Protein AF-A0A3M1SWV2-F1 (afdb_monomer_lite)

Structure (mmCIF, N/CA/C/O backbone):
data_AF-A0A3M1SWV2-F1
#
_entry.id   AF-A0A3M1SWV2-F1
#
loop_
_atom_site.group_PDB
_atom_site.id
_atom_site.type_symbol
_atom_site.label_atom_id
_atom_site.label_alt_id
_atom_site.label_comp_id
_atom_site.label_asym_id
_atom_site.label_entity_id
_atom_site.label_seq_id
_atom_site.pdbx_PDB_ins_code
_atom_site.Cartn_x
_atom_site.Cartn_y
_atom_site.Cartn_z
_atom_site.occupancy
_atom_site.B_iso_or_equiv
_atom_site.auth_seq_id
_atom_site.auth_comp_id
_atom_site.auth_asym_id
_atom_site.auth_atom_id
_atom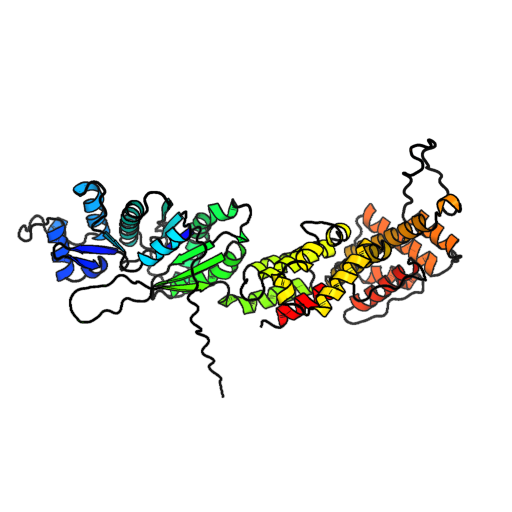_site.pdbx_PDB_model_num
ATOM 1 N N . MET A 1 1 ? 39.601 2.104 8.474 1.00 29.92 1 MET A N 1
ATOM 2 C CA . MET A 1 1 ? 39.808 0.970 7.553 1.00 29.92 1 MET A CA 1
ATOM 3 C C . MET A 1 1 ? 38.480 0.700 6.881 1.00 29.92 1 MET A C 1
ATOM 5 O O . MET A 1 1 ? 37.561 0.235 7.538 1.00 29.92 1 MET A O 1
ATOM 9 N N . SER A 1 2 ? 38.357 1.133 5.632 1.00 22.45 2 SER A N 1
ATOM 10 C CA . SER A 1 2 ? 37.160 0.961 4.810 1.00 22.45 2 SER A CA 1
ATOM 11 C C . SER A 1 2 ? 37.053 -0.496 4.359 1.00 22.45 2 SER A C 1
ATOM 13 O O . SER A 1 2 ? 38.047 -1.011 3.847 1.00 22.45 2 SER A O 1
ATOM 15 N N . PRO A 1 3 ? 35.896 -1.161 4.478 1.00 26.02 3 PRO A N 1
ATOM 16 C CA . PRO A 1 3 ? 35.627 -2.346 3.695 1.00 26.02 3 PRO A CA 1
ATOM 17 C C . PRO A 1 3 ? 34.934 -1.911 2.403 1.00 26.02 3 PRO A C 1
ATOM 19 O O . PRO A 1 3 ? 33.741 -1.623 2.375 1.00 26.02 3 PRO A O 1
ATOM 22 N N . SER A 1 4 ? 35.713 -1.849 1.327 1.00 27.78 4 SER A N 1
ATOM 23 C CA . SER A 1 4 ? 35.214 -1.984 -0.038 1.00 27.78 4 SER A CA 1
ATOM 24 C C . SER A 1 4 ? 34.685 -3.409 -0.206 1.00 27.78 4 SER A C 1
ATOM 26 O O . SER A 1 4 ? 35.464 -4.344 -0.392 1.00 27.78 4 SER A O 1
ATOM 28 N N . ALA A 1 5 ? 33.372 -3.586 -0.085 1.00 25.28 5 ALA A N 1
ATOM 29 C CA . ALA A 1 5 ? 32.708 -4.833 -0.430 1.00 25.28 5 ALA A CA 1
ATOM 30 C C . ALA A 1 5 ? 32.248 -4.752 -1.889 1.00 25.28 5 ALA A C 1
ATOM 32 O O . ALA A 1 5 ? 31.255 -4.108 -2.214 1.00 25.28 5 ALA A O 1
ATOM 33 N N . ASN A 1 6 ? 33.017 -5.404 -2.761 1.00 28.94 6 ASN A N 1
ATOM 34 C CA . ASN A 1 6 ? 32.605 -5.774 -4.106 1.00 28.94 6 ASN A CA 1
ATOM 35 C C . ASN A 1 6 ? 31.360 -6.670 -4.019 1.00 28.94 6 ASN A C 1
ATOM 37 O O . ASN A 1 6 ? 31.486 -7.873 -3.800 1.00 28.94 6 ASN A O 1
ATOM 41 N N . PHE A 1 7 ? 30.174 -6.104 -4.221 1.00 26.45 7 PHE A N 1
ATOM 42 C CA . PHE A 1 7 ? 28.975 -6.864 -4.571 1.00 26.45 7 PHE A CA 1
ATOM 43 C C . PHE A 1 7 ? 28.678 -6.654 -6.054 1.00 26.45 7 PHE A C 1
ATOM 45 O O . PHE A 1 7 ? 27.802 -5.902 -6.455 1.00 26.45 7 PHE A O 1
ATOM 52 N N . SER A 1 8 ? 29.468 -7.332 -6.881 1.00 26.22 8 SER A N 1
ATOM 53 C CA . SER A 1 8 ? 29.121 -7.650 -8.264 1.00 26.22 8 SER A CA 1
ATOM 54 C C . SER A 1 8 ? 28.976 -9.169 -8.343 1.00 26.22 8 SER A C 1
ATOM 56 O O . SER A 1 8 ? 29.780 -9.853 -8.974 1.00 26.22 8 SER A O 1
ATOM 58 N N . SER A 1 9 ? 27.998 -9.721 -7.617 1.00 25.67 9 SER A N 1
ATOM 59 C CA . SER A 1 9 ? 27.565 -11.098 -7.843 1.00 25.67 9 SER A CA 1
ATOM 60 C C . SER A 1 9 ? 26.865 -11.135 -9.199 1.00 25.67 9 SER A C 1
ATOM 62 O O . SER A 1 9 ? 25.769 -10.599 -9.351 1.00 25.67 9 SER A O 1
ATOM 64 N N . PHE A 1 10 ? 27.534 -11.715 -10.192 1.00 32.66 10 PHE A N 1
ATOM 65 C CA . PHE A 1 10 ? 26.947 -12.009 -11.492 1.00 32.66 10 PHE A CA 1
ATOM 66 C C . PHE A 1 10 ? 25.809 -13.012 -11.297 1.00 32.66 10 PHE A C 1
ATOM 68 O O . PHE A 1 10 ? 26.050 -14.193 -11.063 1.00 32.66 10 PHE A O 1
ATOM 75 N N . VAL A 1 11 ? 24.573 -12.531 -11.357 1.00 31.17 11 VAL A N 1
ATOM 76 C CA . VAL A 1 11 ? 23.411 -13.377 -11.615 1.00 31.17 11 VAL A CA 1
ATOM 77 C C . VAL A 1 11 ? 23.123 -13.211 -13.101 1.00 31.17 11 VAL A C 1
ATOM 79 O O . VAL A 1 11 ? 22.761 -12.118 -13.533 1.00 31.17 11 VAL A O 1
ATOM 82 N N . GLU A 1 12 ? 23.331 -14.264 -13.893 1.00 37.31 12 GLU A N 1
ATOM 83 C CA . GLU A 1 12 ? 22.717 -14.373 -15.221 1.00 37.31 12 GLU A CA 1
ATOM 84 C C . GLU A 1 12 ? 21.202 -14.399 -14.999 1.00 37.31 12 GLU A C 1
ATOM 86 O O . GLU A 1 12 ? 20.609 -15.434 -14.704 1.00 37.31 12 GLU A O 1
ATOM 91 N N . CYS A 1 13 ? 20.581 -13.224 -15.012 1.00 45.47 13 CYS A N 1
ATOM 92 C CA . CYS A 1 13 ? 19.136 -13.112 -14.931 1.00 45.47 13 CYS A CA 1
ATOM 93 C C . CYS A 1 13 ? 18.593 -13.530 -16.303 1.00 45.47 13 CYS A C 1
ATOM 95 O O . CYS A 1 13 ? 18.902 -12.884 -17.301 1.00 45.47 13 CYS A O 1
ATOM 97 N N . GLN A 1 14 ? 17.846 -14.631 -16.387 1.00 58.34 14 GLN A N 1
ATOM 98 C CA . GLN A 1 14 ? 17.112 -14.953 -17.610 1.00 58.34 14 GLN A CA 1
ATOM 99 C C . GLN A 1 14 ? 15.956 -13.954 -17.773 1.00 58.34 14 GLN A C 1
ATOM 101 O O . GLN A 1 14 ? 15.307 -13.573 -16.796 1.00 58.34 14 GLN A O 1
ATOM 106 N N . LEU A 1 15 ? 15.717 -13.487 -19.001 1.00 73.12 15 LEU A N 1
ATOM 107 C CA . LEU A 1 15 ? 14.536 -12.686 -19.311 1.00 73.12 15 LEU A CA 1
ATOM 108 C C . LEU A 1 15 ? 13.310 -13.608 -19.305 1.00 73.12 15 LEU A C 1
ATOM 110 O O . LEU A 1 15 ? 13.091 -14.369 -20.239 1.00 73.12 15 LEU A O 1
ATOM 114 N N . ASP A 1 16 ? 12.514 -13.554 -18.239 1.00 76.88 16 ASP A N 1
ATOM 115 C CA . ASP A 1 16 ? 11.296 -14.374 -18.141 1.00 76.88 16 ASP A CA 1
ATOM 116 C C . ASP A 1 16 ? 10.128 -13.784 -18.946 1.00 76.88 16 ASP A C 1
ATOM 118 O O . ASP A 1 16 ? 9.251 -14.506 -19.422 1.00 76.88 16 ASP A O 1
ATOM 122 N N . ARG A 1 17 ? 10.080 -12.448 -19.049 1.00 83.75 17 ARG A N 1
ATOM 123 C CA . ARG A 1 17 ? 9.038 -11.698 -19.759 1.00 83.75 17 ARG A CA 1
ATOM 124 C C . ARG A 1 17 ? 9.491 -10.275 -20.071 1.00 83.75 17 ARG A C 1
ATOM 126 O O . ARG A 1 17 ? 10.002 -9.596 -19.182 1.00 83.75 17 ARG A O 1
ATOM 133 N N . VAL A 1 18 ? 9.213 -9.800 -21.284 1.00 87.06 18 VAL A N 1
ATOM 134 C CA . VAL A 1 18 ? 9.345 -8.388 -21.686 1.00 87.06 18 VAL A CA 1
ATOM 135 C C . VAL A 1 18 ? 8.105 -8.007 -22.488 1.00 87.06 18 VAL A C 1
ATOM 137 O O . VAL A 1 18 ? 7.791 -8.689 -23.450 1.00 87.06 18 VAL A O 1
ATOM 140 N N . ASP A 1 19 ? 7.385 -6.947 -22.114 1.00 88.31 19 ASP A N 1
ATOM 141 C CA . ASP A 1 19 ? 6.220 -6.482 -22.886 1.00 88.31 19 ASP A CA 1
ATOM 142 C C . ASP A 1 19 ? 6.633 -5.412 -23.907 1.00 88.31 19 ASP A C 1
ATOM 144 O O . ASP A 1 19 ? 6.248 -5.489 -25.077 1.00 88.31 19 ASP A O 1
ATOM 148 N N . VAL A 1 20 ? 7.458 -4.450 -23.478 1.00 91.31 20 VAL A N 1
ATOM 149 C CA . VAL A 1 20 ? 7.953 -3.347 -24.313 1.00 91.31 20 VAL A CA 1
ATOM 150 C C . VAL A 1 20 ? 9.462 -3.201 -24.170 1.00 91.31 20 VAL A C 1
ATOM 152 O O . VAL A 1 20 ? 9.987 -3.194 -23.057 1.00 91.31 20 VAL A O 1
ATOM 155 N N . LEU A 1 21 ? 10.149 -3.033 -25.299 1.00 91.50 21 LEU A N 1
ATOM 156 C CA . LEU A 1 21 ? 11.572 -2.715 -25.374 1.00 91.50 21 LEU A CA 1
ATOM 157 C C . LEU A 1 21 ? 11.727 -1.289 -25.913 1.00 91.50 21 LEU A C 1
ATOM 159 O O . LEU A 1 21 ? 11.352 -1.005 -27.047 1.00 91.50 21 LEU A O 1
ATOM 163 N N . LEU A 1 22 ? 12.278 -0.390 -25.104 1.00 90.69 22 LEU A N 1
ATOM 164 C CA . LEU A 1 22 ? 12.673 0.956 -25.503 1.00 90.69 22 LEU A CA 1
ATOM 165 C C . LEU A 1 22 ? 14.177 0.967 -25.784 1.00 90.69 22 LEU A C 1
ATOM 167 O O . LEU A 1 22 ? 14.985 0.801 -24.873 1.00 90.69 22 LEU A O 1
ATOM 171 N N . MET A 1 23 ? 14.560 1.208 -27.033 1.00 88.62 23 MET A N 1
ATOM 172 C CA . MET A 1 23 ? 15.958 1.341 -27.434 1.00 88.62 23 MET A CA 1
ATOM 173 C C . MET A 1 23 ? 16.247 2.773 -27.842 1.00 88.62 23 MET A C 1
ATOM 175 O O . MET A 1 23 ? 15.614 3.317 -28.751 1.00 88.62 23 MET A O 1
ATOM 179 N N . ARG A 1 24 ? 17.253 3.374 -27.216 1.00 85.75 24 ARG A N 1
ATOM 180 C CA . ARG A 1 24 ? 17.820 4.619 -27.723 1.00 85.75 24 ARG A CA 1
ATOM 181 C C . ARG A 1 24 ? 18.699 4.318 -28.935 1.00 85.75 24 ARG A C 1
ATOM 183 O O . ARG A 1 24 ? 19.553 3.436 -28.859 1.00 85.75 24 ARG A O 1
ATOM 190 N N . VAL A 1 25 ? 18.495 5.061 -30.024 1.00 84.50 25 VAL A N 1
ATOM 191 C CA . VAL A 1 25 ? 19.223 4.865 -31.283 1.00 84.50 25 VAL A CA 1
ATOM 192 C C . VAL A 1 25 ? 20.373 5.866 -31.429 1.00 84.50 25 VAL A C 1
ATOM 194 O O . VAL A 1 25 ? 20.163 7.082 -31.457 1.00 84.50 25 VAL A O 1
ATOM 197 N N . GLY A 1 26 ? 21.588 5.341 -31.533 1.00 76.81 26 GLY A N 1
ATOM 198 C CA . GLY A 1 26 ? 22.844 6.024 -31.822 1.00 76.81 26 GLY A CA 1
ATOM 199 C C . GLY A 1 26 ? 23.514 5.470 -33.084 1.00 76.81 26 GLY A C 1
ATOM 200 O O . GLY A 1 26 ? 22.975 4.598 -33.765 1.00 76.81 26 GLY A O 1
ATOM 201 N N . SER A 1 27 ? 24.693 6.000 -33.406 1.00 70.31 27 SER A N 1
ATOM 202 C CA . SER A 1 27 ? 25.360 5.770 -34.691 1.00 70.31 27 SER A CA 1
ATOM 203 C C . SER A 1 27 ? 26.028 4.400 -34.840 1.00 70.31 27 SER A C 1
ATOM 205 O O . SER A 1 27 ? 26.106 3.879 -35.946 1.00 70.31 27 SER A O 1
ATOM 207 N N . SER A 1 28 ? 26.449 3.765 -33.747 1.00 72.38 28 SER A N 1
ATOM 208 C CA . SER A 1 28 ? 27.231 2.516 -33.759 1.00 72.38 28 SER A CA 1
ATOM 209 C C . SER A 1 28 ? 26.404 1.220 -33.722 1.00 72.38 28 SER A C 1
ATOM 211 O O . SER A 1 28 ? 26.942 0.143 -33.476 1.00 72.38 28 SER A O 1
ATOM 213 N N . GLN A 1 29 ? 25.085 1.290 -33.914 1.00 78.50 29 GLN A N 1
ATOM 214 C CA . GLN A 1 29 ? 24.204 0.116 -33.791 1.00 78.50 29 GLN A CA 1
ATOM 215 C C . GLN A 1 29 ? 23.969 -0.627 -35.104 1.00 78.50 29 GLN A C 1
ATOM 217 O O . GLN A 1 29 ? 23.547 -1.784 -35.079 1.00 78.50 29 GLN A O 1
ATOM 222 N N . VAL A 1 30 ? 24.211 0.031 -36.238 1.00 85.06 30 VAL A N 1
ATOM 223 C CA . VAL A 1 30 ? 23.833 -0.479 -37.555 1.00 85.06 30 VAL A CA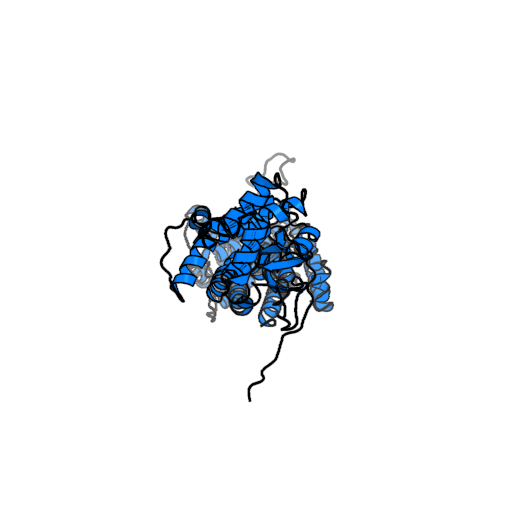 1
ATOM 224 C C . VAL A 1 30 ? 25.077 -0.740 -38.381 1.00 85.06 30 VAL A C 1
ATOM 226 O O . VAL A 1 30 ? 25.849 0.174 -38.664 1.00 85.06 30 VAL A O 1
ATOM 229 N N . GLY A 1 31 ? 25.237 -1.989 -38.795 1.00 86.31 31 GLY A N 1
ATOM 230 C CA . GLY A 1 31 ? 26.230 -2.395 -39.769 1.00 86.31 31 GLY A CA 1
ATOM 231 C C . GLY A 1 31 ? 25.605 -2.741 -41.109 1.00 86.31 31 GLY A C 1
ATOM 232 O O . GLY A 1 31 ? 24.382 -2.873 -41.240 1.00 86.31 31 GLY A O 1
ATOM 233 N N . TRP A 1 32 ? 26.459 -2.917 -42.109 1.00 86.69 32 TRP A N 1
ATOM 234 C CA . TRP A 1 32 ? 26.056 -3.476 -43.386 1.00 86.69 32 TRP A CA 1
ATOM 235 C C . TRP A 1 32 ? 26.977 -4.611 -43.824 1.00 86.69 32 TRP A C 1
ATOM 237 O O . TRP A 1 32 ? 28.186 -4.586 -43.589 1.00 86.69 32 TRP A O 1
ATOM 247 N N . HIS A 1 33 ? 26.381 -5.608 -44.476 1.00 83.88 33 HIS A N 1
ATOM 248 C CA . HIS A 1 33 ? 27.099 -6.713 -45.103 1.00 83.88 33 HIS A CA 1
ATOM 249 C C . HIS A 1 33 ? 27.746 -6.231 -46.395 1.00 83.88 33 HIS A C 1
ATOM 251 O O . HIS A 1 33 ? 27.053 -5.942 -47.378 1.00 83.88 33 HIS A O 1
ATOM 257 N N . CYS A 1 34 ? 29.072 -6.148 -46.383 1.00 80.25 34 CYS A N 1
ATOM 258 C CA . CYS A 1 34 ? 29.853 -5.788 -47.552 1.00 80.25 34 CYS A CA 1
ATOM 259 C C . CYS A 1 34 ? 29.954 -6.959 -48.541 1.00 80.25 34 CYS A C 1
ATOM 261 O O . CYS A 1 34 ? 29.771 -8.129 -48.192 1.00 80.25 34 CYS A O 1
ATOM 263 N N . GLN A 1 35 ? 30.291 -6.663 -49.796 1.00 78.06 35 GLN A N 1
ATOM 264 C CA . GLN A 1 35 ? 30.448 -7.683 -50.845 1.00 78.06 35 GLN A CA 1
ATOM 265 C C . GLN A 1 35 ? 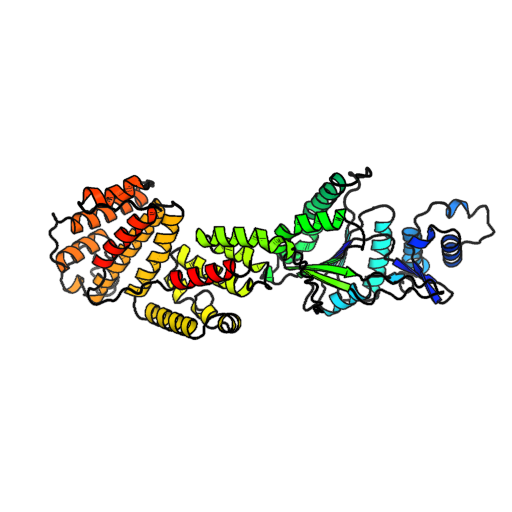31.591 -8.669 -50.573 1.00 78.06 35 GLN A C 1
ATOM 267 O O . GLN A 1 35 ? 31.576 -9.784 -51.094 1.00 78.06 35 GLN A O 1
ATOM 272 N N . ASP A 1 36 ? 32.575 -8.263 -49.772 1.00 77.06 36 ASP A N 1
ATOM 273 C CA . ASP A 1 36 ? 33.679 -9.112 -49.322 1.00 77.06 36 ASP A CA 1
ATOM 274 C C . ASP A 1 36 ? 33.295 -10.044 -48.157 1.00 77.06 36 ASP A C 1
ATOM 276 O O . ASP A 1 36 ? 34.128 -10.827 -47.704 1.00 77.06 36 ASP A O 1
ATOM 280 N N . GLY A 1 37 ? 32.037 -10.003 -47.705 1.00 74.69 37 GLY A N 1
ATOM 281 C CA . GLY A 1 37 ? 31.503 -10.848 -46.638 1.00 74.69 37 GLY A CA 1
ATOM 282 C C . GLY A 1 37 ? 31.768 -10.328 -45.225 1.00 74.69 37 GLY A C 1
ATOM 283 O O . GLY A 1 37 ? 31.382 -10.992 -44.267 1.00 74.69 37 GLY A O 1
ATOM 284 N N . ILE A 1 38 ? 32.403 -9.161 -45.082 1.00 80.75 38 ILE A N 1
ATOM 285 C CA . ILE A 1 38 ? 32.664 -8.527 -43.786 1.00 80.75 38 ILE A CA 1
ATOM 286 C C . ILE A 1 38 ? 31.502 -7.588 -43.442 1.00 80.75 38 ILE A C 1
ATOM 288 O O . ILE A 1 38 ? 31.022 -6.836 -44.292 1.00 80.75 38 ILE A O 1
ATOM 292 N N . VAL A 1 39 ? 31.063 -7.598 -42.184 1.00 81.12 39 VAL A N 1
ATOM 293 C CA . VAL A 1 39 ? 30.124 -6.596 -41.667 1.00 81.12 39 VAL A CA 1
ATOM 294 C C . VAL A 1 39 ? 30.914 -5.383 -41.193 1.00 81.12 39 VAL A C 1
ATOM 296 O O . VAL A 1 39 ? 31.864 -5.530 -40.430 1.00 81.12 39 VAL A O 1
ATOM 299 N N . ARG A 1 40 ? 30.526 -4.187 -41.640 1.00 81.75 40 ARG A N 1
ATOM 300 C CA . ARG A 1 40 ? 31.146 -2.919 -41.220 1.00 81.75 40 ARG A CA 1
ATOM 301 C C . ARG A 1 40 ? 30.111 -1.983 -40.621 1.00 81.75 40 ARG A C 1
ATOM 303 O O . ARG A 1 40 ? 28.954 -2.011 -41.038 1.00 81.75 40 ARG A O 1
ATOM 310 N N . SER A 1 41 ? 30.510 -1.159 -39.654 1.00 81.94 41 SER A N 1
ATOM 311 C CA . SER A 1 41 ? 29.599 -0.205 -39.014 1.00 81.94 41 SER A CA 1
ATOM 312 C C . SER A 1 41 ? 29.340 1.008 -39.897 1.00 81.94 41 SER A C 1
ATOM 314 O O . SER A 1 41 ? 30.281 1.648 -40.364 1.00 81.94 41 SER A O 1
ATOM 316 N N . LEU A 1 42 ? 28.071 1.402 -40.051 1.00 78.81 42 LEU A N 1
ATOM 317 C CA . LEU A 1 42 ? 27.707 2.636 -40.755 1.00 78.81 42 LEU A CA 1
ATOM 318 C C . LEU A 1 42 ? 28.258 3.894 -40.069 1.00 78.81 42 LEU A C 1
ATOM 320 O O . LEU A 1 42 ? 28.357 4.917 -40.728 1.00 78.81 42 LEU A O 1
ATOM 324 N N . SER A 1 43 ? 28.672 3.833 -38.798 1.00 70.50 43 SER A N 1
ATOM 325 C CA . SER A 1 43 ? 29.380 4.943 -38.139 1.00 70.50 43 SER A CA 1
ATOM 326 C C . SER A 1 43 ? 30.849 5.080 -38.553 1.00 70.50 43 SER A C 1
ATOM 328 O O . SER A 1 43 ? 31.474 6.094 -38.267 1.00 70.50 43 SER A O 1
ATOM 330 N N . GLU A 1 44 ? 31.448 4.062 -39.176 1.00 64.81 44 GLU A N 1
ATOM 331 C CA . GLU A 1 44 ? 32.850 4.101 -39.623 1.00 64.81 44 GLU A CA 1
ATOM 332 C C . GLU A 1 44 ? 33.023 4.758 -40.997 1.00 64.81 44 GLU A C 1
ATOM 334 O O . GLU A 1 44 ? 34.150 4.922 -41.472 1.00 64.81 44 GLU A O 1
ATOM 339 N N . THR A 1 45 ? 31.930 5.196 -41.627 1.00 56.03 45 THR A N 1
ATOM 340 C CA . THR A 1 45 ? 31.962 5.955 -42.885 1.00 56.03 45 THR A CA 1
ATOM 341 C C . THR A 1 45 ? 32.565 7.351 -42.736 1.00 56.03 45 THR A C 1
ATOM 343 O O . THR A 1 45 ? 32.803 8.004 -43.740 1.00 56.03 45 THR A O 1
ATOM 346 N N . ASP A 1 46 ? 32.847 7.803 -41.512 1.00 53.19 46 ASP A N 1
ATOM 347 C CA . ASP A 1 46 ? 33.609 9.032 -41.251 1.00 53.19 46 ASP A CA 1
ATOM 348 C C . ASP A 1 46 ? 35.111 8.884 -41.571 1.00 53.19 46 ASP A C 1
ATOM 350 O O . ASP A 1 46 ? 35.864 9.859 -41.527 1.00 53.19 46 ASP A O 1
ATOM 354 N N . ARG A 1 47 ? 35.574 7.665 -41.890 1.00 59.69 47 ARG A N 1
ATOM 355 C CA . ARG A 1 47 ? 36.916 7.398 -42.424 1.00 59.69 47 ARG A CA 1
ATOM 356 C C . ARG A 1 47 ? 36.855 7.267 -43.947 1.00 59.69 47 ARG A C 1
ATOM 358 O O . ARG A 1 47 ? 36.011 6.537 -44.469 1.00 59.69 47 ARG A O 1
ATOM 365 N N . ASP A 1 48 ? 37.815 7.885 -44.640 1.00 59.62 48 ASP A N 1
ATOM 366 C CA . ASP A 1 48 ? 37.893 7.926 -46.113 1.00 59.62 48 ASP A CA 1
ATOM 367 C C . ASP A 1 48 ? 37.740 6.539 -46.775 1.00 59.62 48 ASP A C 1
ATOM 369 O O . ASP A 1 48 ? 37.113 6.405 -47.828 1.00 59.62 48 ASP A O 1
ATOM 373 N N . ASP A 1 49 ? 38.271 5.480 -46.160 1.00 67.12 49 ASP A N 1
ATOM 374 C CA . ASP A 1 49 ? 38.201 4.119 -46.702 1.00 67.12 49 ASP A CA 1
ATOM 375 C C . ASP A 1 49 ? 36.795 3.495 -46.597 1.00 67.12 49 ASP A C 1
ATOM 377 O O . ASP A 1 49 ? 36.344 2.826 -47.532 1.00 67.12 49 ASP A O 1
ATOM 381 N N . GLY A 1 50 ? 36.074 3.749 -45.498 1.00 67.31 50 GLY A N 1
ATOM 382 C CA . GLY A 1 50 ? 34.718 3.236 -45.268 1.00 67.31 50 GLY A CA 1
ATOM 383 C C . GLY A 1 50 ? 33.683 3.913 -46.166 1.00 67.31 50 GLY A C 1
ATOM 384 O O . GLY A 1 50 ? 32.846 3.244 -46.777 1.00 67.31 50 GLY A O 1
ATOM 385 N N . GLU A 1 51 ? 33.797 5.233 -46.332 1.00 71.44 51 GLU A N 1
ATOM 386 C CA . GLU A 1 51 ? 32.958 6.007 -47.251 1.00 71.44 51 GLU A CA 1
ATOM 387 C C . GLU A 1 51 ? 33.115 5.535 -48.703 1.00 71.44 51 GLU A C 1
ATOM 389 O O . GLU A 1 51 ? 32.131 5.314 -49.418 1.00 71.44 51 GLU A O 1
ATOM 394 N N . ASN A 1 52 ? 34.358 5.362 -49.156 1.00 72.38 52 ASN A N 1
ATOM 395 C CA . ASN A 1 52 ? 34.645 4.939 -50.524 1.00 72.38 52 ASN A CA 1
ATOM 396 C C . ASN A 1 52 ? 34.136 3.524 -50.819 1.00 72.38 52 ASN A C 1
ATOM 398 O O . ASN A 1 52 ? 33.700 3.256 -51.944 1.00 72.38 52 ASN A O 1
ATOM 402 N N . LEU A 1 53 ? 34.167 2.629 -49.830 1.00 76.12 53 LEU A N 1
ATOM 403 C CA . LEU A 1 53 ? 33.625 1.282 -49.964 1.00 76.12 53 LEU A CA 1
ATOM 404 C C . LEU A 1 53 ? 32.099 1.312 -50.098 1.00 76.12 53 LEU A C 1
ATOM 406 O O . LEU A 1 53 ? 31.567 0.802 -51.085 1.00 76.12 53 LEU A O 1
ATOM 410 N N . LEU A 1 54 ? 31.405 1.988 -49.179 1.00 79.06 54 LEU A N 1
ATOM 411 C CA . LEU A 1 54 ? 29.944 2.083 -49.197 1.00 79.06 54 LEU A CA 1
ATOM 412 C C . LEU A 1 54 ? 29.428 2.753 -50.482 1.00 79.06 54 LEU A C 1
ATOM 414 O O . LEU A 1 54 ? 28.450 2.301 -51.076 1.00 79.06 54 LEU A O 1
ATOM 418 N N . ARG A 1 55 ? 30.127 3.782 -50.983 1.00 76.88 55 ARG A N 1
ATOM 419 C CA . ARG A 1 55 ? 29.836 4.411 -52.286 1.00 76.88 55 ARG A CA 1
ATOM 420 C C . ARG A 1 55 ? 29.864 3.407 -53.437 1.00 76.88 55 ARG A C 1
ATOM 422 O O . ARG A 1 55 ? 28.940 3.396 -54.250 1.00 76.88 55 ARG A O 1
ATOM 429 N N . ARG A 1 56 ? 30.898 2.561 -53.512 1.00 76.88 56 ARG A N 1
ATOM 430 C CA . ARG A 1 56 ? 31.011 1.528 -54.559 1.00 76.88 56 ARG A CA 1
ATOM 431 C C . ARG A 1 56 ? 29.881 0.512 -54.459 1.00 76.88 56 ARG A C 1
ATOM 433 O O . ARG A 1 56 ? 29.315 0.131 -55.480 1.00 76.88 56 ARG A O 1
ATOM 440 N N . GLU A 1 57 ? 29.525 0.105 -53.246 1.00 78.50 57 GLU A N 1
ATOM 441 C CA . GLU A 1 57 ? 28.460 -0.877 -53.022 1.00 78.50 57 GLU A CA 1
ATOM 442 C C . GLU A 1 57 ? 27.065 -0.349 -53.356 1.00 78.50 57 GLU A C 1
ATOM 444 O O . GLU A 1 57 ? 26.223 -1.101 -53.848 1.00 78.50 57 GLU A O 1
ATOM 449 N N . LEU A 1 58 ? 26.849 0.953 -53.171 1.00 78.31 58 LEU A N 1
ATOM 450 C CA . LEU A 1 58 ? 25.638 1.659 -53.585 1.00 78.31 58 LEU A CA 1
ATOM 451 C C . LEU A 1 58 ? 25.631 2.036 -55.081 1.00 78.31 58 LEU A C 1
ATOM 453 O O . LEU A 1 58 ? 24.695 2.686 -55.546 1.00 78.31 58 LEU A O 1
ATOM 457 N N . GLY A 1 59 ? 26.644 1.612 -55.846 1.00 69.75 59 GLY A N 1
ATOM 458 C CA . GLY A 1 59 ? 26.704 1.775 -57.300 1.00 69.75 59 GLY A CA 1
ATOM 459 C C . GLY A 1 59 ? 27.242 3.124 -57.785 1.00 69.75 59 GLY A C 1
ATOM 460 O O . GLY A 1 59 ? 27.042 3.460 -58.952 1.00 69.75 59 GLY A O 1
ATOM 461 N N . ALA A 1 60 ? 27.919 3.903 -56.934 1.00 61.72 60 ALA A N 1
ATOM 462 C CA . ALA A 1 60 ? 28.579 5.140 -57.348 1.00 61.72 60 ALA A CA 1
ATOM 463 C C . ALA A 1 60 ? 29.854 4.835 -58.152 1.00 61.72 60 ALA A C 1
ATOM 465 O O . ALA A 1 60 ? 30.727 4.087 -57.699 1.00 61.72 60 ALA A O 1
ATOM 466 N N . ASN A 1 61 ? 29.993 5.440 -59.334 1.00 53.53 61 ASN A N 1
ATOM 467 C CA . ASN A 1 61 ? 31.164 5.235 -60.182 1.00 53.53 61 ASN A CA 1
ATOM 468 C C . ASN A 1 61 ? 32.328 6.139 -59.713 1.00 53.53 61 ASN A C 1
ATOM 470 O O . ASN A 1 61 ? 32.176 7.362 -59.722 1.00 53.53 61 ASN A O 1
ATOM 474 N N . PRO A 1 62 ? 33.519 5.608 -59.360 1.00 46.31 62 PRO A N 1
ATOM 475 C CA . PRO A 1 62 ? 34.606 6.404 -58.765 1.00 46.31 62 PRO A CA 1
ATOM 476 C C . PRO A 1 62 ? 35.207 7.498 -59.670 1.00 46.31 62 PRO A C 1
ATOM 478 O O . PRO A 1 62 ? 36.006 8.303 -59.206 1.00 46.31 62 PRO A O 1
ATOM 481 N N . LEU A 1 63 ? 34.877 7.506 -60.967 1.00 42.44 63 LEU A N 1
ATOM 482 C CA . LEU A 1 63 ? 35.558 8.297 -62.003 1.00 42.44 63 LEU A CA 1
ATOM 483 C C . LEU A 1 63 ? 34.713 9.455 -62.577 1.00 42.44 63 LEU A C 1
ATOM 485 O O . LEU A 1 63 ? 35.167 10.148 -63.488 1.00 42.44 63 LEU A O 1
ATOM 489 N N . GLY A 1 64 ? 33.496 9.688 -62.072 1.00 45.31 64 GLY A N 1
ATOM 490 C CA . GLY A 1 64 ? 32.593 10.735 -62.564 1.00 45.31 64 GLY A CA 1
ATOM 491 C C . GLY A 1 64 ? 32.594 11.995 -61.696 1.00 45.31 64 GLY A C 1
ATOM 492 O O . GLY A 1 64 ? 31.859 12.067 -60.717 1.00 45.31 64 GLY A O 1
ATOM 493 N N . ILE A 1 65 ? 33.340 13.032 -62.093 1.00 47.12 65 ILE A N 1
ATOM 494 C CA . ILE A 1 65 ? 33.411 14.339 -61.391 1.00 47.12 65 ILE A CA 1
ATOM 495 C C . ILE A 1 65 ? 32.027 15.031 -61.294 1.00 47.12 65 ILE A C 1
ATOM 497 O O . ILE A 1 65 ? 31.793 15.843 -60.408 1.00 47.12 65 ILE A O 1
ATOM 501 N N . ALA A 1 66 ? 31.076 14.679 -62.168 1.00 44.62 66 ALA A N 1
ATOM 502 C CA . ALA A 1 66 ? 29.702 15.193 -62.133 1.00 44.62 66 ALA A CA 1
ATOM 503 C C . ALA A 1 66 ? 28.756 14.406 -61.196 1.00 44.62 66 ALA A C 1
ATOM 505 O O . ALA A 1 66 ? 27.711 14.924 -60.811 1.00 44.62 66 ALA A O 1
ATOM 506 N N . GLU A 1 67 ? 29.100 13.170 -60.811 1.00 46.56 67 GLU A N 1
ATOM 507 C CA . GLU A 1 67 ? 28.344 12.400 -59.811 1.00 46.56 67 GLU A CA 1
ATOM 508 C C . GLU A 1 67 ? 28.855 12.660 -58.391 1.00 46.56 67 GLU A C 1
ATOM 510 O O . GLU A 1 67 ? 28.071 12.562 -57.452 1.00 46.56 67 GLU A O 1
ATOM 515 N N . SER A 1 68 ? 30.120 13.058 -58.205 1.00 47.19 68 SER A N 1
ATOM 516 C CA . SER A 1 68 ? 30.710 13.257 -56.873 1.00 47.19 68 SER A CA 1
ATOM 517 C C . SER A 1 68 ? 29.997 14.315 -56.021 1.00 47.19 68 SER A C 1
ATOM 519 O O . SER A 1 68 ? 29.887 14.124 -54.814 1.00 47.19 68 SER A O 1
ATOM 521 N N . GLU A 1 69 ? 29.420 15.369 -56.613 1.00 47.34 69 GLU A N 1
ATOM 522 C CA . GLU A 1 69 ? 28.613 16.361 -55.872 1.00 47.34 69 GLU A CA 1
ATOM 523 C C . GLU A 1 69 ? 27.340 15.762 -55.251 1.00 47.34 69 GLU A C 1
ATOM 525 O O . GLU A 1 69 ? 26.885 16.226 -54.209 1.00 47.34 69 GLU A O 1
ATOM 530 N N . LYS A 1 70 ? 26.790 14.684 -55.830 1.00 52.28 70 LYS A N 1
ATOM 531 C CA . LYS A 1 70 ? 25.627 13.963 -55.284 1.00 52.28 70 LYS A CA 1
ATOM 532 C C . LYS A 1 70 ? 25.968 13.136 -54.044 1.00 52.28 70 LYS A C 1
ATOM 534 O O . LYS A 1 70 ? 25.054 12.790 -53.294 1.00 52.28 70 LYS A O 1
ATOM 539 N N . TRP A 1 71 ? 27.247 12.800 -53.848 1.00 52.28 71 TRP A N 1
ATOM 540 C CA . TRP A 1 71 ? 27.719 11.874 -52.815 1.00 52.28 71 TRP A CA 1
ATOM 541 C C . TRP A 1 71 ? 28.449 12.559 -51.650 1.00 52.28 71 TRP A C 1
ATOM 543 O O . TRP A 1 71 ? 28.531 11.955 -50.583 1.00 52.28 71 TRP A O 1
ATOM 553 N N . ILE A 1 72 ? 28.876 13.818 -51.796 1.00 46.66 72 ILE A N 1
ATOM 554 C CA . ILE A 1 72 ? 29.535 14.610 -50.741 1.00 46.66 72 ILE A CA 1
ATOM 555 C C . ILE A 1 72 ? 28.515 15.076 -49.683 1.00 46.66 72 ILE A C 1
ATOM 557 O O . ILE A 1 72 ? 27.483 15.649 -50.025 1.00 46.66 72 ILE A O 1
ATOM 561 N N . GLY A 1 73 ? 28.808 14.837 -48.397 1.00 52.22 73 GLY A N 1
ATOM 562 C CA . GLY A 1 73 ? 28.087 15.424 -47.254 1.00 52.22 73 GLY A CA 1
ATOM 563 C C . GLY A 1 73 ? 26.671 14.893 -46.985 1.00 52.22 73 GLY A C 1
ATOM 564 O O . GLY A 1 73 ? 25.877 15.589 -46.357 1.00 52.22 73 GLY A O 1
ATOM 565 N N . GLY A 1 74 ? 26.321 13.704 -47.486 1.00 56.22 74 GLY A N 1
ATOM 566 C CA . GLY A 1 74 ? 24.990 13.121 -47.294 1.00 56.22 74 GLY A CA 1
ATOM 567 C C . GLY A 1 74 ? 24.936 12.071 -46.189 1.00 56.22 74 GLY A C 1
ATOM 568 O O . GLY A 1 74 ? 25.891 11.339 -45.971 1.00 56.22 74 GLY A O 1
ATOM 569 N N . ASN A 1 75 ? 23.772 11.970 -45.554 1.00 71.81 75 ASN A N 1
ATOM 570 C CA . ASN A 1 75 ? 23.454 11.011 -44.503 1.00 71.81 75 ASN A CA 1
ATOM 571 C C . ASN A 1 75 ? 23.526 9.557 -45.012 1.00 71.81 75 ASN A C 1
ATOM 573 O O . ASN A 1 75 ? 22.683 9.133 -45.813 1.00 71.81 75 ASN A O 1
ATOM 577 N N . TRP A 1 76 ? 24.532 8.791 -44.578 1.00 79.44 76 TRP A N 1
ATOM 578 C CA . TRP A 1 76 ? 24.732 7.406 -45.026 1.00 79.44 76 TRP A CA 1
ATOM 579 C C . TRP A 1 76 ? 23.582 6.488 -44.629 1.00 79.44 76 TRP A C 1
ATOM 581 O O . TRP A 1 76 ? 23.155 5.669 -45.447 1.00 79.44 76 TRP A O 1
ATOM 591 N N . GLY A 1 77 ? 23.009 6.693 -43.441 1.00 83.62 77 GLY A N 1
ATOM 592 C CA . GLY A 1 77 ? 21.810 5.987 -42.999 1.00 83.62 77 GLY A CA 1
ATOM 593 C C . GLY A 1 77 ? 20.634 6.172 -43.963 1.00 83.62 77 GLY A C 1
ATOM 594 O O . GLY A 1 77 ? 20.002 5.194 -44.361 1.00 83.62 77 GLY A O 1
ATOM 595 N N . GLU A 1 78 ? 20.356 7.404 -44.399 1.00 86.19 78 GLU A N 1
ATOM 596 C CA . GLU A 1 78 ? 19.268 7.694 -45.350 1.00 86.19 78 GLU A CA 1
ATOM 597 C C . GLU A 1 78 ? 19.478 6.997 -46.692 1.00 86.19 78 GLU A C 1
ATOM 599 O O . GLU A 1 78 ? 18.555 6.401 -47.255 1.00 86.19 78 GLU A O 1
ATOM 604 N N . ARG A 1 79 ? 20.700 7.079 -47.220 1.00 85.06 79 ARG A N 1
ATOM 605 C CA . ARG A 1 79 ? 21.043 6.502 -48.522 1.00 85.06 79 ARG A CA 1
ATOM 606 C C . ARG A 1 79 ? 20.955 4.985 -48.495 1.00 85.06 79 ARG A C 1
ATOM 608 O O . ARG A 1 79 ? 20.383 4.401 -49.413 1.00 85.06 79 ARG A O 1
ATOM 615 N N . PHE A 1 80 ? 21.472 4.360 -47.441 1.00 87.19 80 PHE A N 1
ATOM 616 C CA . PHE A 1 80 ? 21.392 2.914 -47.283 1.00 87.19 80 PHE A CA 1
ATOM 617 C C . PHE A 1 80 ? 19.947 2.451 -47.060 1.00 87.19 80 PHE A C 1
ATOM 619 O O . PHE A 1 80 ? 19.525 1.444 -47.627 1.00 87.19 80 PHE A O 1
ATOM 626 N N . TYR A 1 81 ? 19.146 3.230 -46.326 1.00 89.00 81 TYR A N 1
ATOM 627 C CA . TYR A 1 81 ? 17.717 2.963 -46.163 1.00 89.00 81 TYR A CA 1
ATOM 628 C C . TYR A 1 81 ? 16.980 2.988 -47.504 1.00 89.00 81 TYR A C 1
ATOM 630 O O . TYR A 1 81 ? 16.288 2.026 -47.830 1.00 89.00 81 TYR A O 1
ATOM 638 N N . ARG A 1 82 ? 17.185 4.038 -48.312 1.00 87.75 82 ARG A N 1
ATOM 639 C CA . ARG A 1 82 ? 16.613 4.133 -49.666 1.00 87.75 82 ARG A CA 1
ATOM 640 C C . ARG A 1 82 ? 17.083 3.007 -50.573 1.00 87.75 82 ARG A C 1
ATOM 642 O O . ARG A 1 82 ? 16.306 2.501 -51.367 1.00 87.75 82 ARG A O 1
ATOM 649 N N . TYR A 1 83 ? 18.335 2.575 -50.452 1.00 86.94 83 TYR A N 1
ATOM 650 C CA . TYR A 1 83 ? 18.819 1.418 -51.196 1.00 86.94 83 TYR A CA 1
ATOM 651 C C . TYR A 1 83 ? 18.043 0.142 -50.834 1.00 86.94 83 TYR A C 1
ATOM 653 O O . TYR A 1 83 ? 17.598 -0.574 -51.731 1.00 86.94 83 TYR A O 1
ATOM 661 N N . CYS A 1 84 ? 17.798 -0.104 -49.545 1.00 87.00 84 CYS A N 1
ATOM 662 C CA . CYS A 1 84 ? 16.996 -1.244 -49.099 1.00 87.00 84 CYS A CA 1
ATOM 663 C C . CYS A 1 84 ? 15.538 -1.145 -49.585 1.00 87.00 84 CYS A C 1
ATOM 665 O O . CYS A 1 84 ? 14.993 -2.112 -50.115 1.00 87.00 84 CYS A O 1
ATOM 667 N N . THR A 1 85 ? 14.897 0.022 -49.455 1.00 89.56 85 THR A N 1
ATOM 668 C CA . THR A 1 85 ? 13.479 0.190 -49.820 1.00 89.56 85 THR A CA 1
ATOM 669 C C . THR A 1 85 ? 13.248 0.272 -51.323 1.00 89.56 85 THR A C 1
ATOM 671 O O . THR A 1 85 ? 12.376 -0.418 -51.847 1.00 89.56 85 THR A O 1
ATOM 674 N N . ASP A 1 86 ? 14.024 1.100 -52.014 1.00 87.88 86 ASP A N 1
ATOM 675 C CA . ASP A 1 86 ? 13.751 1.515 -53.389 1.00 87.88 86 ASP A CA 1
ATOM 676 C C . ASP A 1 86 ? 14.446 0.586 -54.391 1.00 87.88 86 ASP A C 1
ATOM 678 O O . ASP A 1 86 ? 13.868 0.251 -55.424 1.00 87.88 86 ASP A O 1
ATOM 682 N N . THR A 1 87 ? 15.672 0.141 -54.086 1.00 85.00 87 THR A N 1
ATOM 683 C CA . THR A 1 87 ? 16.478 -0.692 -54.996 1.00 85.00 87 THR A CA 1
ATOM 684 C C . THR A 1 87 ? 16.317 -2.182 -54.714 1.00 85.00 87 THR A C 1
ATOM 686 O O . THR A 1 87 ? 16.184 -2.967 -55.651 1.00 85.00 87 THR A O 1
ATOM 689 N N . LEU A 1 88 ? 16.316 -2.587 -53.441 1.00 85.06 88 LEU A N 1
ATOM 690 C CA . LEU A 1 88 ? 16.167 -3.991 -53.041 1.00 85.06 88 LEU A CA 1
ATOM 691 C C . LEU A 1 88 ? 14.708 -4.400 -52.772 1.00 85.06 88 LEU A C 1
ATOM 693 O O . LEU A 1 88 ? 14.452 -5.518 -52.335 1.00 85.06 88 LEU A O 1
ATOM 697 N N . GLY A 1 89 ? 13.739 -3.520 -53.046 1.00 85.50 89 GLY A N 1
ATOM 698 C CA . GLY A 1 89 ? 12.311 -3.833 -52.930 1.00 85.50 89 GLY A CA 1
ATOM 699 C C . GLY A 1 89 ? 11.829 -4.051 -51.493 1.00 85.50 89 GLY A C 1
ATOM 700 O O . GLY A 1 89 ? 10.878 -4.801 -51.277 1.00 85.50 89 GLY A O 1
ATOM 701 N N . GLY A 1 90 ? 12.480 -3.418 -50.515 1.00 86.44 90 GLY A N 1
ATOM 702 C CA . GLY A 1 90 ? 12.186 -3.584 -49.092 1.00 86.44 90 GLY A CA 1
ATOM 703 C C . GLY A 1 90 ? 12.966 -4.709 -48.412 1.00 86.44 90 GLY A C 1
ATOM 704 O O . GLY A 1 90 ? 12.595 -5.087 -47.303 1.00 86.44 90 GLY A O 1
ATOM 705 N N . ASP A 1 91 ? 14.016 -5.242 -49.042 1.00 89.38 91 ASP A N 1
ATOM 706 C CA . ASP A 1 91 ? 14.917 -6.215 -48.420 1.00 89.38 91 ASP A CA 1
ATOM 707 C C . ASP A 1 91 ? 16.013 -5.519 -47.594 1.00 89.38 91 ASP A C 1
ATOM 709 O O . ASP A 1 91 ? 16.856 -4.784 -48.112 1.00 89.38 91 ASP A O 1
ATOM 713 N N . PHE A 1 92 ? 15.999 -5.786 -46.292 1.00 90.88 92 PHE A N 1
ATOM 714 C CA . PHE A 1 92 ? 16.963 -5.348 -45.284 1.00 90.88 92 PHE A CA 1
ATOM 715 C C . PHE A 1 92 ? 17.942 -6.470 -44.896 1.00 90.88 92 PHE A C 1
ATOM 717 O O . PHE A 1 92 ? 18.635 -6.350 -43.887 1.00 90.88 92 PHE A O 1
ATOM 724 N N . SER A 1 93 ? 18.055 -7.553 -45.678 1.00 87.62 93 SER A N 1
ATOM 725 C CA . SER A 1 93 ? 19.002 -8.658 -45.434 1.00 87.62 93 SER A CA 1
ATOM 726 C C . SER A 1 93 ? 20.454 -8.195 -45.294 1.00 87.62 93 SER A C 1
ATOM 728 O O . SER A 1 93 ? 21.224 -8.798 -44.550 1.00 87.62 93 SER A O 1
ATOM 730 N N . ARG A 1 94 ? 20.810 -7.090 -45.960 1.00 86.50 94 ARG A N 1
ATOM 731 C CA . ARG A 1 94 ? 22.141 -6.474 -45.902 1.00 86.50 94 ARG A CA 1
ATOM 732 C C . ARG A 1 94 ? 22.390 -5.606 -44.673 1.00 86.50 94 ARG A C 1
ATOM 734 O O . ARG A 1 94 ? 23.519 -5.170 -44.492 1.00 86.50 94 ARG A O 1
ATOM 741 N N . VAL A 1 95 ? 21.374 -5.334 -43.862 1.00 89.06 95 VAL A N 1
ATOM 742 C CA . VAL A 1 95 ? 21.514 -4.604 -42.596 1.00 89.06 95 VAL A CA 1
ATOM 743 C C . VAL A 1 95 ? 21.870 -5.590 -41.490 1.00 89.06 95 VAL A C 1
ATOM 745 O O . VAL A 1 95 ? 21.248 -6.647 -41.394 1.00 89.06 95 VAL A O 1
ATOM 748 N N . GLU A 1 96 ? 22.816 -5.227 -40.630 1.00 88.19 96 GLU A N 1
ATOM 749 C CA . GLU A 1 96 ? 23.202 -6.005 -39.450 1.00 88.19 96 GLU A CA 1
ATOM 750 C C . GLU A 1 96 ? 23.025 -5.182 -38.168 1.00 88.19 96 GLU A C 1
ATOM 752 O O . GLU A 1 96 ? 23.317 -3.983 -38.150 1.00 88.19 96 GLU A O 1
ATOM 757 N N . LEU A 1 97 ? 22.541 -5.814 -37.095 1.00 87.25 97 LEU A N 1
ATOM 758 C CA . LEU A 1 97 ? 22.427 -5.191 -35.774 1.00 87.25 97 LEU A CA 1
ATOM 759 C C . LEU A 1 97 ? 23.670 -5.546 -34.950 1.00 87.25 97 LEU A C 1
ATOM 761 O O . LEU A 1 97 ? 23.786 -6.651 -34.429 1.00 87.25 97 LEU A O 1
ATOM 765 N N . LEU A 1 98 ? 24.604 -4.607 -34.811 1.00 81.00 98 LEU A N 1
ATOM 766 C CA . LEU A 1 98 ? 25.942 -4.901 -34.273 1.00 81.00 98 LEU A CA 1
ATOM 767 C C . LEU A 1 98 ? 25.956 -5.191 -32.768 1.00 81.00 98 LEU A C 1
ATOM 769 O O . LEU A 1 98 ? 26.750 -5.986 -32.279 1.00 81.00 98 LEU A O 1
ATOM 773 N N . THR A 1 99 ? 25.100 -4.508 -32.011 1.00 75.00 99 THR A N 1
ATOM 774 C CA . THR A 1 99 ? 25.102 -4.568 -30.536 1.00 75.00 99 THR A CA 1
ATOM 775 C C . THR A 1 99 ? 23.769 -5.009 -29.945 1.00 75.00 99 THR A C 1
ATOM 777 O O . THR A 1 99 ? 23.645 -5.113 -28.728 1.00 75.00 99 THR A O 1
ATOM 780 N N . ASP A 1 100 ? 22.775 -5.262 -30.799 1.00 81.12 100 ASP A N 1
ATOM 781 C CA . ASP A 1 100 ? 21.374 -5.367 -30.390 1.00 81.12 100 ASP A CA 1
ATOM 782 C C . ASP A 1 100 ? 20.668 -6.633 -30.845 1.00 81.12 100 ASP A C 1
ATOM 784 O O . ASP A 1 100 ? 19.572 -6.897 -30.356 1.00 81.12 100 ASP A O 1
ATOM 788 N N . ASP A 1 101 ? 21.268 -7.412 -31.746 1.00 83.62 101 ASP A N 1
ATOM 789 C CA . ASP A 1 101 ? 20.621 -8.598 -32.310 1.00 83.62 101 ASP A CA 1
ATOM 790 C C . ASP A 1 101 ? 20.206 -9.579 -31.204 1.00 83.62 101 ASP A C 1
ATOM 792 O O . ASP A 1 101 ? 19.026 -9.898 -31.067 1.00 83.62 101 ASP A O 1
ATOM 796 N N . ALA A 1 102 ? 21.142 -9.918 -30.309 1.00 82.50 102 ALA A N 1
ATOM 797 C CA . ALA A 1 102 ? 20.888 -10.792 -29.164 1.00 82.50 102 ALA A CA 1
ATOM 798 C C . ALA A 1 102 ? 19.846 -10.220 -28.183 1.00 82.50 102 ALA A C 1
ATOM 800 O O . ALA A 1 102 ? 19.016 -10.961 -27.663 1.00 82.50 102 ALA A O 1
ATOM 801 N N . ILE A 1 103 ? 19.853 -8.902 -27.943 1.00 86.31 103 ILE A N 1
ATOM 802 C CA . ILE A 1 103 ? 18.889 -8.246 -27.044 1.00 86.31 103 ILE A CA 1
ATOM 803 C C . ILE A 1 103 ? 17.476 -8.336 -27.625 1.00 86.31 103 ILE A C 1
ATOM 805 O O . ILE A 1 103 ? 16.538 -8.711 -26.918 1.00 86.31 103 ILE A O 1
ATOM 809 N N . VAL A 1 104 ? 17.316 -7.980 -28.903 1.00 88.25 104 VAL A N 1
ATOM 810 C CA . VAL A 1 104 ? 16.018 -8.019 -29.585 1.00 88.25 104 VAL A CA 1
ATOM 811 C C . VAL A 1 104 ? 15.525 -9.457 -29.682 1.00 88.25 104 VAL A C 1
ATOM 813 O O . VAL A 1 104 ? 14.354 -9.708 -29.398 1.00 88.25 104 VAL A O 1
ATOM 816 N N . GLU A 1 105 ? 16.406 -10.401 -30.013 1.00 87.94 105 GLU A N 1
ATOM 817 C CA . GLU A 1 105 ? 16.060 -11.815 -30.111 1.00 87.94 105 GLU A CA 1
ATOM 818 C C . GLU A 1 105 ? 15.608 -12.389 -28.761 1.00 87.94 105 GLU A C 1
ATOM 820 O O . GLU A 1 105 ? 14.536 -12.993 -28.677 1.00 87.94 105 GLU A O 1
ATOM 825 N N . ASP A 1 106 ? 16.363 -12.163 -27.686 1.00 87.44 106 ASP A N 1
ATOM 826 C CA . ASP A 1 106 ? 16.003 -12.654 -26.356 1.00 87.44 106 ASP A CA 1
ATOM 827 C C . ASP A 1 106 ? 14.709 -12.010 -25.844 1.00 87.44 106 ASP A C 1
ATOM 829 O O . ASP A 1 106 ? 13.846 -12.704 -25.297 1.00 87.44 106 ASP A O 1
ATOM 833 N N . CYS A 1 107 ? 14.510 -10.707 -26.071 1.00 88.50 107 CYS A N 1
ATOM 834 C CA . CYS A 1 107 ? 13.249 -10.041 -25.741 1.00 88.50 107 CYS A CA 1
ATOM 835 C C . CYS A 1 107 ? 12.081 -10.632 -26.547 1.00 88.50 107 CYS A C 1
ATOM 837 O O . CYS A 1 107 ? 11.021 -10.895 -25.976 1.00 88.50 107 CYS A O 1
ATOM 839 N N . ALA A 1 108 ? 12.268 -10.902 -27.844 1.00 88.38 108 ALA A N 1
ATOM 840 C CA . ALA A 1 108 ? 11.266 -11.546 -28.696 1.00 88.38 108 ALA A CA 1
ATOM 841 C C . ALA A 1 108 ? 10.874 -12.930 -28.160 1.00 88.38 108 ALA A C 1
ATOM 843 O O . ALA A 1 108 ? 9.684 -13.225 -28.024 1.00 88.38 108 ALA A O 1
ATOM 844 N N . ARG A 1 109 ? 11.861 -13.756 -27.783 1.00 87.75 109 ARG A N 1
ATOM 845 C CA . ARG A 1 109 ? 11.621 -15.066 -27.151 1.00 87.75 109 ARG A CA 1
ATOM 846 C C . ARG A 1 109 ? 10.904 -14.935 -25.800 1.00 87.75 109 ARG A C 1
ATOM 848 O O . ARG A 1 109 ? 10.128 -15.816 -25.442 1.00 87.75 109 ARG A O 1
ATOM 855 N N . SER A 1 110 ? 11.104 -13.817 -25.104 1.00 86.81 110 SER A N 1
ATOM 856 C CA . SER A 1 110 ? 10.472 -13.475 -23.820 1.00 86.81 110 SER A CA 1
ATOM 857 C C . SER A 1 110 ? 9.093 -12.809 -23.962 1.00 86.81 110 SER A C 1
ATOM 859 O O . SER A 1 110 ? 8.555 -12.279 -22.988 1.00 86.81 110 SER A O 1
ATOM 861 N N . GLY A 1 111 ? 8.501 -12.812 -25.161 1.00 87.38 111 GLY A N 1
ATOM 862 C CA . GLY A 1 111 ? 7.144 -12.314 -25.394 1.00 87.38 111 GLY A CA 1
ATOM 863 C C . GLY A 1 111 ? 7.029 -10.813 -25.674 1.00 87.38 111 GLY A C 1
ATOM 864 O O . GLY A 1 111 ? 5.946 -10.262 -25.466 1.00 87.38 111 GLY A O 1
ATOM 865 N N . LEU A 1 112 ? 8.104 -10.170 -26.152 1.00 89.25 112 LEU A N 1
ATOM 866 C CA . LEU A 1 112 ? 8.102 -8.768 -26.586 1.00 89.25 112 LEU A CA 1
ATOM 867 C C . LEU A 1 112 ? 6.965 -8.494 -27.571 1.00 89.25 112 LEU A C 1
ATOM 869 O O . LEU A 1 112 ? 6.890 -9.126 -28.622 1.00 89.25 112 LEU A O 1
ATOM 873 N N . LYS A 1 113 ? 6.122 -7.508 -27.248 1.00 87.69 113 LYS A N 1
ATOM 874 C CA . LYS A 1 113 ? 4.988 -7.092 -28.088 1.00 87.69 113 LYS A CA 1
ATOM 875 C C . LYS A 1 113 ? 5.299 -5.843 -28.899 1.00 87.69 113 LYS A C 1
ATOM 877 O O . LYS A 1 113 ? 4.835 -5.720 -30.030 1.00 87.69 113 LYS A O 1
ATOM 882 N N . ARG A 1 114 ? 6.072 -4.912 -28.329 1.00 90.19 114 ARG A N 1
ATOM 883 C CA . ARG A 1 114 ? 6.386 -3.623 -28.960 1.00 90.19 114 ARG A CA 1
ATOM 884 C C . ARG A 1 114 ? 7.846 -3.223 -28.764 1.00 90.19 114 ARG A C 1
ATOM 886 O O . ARG A 1 114 ? 8.345 -3.191 -27.643 1.00 90.19 114 ARG A O 1
ATOM 893 N N . LEU A 1 115 ? 8.505 -2.850 -29.855 1.00 91.50 115 LEU A N 1
ATOM 894 C CA . LEU A 1 115 ? 9.823 -2.228 -29.887 1.00 91.50 115 LEU A CA 1
ATOM 895 C C . LEU A 1 115 ? 9.679 -0.741 -30.221 1.00 91.50 115 LEU A C 1
ATOM 897 O O . LEU A 1 115 ? 9.178 -0.371 -31.283 1.00 91.50 115 LEU A O 1
ATOM 901 N N . ILE A 1 116 ? 10.175 0.113 -29.335 1.00 91.44 116 ILE A N 1
ATOM 902 C CA . ILE A 1 116 ? 10.204 1.561 -29.511 1.00 91.44 116 ILE A CA 1
ATOM 903 C C . ILE A 1 116 ? 11.646 1.983 -29.761 1.00 91.44 116 ILE A C 1
ATOM 905 O O . ILE A 1 116 ? 12.505 1.870 -28.889 1.00 91.44 116 ILE A O 1
ATOM 909 N N . LEU A 1 117 ? 11.901 2.500 -30.957 1.00 90.50 117 LEU A N 1
ATOM 910 C CA . LEU A 1 117 ? 13.191 3.032 -31.371 1.00 90.50 117 LEU A CA 1
ATOM 911 C C . LEU A 1 117 ? 13.182 4.547 -31.193 1.00 90.50 117 LEU A C 1
ATOM 913 O O . LEU A 1 117 ? 12.507 5.264 -31.933 1.00 90.50 117 LEU A O 1
ATOM 917 N N . TRP A 1 118 ? 13.925 5.042 -30.210 1.00 88.12 118 TRP A N 1
ATOM 918 C CA . TRP A 1 118 ? 14.010 6.465 -29.922 1.00 88.12 118 TRP A CA 1
ATOM 919 C C . TRP A 1 118 ? 15.224 7.102 -30.606 1.00 88.12 118 TRP A C 1
ATOM 921 O O . TRP A 1 118 ? 16.361 6.977 -30.145 1.00 88.12 118 TRP A O 1
ATOM 931 N N . ALA A 1 119 ? 14.968 7.827 -31.695 1.00 83.12 119 ALA A N 1
ATOM 932 C CA . ALA A 1 119 ? 15.964 8.626 -32.395 1.00 83.12 119 ALA A CA 1
ATOM 933 C C . ALA A 1 119 ? 16.138 9.987 -31.703 1.00 83.12 119 ALA A C 1
ATOM 935 O O . ALA A 1 119 ? 15.232 10.823 -31.699 1.00 83.12 119 ALA A O 1
ATOM 936 N N . ILE A 1 120 ? 17.302 10.204 -31.088 1.00 69.88 120 ILE A N 1
ATOM 937 C CA . ILE A 1 120 ? 17.573 11.424 -30.306 1.00 69.88 120 ILE A CA 1
ATOM 938 C C . ILE A 1 120 ? 18.002 12.580 -31.212 1.00 69.88 120 ILE A C 1
ATOM 940 O O . ILE A 1 120 ? 17.600 13.717 -30.948 1.00 69.88 120 ILE A O 1
ATOM 944 N N . ASP A 1 121 ? 18.757 12.270 -32.271 1.00 70.31 121 ASP A N 1
ATOM 945 C CA . ASP A 1 121 ? 19.132 13.189 -33.344 1.00 70.31 121 ASP A CA 1
ATOM 946 C C . ASP A 1 121 ? 18.273 12.922 -34.601 1.00 70.31 121 ASP A C 1
ATOM 948 O O . ASP A 1 121 ? 18.321 11.823 -35.166 1.00 70.31 121 ASP A O 1
ATOM 952 N N . PRO A 1 122 ? 17.464 13.896 -35.054 1.00 64.94 122 PRO A N 1
ATOM 953 C CA . PRO A 1 122 ? 16.631 13.744 -36.242 1.00 64.94 122 PRO A CA 1
ATOM 954 C C . PRO A 1 122 ? 17.430 13.653 -37.546 1.00 64.94 122 PRO A C 1
ATOM 956 O O . PRO A 1 122 ? 16.855 13.228 -38.549 1.00 64.94 122 PRO A O 1
ATOM 959 N N . GLN A 1 123 ? 18.708 14.054 -37.571 1.00 71.75 123 GLN A N 1
ATOM 960 C CA . GLN A 1 123 ? 19.513 13.938 -38.780 1.00 71.75 123 GLN A CA 1
ATOM 961 C C . GLN A 1 123 ? 19.890 12.481 -39.015 1.00 71.75 123 GLN A C 1
ATOM 963 O O . GLN A 1 123 ? 19.386 11.894 -39.963 1.00 71.75 123 GLN A O 1
ATOM 968 N N . GLU A 1 124 ? 20.717 11.867 -38.170 1.00 75.69 124 GLU A N 1
ATOM 969 C CA . GLU A 1 124 ? 21.280 10.537 -38.451 1.00 75.69 124 GLU A CA 1
ATOM 970 C C . GLU A 1 124 ? 20.584 9.385 -37.715 1.00 75.69 124 GLU A C 1
ATOM 972 O O . GLU A 1 124 ? 20.172 8.406 -38.347 1.00 75.69 124 GLU A O 1
ATOM 977 N N . SER A 1 125 ? 20.338 9.524 -36.407 1.00 79.56 125 SER A N 1
ATOM 978 C CA . SER A 1 125 ? 19.698 8.472 -35.601 1.00 79.56 125 SER A CA 1
ATOM 979 C C . SER A 1 125 ? 18.313 8.078 -36.115 1.00 79.56 125 SER A C 1
ATOM 981 O O . SER A 1 125 ? 17.903 6.932 -35.938 1.00 79.56 125 SER A O 1
ATOM 983 N N . LEU A 1 126 ? 17.583 8.991 -36.767 1.00 86.56 126 LEU A N 1
ATOM 984 C CA . LEU A 1 126 ? 16.300 8.676 -37.402 1.00 86.56 126 LEU A CA 1
ATOM 985 C C . LEU A 1 126 ? 16.447 7.606 -38.488 1.00 86.56 126 LEU A C 1
ATOM 987 O O . LEU A 1 126 ? 15.638 6.678 -38.560 1.00 86.56 126 LEU A O 1
ATOM 991 N N . TRP A 1 127 ? 17.458 7.722 -39.343 1.00 88.12 127 TRP A N 1
ATOM 992 C CA . TRP A 1 127 ? 17.642 6.774 -40.437 1.00 88.12 127 TRP A CA 1
ATOM 993 C C . TRP A 1 127 ? 18.183 5.443 -39.944 1.00 88.12 127 TRP A C 1
ATOM 995 O O . TRP A 1 127 ? 17.708 4.403 -40.399 1.00 88.12 127 TRP A O 1
ATOM 1005 N N . PHE A 1 128 ? 19.063 5.454 -38.943 1.00 88.56 128 PHE A N 1
ATOM 1006 C CA . PHE A 1 128 ? 19.448 4.227 -38.247 1.00 88.56 128 PHE A CA 1
ATOM 1007 C C . PHE A 1 128 ? 18.240 3.548 -37.598 1.00 88.56 128 PHE A C 1
ATOM 1009 O O . PHE A 1 128 ? 18.046 2.351 -37.788 1.00 88.56 128 PHE A O 1
ATOM 1016 N N . ALA A 1 129 ? 17.343 4.300 -36.954 1.00 89.31 129 ALA A N 1
ATOM 1017 C CA . ALA A 1 129 ? 16.114 3.742 -36.393 1.00 89.31 129 ALA A CA 1
ATOM 1018 C C . ALA A 1 129 ? 15.223 3.117 -37.480 1.00 89.31 129 ALA A C 1
ATOM 1020 O O . ALA A 1 129 ? 14.625 2.064 -37.271 1.00 89.31 129 ALA A O 1
ATOM 1021 N N . ARG A 1 130 ? 15.158 3.718 -38.672 1.00 90.75 130 ARG A N 1
ATOM 1022 C CA . ARG A 1 130 ? 14.414 3.156 -39.810 1.00 90.75 130 ARG A CA 1
ATOM 1023 C C . ARG A 1 130 ? 15.058 1.891 -40.383 1.00 90.75 130 ARG A C 1
ATOM 1025 O O . ARG A 1 130 ? 14.324 0.965 -40.725 1.00 90.75 130 ARG A O 1
ATOM 1032 N N . LEU A 1 131 ? 16.387 1.827 -40.459 1.00 91.88 131 LEU A N 1
ATOM 1033 C CA . LEU A 1 131 ? 17.129 0.630 -40.872 1.00 91.88 131 LEU A CA 1
ATOM 1034 C C . LEU A 1 131 ? 16.934 -0.522 -39.881 1.00 91.88 131 LEU A C 1
ATOM 1036 O O . LEU A 1 131 ? 16.567 -1.620 -40.297 1.00 91.88 131 LEU A O 1
ATOM 1040 N N . ILE A 1 132 ? 17.081 -0.250 -38.579 1.00 91.00 132 ILE A N 1
ATOM 1041 C CA . ILE A 1 132 ? 16.797 -1.216 -37.506 1.00 91.00 132 ILE A CA 1
ATOM 1042 C C . ILE A 1 132 ? 15.344 -1.676 -37.606 1.00 91.00 132 ILE A C 1
ATOM 1044 O O . ILE A 1 132 ? 15.076 -2.871 -37.583 1.00 91.00 132 ILE A O 1
ATOM 1048 N N . SER A 1 133 ? 14.396 -0.750 -37.787 1.00 92.00 133 SER A N 1
ATOM 1049 C CA . SER A 1 133 ? 12.981 -1.095 -37.933 1.00 92.00 133 SER A CA 1
ATOM 1050 C C . SER A 1 133 ? 12.727 -2.037 -39.110 1.00 92.00 133 SER A C 1
ATOM 1052 O O . SER A 1 133 ? 11.992 -3.011 -38.955 1.00 92.00 133 SER A O 1
ATOM 1054 N N . GLY A 1 134 ? 13.346 -1.778 -40.265 1.00 90.50 134 GLY A N 1
ATOM 1055 C CA . GLY A 1 134 ? 13.259 -2.642 -41.440 1.00 90.50 134 GLY A CA 1
ATOM 1056 C C . GLY A 1 134 ? 13.818 -4.039 -41.179 1.00 90.50 134 GLY A C 1
ATOM 1057 O O . GLY A 1 134 ? 13.111 -5.025 -41.384 1.00 90.50 134 GLY A O 1
ATOM 1058 N N . LYS A 1 135 ? 15.039 -4.122 -40.632 1.00 92.06 135 LYS A N 1
ATOM 1059 C CA . LYS A 1 135 ? 15.686 -5.392 -40.269 1.00 92.06 135 LYS A CA 1
ATOM 1060 C C . LYS A 1 135 ? 14.871 -6.177 -39.244 1.00 92.06 135 LYS A C 1
ATOM 1062 O O . LYS A 1 135 ? 14.623 -7.357 -39.452 1.00 92.06 135 LYS A O 1
ATOM 1067 N N . VAL A 1 136 ? 14.388 -5.531 -38.182 1.00 89.69 136 VAL A N 1
ATOM 1068 C CA . VAL A 1 136 ? 13.589 -6.191 -37.139 1.00 89.69 136 VAL A CA 1
ATOM 1069 C C . VAL A 1 136 ? 12.272 -6.708 -37.707 1.00 89.69 136 VAL A C 1
ATOM 1071 O O . VAL A 1 136 ? 11.899 -7.854 -37.468 1.00 89.69 136 VAL A O 1
ATOM 1074 N N . ARG A 1 137 ? 11.575 -5.894 -38.507 1.00 89.94 137 ARG A N 1
ATOM 1075 C CA . ARG A 1 137 ? 10.341 -6.331 -39.169 1.00 89.94 137 ARG A CA 1
ATOM 1076 C C . ARG A 1 137 ? 10.585 -7.480 -40.131 1.00 89.94 137 ARG A C 1
ATOM 1078 O O . ARG A 1 137 ? 9.651 -8.242 -40.329 1.00 89.94 137 ARG A O 1
ATOM 1085 N N . GLN A 1 138 ? 11.780 -7.594 -40.712 1.00 89.69 138 GLN A N 1
ATOM 1086 C CA . GLN A 1 138 ? 12.171 -8.710 -41.569 1.00 89.69 138 GLN A CA 1
ATOM 1087 C C . GLN A 1 138 ? 12.565 -9.968 -40.785 1.00 89.69 138 GLN A C 1
ATOM 1089 O O . GLN A 1 138 ? 12.232 -11.076 -41.179 1.00 89.69 138 GLN A O 1
ATOM 1094 N N . SER A 1 139 ? 13.260 -9.834 -39.663 1.00 88.19 139 SER A N 1
ATOM 1095 C CA . SER A 1 139 ? 13.697 -10.992 -38.878 1.00 88.19 139 SER A CA 1
ATOM 1096 C C . SER A 1 139 ? 12.585 -11.548 -37.973 1.00 88.19 139 SER A C 1
ATOM 1098 O O . SER A 1 139 ? 12.514 -12.755 -37.757 1.00 88.19 139 SER A O 1
ATOM 1100 N N . TRP A 1 140 ? 11.670 -10.696 -37.487 1.00 85.94 140 TRP A N 1
ATOM 1101 C CA . TRP A 1 140 ? 10.630 -11.044 -36.501 1.00 85.94 140 TRP A CA 1
ATOM 1102 C C . TRP A 1 140 ? 9.217 -10.609 -36.945 1.00 85.94 140 TRP A C 1
ATOM 1104 O O . TRP A 1 140 ? 8.454 -10.011 -36.186 1.00 85.94 140 TRP A O 1
ATOM 1114 N N . HIS A 1 141 ? 8.856 -10.946 -38.188 1.00 69.88 141 HIS A N 1
ATOM 1115 C CA . HIS A 1 141 ? 7.662 -10.512 -38.938 1.00 69.88 141 HIS A CA 1
ATOM 1116 C C . HIS A 1 141 ? 6.282 -10.562 -38.239 1.00 69.88 141 HIS A C 1
ATOM 1118 O O . HIS A 1 141 ? 5.350 -9.928 -38.732 1.00 69.88 141 HIS A O 1
ATOM 1124 N N . GLN A 1 142 ? 6.096 -11.332 -37.161 1.00 62.69 142 GLN A N 1
ATOM 1125 C CA . GLN A 1 142 ? 4.768 -11.609 -36.580 1.00 62.69 142 GLN A CA 1
ATOM 1126 C C . GLN A 1 142 ? 4.615 -11.244 -35.099 1.00 62.69 142 GLN A C 1
ATOM 1128 O O . GLN A 1 142 ? 3.520 -11.389 -34.561 1.00 62.69 142 GLN A O 1
ATOM 1133 N N . LEU A 1 143 ? 5.682 -10.805 -34.429 1.00 62.53 143 LEU A N 1
ATOM 1134 C CA . LEU A 1 143 ? 5.705 -10.765 -32.961 1.00 62.53 143 LEU A CA 1
ATOM 1135 C C . LEU A 1 143 ? 5.772 -9.352 -32.381 1.00 62.53 143 LEU A C 1
ATOM 1137 O O . LEU A 1 143 ? 5.307 -9.143 -31.267 1.00 62.53 143 LEU A O 1
ATOM 1141 N N . ILE A 1 144 ? 6.323 -8.390 -33.126 1.00 77.31 144 ILE A N 1
ATOM 1142 C CA . ILE A 1 144 ? 6.732 -7.108 -32.552 1.00 77.31 144 ILE A CA 1
ATOM 1143 C C . ILE A 1 144 ? 6.187 -5.946 -33.384 1.00 77.31 144 ILE A C 1
ATOM 1145 O O . ILE A 1 144 ? 6.553 -5.761 -34.548 1.00 77.31 144 ILE A O 1
ATOM 1149 N N . GLU A 1 145 ? 5.354 -5.108 -32.774 1.00 87.38 145 GLU A N 1
ATOM 1150 C CA . GLU A 1 145 ? 5.063 -3.774 -33.292 1.00 87.38 145 GLU A CA 1
ATOM 1151 C C . GLU A 1 145 ? 6.328 -2.910 -33.170 1.00 87.38 145 GLU A C 1
ATOM 1153 O O . GLU A 1 145 ? 6.849 -2.733 -32.075 1.00 87.38 145 GLU A O 1
ATOM 1158 N N . VAL A 1 146 ? 6.848 -2.370 -34.278 1.00 89.31 146 VAL A N 1
ATOM 1159 C CA . VAL A 1 146 ? 8.040 -1.503 -34.242 1.00 89.31 146 VAL A CA 1
ATOM 1160 C C . VAL A 1 146 ? 7.651 -0.057 -34.522 1.00 89.31 146 VAL A C 1
ATOM 1162 O O . VAL A 1 146 ? 7.250 0.258 -35.650 1.00 89.31 146 VAL A O 1
ATOM 1165 N N . ASN A 1 147 ? 7.824 0.825 -33.538 1.00 90.75 147 ASN A N 1
ATOM 1166 C CA . ASN A 1 147 ? 7.561 2.260 -33.643 1.00 90.75 147 ASN A CA 1
ATOM 1167 C C . ASN A 1 147 ? 8.878 3.046 -33.588 1.00 90.75 147 ASN A C 1
ATOM 1169 O O . ASN A 1 147 ? 9.748 2.766 -32.769 1.00 90.75 147 ASN A O 1
ATOM 1173 N N . VAL A 1 148 ? 9.014 4.061 -34.443 1.00 88.00 148 VAL A N 1
ATOM 1174 C CA . VAL A 1 148 ? 10.150 4.991 -34.418 1.00 88.00 148 VAL A CA 1
ATOM 1175 C C . VAL A 1 148 ? 9.659 6.322 -33.867 1.00 88.00 148 VAL A C 1
ATOM 1177 O O . VAL A 1 148 ? 8.766 6.932 -34.454 1.00 88.00 148 VAL A O 1
ATOM 1180 N N . LEU A 1 149 ? 10.237 6.765 -32.753 1.00 85.94 149 LEU A N 1
ATOM 1181 C CA . LEU A 1 149 ? 9.939 8.053 -32.137 1.00 85.94 149 LEU A CA 1
ATOM 1182 C C . LEU A 1 149 ? 11.053 9.053 -32.436 1.00 85.94 149 LEU A C 1
ATOM 1184 O O . LEU A 1 149 ? 12.223 8.819 -32.127 1.00 85.94 149 LEU A O 1
ATOM 1188 N N . THR A 1 150 ? 10.656 10.194 -32.989 1.00 76.50 150 THR A N 1
ATOM 1189 C CA . THR A 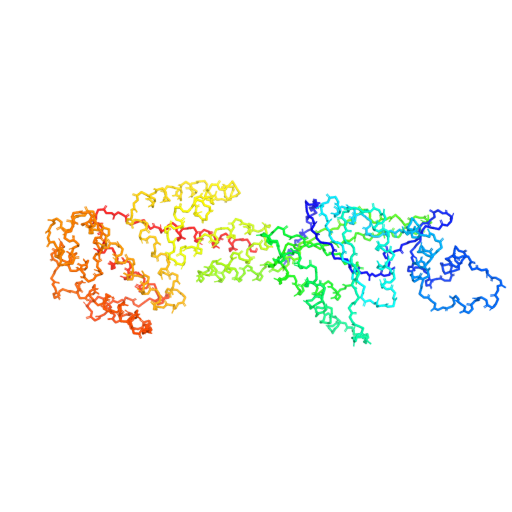1 150 ? 11.492 11.380 -33.188 1.00 76.50 150 THR A CA 1
ATOM 1190 C C . THR A 1 150 ? 10.881 12.525 -32.390 1.00 76.50 150 THR A C 1
ATOM 1192 O O . THR A 1 150 ? 9.891 13.100 -32.846 1.00 76.50 150 THR A O 1
ATOM 1195 N N . PRO A 1 151 ? 11.398 12.855 -31.201 1.00 63.50 151 PRO A N 1
ATOM 1196 C CA . PRO A 1 151 ? 10.853 13.973 -30.442 1.00 63.50 151 PRO A CA 1
ATOM 1197 C C . PRO A 1 151 ? 11.187 15.297 -31.134 1.00 63.50 151 PRO A C 1
ATOM 1199 O O . PRO A 1 151 ? 12.215 15.397 -31.813 1.00 63.50 151 PRO A O 1
ATOM 1202 N N . ASP A 1 152 ? 10.352 16.308 -30.916 1.00 59.59 152 ASP A N 1
ATOM 1203 C CA . ASP A 1 152 ? 10.404 17.581 -31.638 1.00 59.59 152 ASP A CA 1
ATOM 1204 C C . ASP A 1 152 ? 11.756 18.317 -31.493 1.00 59.59 152 ASP A C 1
ATOM 1206 O O . ASP A 1 152 ? 12.346 18.425 -30.415 1.00 59.59 152 ASP A O 1
ATOM 1210 N N . VAL A 1 153 ? 12.242 18.859 -32.613 1.00 46.97 153 VAL A N 1
ATOM 1211 C CA . VAL A 1 153 ? 13.614 19.372 -32.855 1.00 46.97 153 VAL A CA 1
ATOM 1212 C C . VAL A 1 153 ? 13.921 20.699 -32.126 1.00 46.97 153 VAL A C 1
ATOM 1214 O O . VAL A 1 153 ? 15.008 21.266 -32.244 1.00 46.97 153 VAL A O 1
ATOM 1217 N N . ALA A 1 154 ? 12.988 21.228 -31.332 1.00 44.00 154 ALA A N 1
ATOM 1218 C CA . ALA A 1 154 ? 13.051 22.599 -30.821 1.00 44.00 154 ALA A CA 1
ATOM 1219 C C . ALA A 1 154 ? 14.122 22.864 -29.735 1.00 44.00 154 ALA A C 1
ATOM 1221 O O . ALA A 1 154 ? 14.361 24.024 -29.400 1.00 44.00 154 ALA A O 1
ATOM 1222 N N . ALA A 1 155 ? 14.807 21.844 -29.206 1.00 43.28 155 ALA A N 1
ATOM 1223 C CA . ALA A 1 155 ? 15.822 22.002 -28.151 1.00 43.28 155 ALA A CA 1
ATOM 1224 C C . ALA A 1 155 ? 17.281 21.862 -28.638 1.00 43.28 155 ALA A C 1
ATOM 1226 O O . ALA A 1 155 ? 18.192 21.711 -27.825 1.00 43.28 155 ALA A O 1
ATOM 1227 N N . GLY A 1 156 ? 17.526 21.926 -29.951 1.00 42.19 156 GLY A N 1
ATOM 1228 C CA . GLY A 1 156 ? 18.856 21.817 -30.558 1.00 42.19 156 GLY A CA 1
ATOM 1229 C C . GLY A 1 156 ? 19.761 23.036 -30.331 1.00 42.19 156 GLY A C 1
ATOM 1230 O O . GLY A 1 156 ? 20.066 23.782 -31.258 1.00 42.19 156 GLY A O 1
ATOM 1231 N N . LYS A 1 157 ? 20.245 23.226 -29.105 1.00 46.81 157 LYS A N 1
ATOM 1232 C CA . LYS A 1 157 ? 21.617 23.701 -28.876 1.00 46.81 157 LYS A CA 1
ATOM 1233 C C . LYS A 1 157 ? 22.340 22.581 -28.150 1.00 46.81 157 LYS A C 1
ATOM 1235 O O . LYS A 1 157 ? 21.723 21.943 -27.307 1.00 46.81 157 LYS A O 1
ATOM 1240 N N . ALA A 1 158 ? 23.614 22.362 -28.473 1.00 49.72 158 ALA A N 1
ATOM 1241 C CA . ALA A 1 158 ? 24.493 21.458 -27.737 1.00 49.72 158 ALA A CA 1
ATOM 1242 C C . ALA A 1 158 ? 24.550 21.905 -26.268 1.00 49.72 158 ALA A C 1
ATOM 1244 O O . ALA A 1 158 ? 25.338 22.767 -25.883 1.00 49.72 158 ALA A O 1
ATOM 1245 N N . GLN A 1 159 ? 23.612 21.403 -25.476 1.00 59.47 159 GLN A N 1
ATOM 1246 C CA . GLN A 1 159 ? 23.611 21.516 -24.036 1.00 59.47 159 GLN A CA 1
ATOM 1247 C C . GLN A 1 159 ? 24.513 20.393 -23.555 1.00 59.47 159 GLN A C 1
ATOM 1249 O O . GLN A 1 159 ? 24.390 19.270 -24.024 1.00 59.47 159 GLN A O 1
ATOM 1254 N N . THR A 1 160 ? 25.459 20.715 -22.684 1.00 62.00 160 THR A N 1
ATOM 1255 C CA . THR A 1 160 ? 26.354 19.732 -22.081 1.00 62.00 160 THR A CA 1
ATOM 1256 C C . THR A 1 160 ? 26.128 19.715 -20.578 1.00 62.00 160 THR A C 1
ATOM 1258 O O . THR A 1 160 ? 25.781 20.733 -19.968 1.00 62.00 160 THR A O 1
ATOM 1261 N N . GLY A 1 161 ? 26.311 18.546 -19.968 1.00 71.38 161 GLY A N 1
ATOM 1262 C CA . GLY A 1 161 ? 26.135 18.371 -18.530 1.00 71.38 161 GLY A CA 1
ATOM 1263 C C . GLY A 1 161 ? 24.663 18.414 -18.111 1.00 71.38 161 GLY A C 1
ATOM 1264 O O . GLY A 1 161 ? 23.819 17.750 -18.700 1.00 71.38 161 GLY A O 1
ATOM 1265 N N . GLU A 1 162 ? 24.347 19.181 -17.070 1.00 77.56 162 GLU A N 1
ATOM 1266 C CA . GLU A 1 162 ? 23.046 19.112 -16.386 1.00 77.56 162 GLU A CA 1
ATOM 1267 C C . GLU A 1 162 ? 21.848 19.500 -17.270 1.00 77.56 162 GLU A C 1
ATOM 1269 O O . GLU A 1 162 ? 20.791 18.883 -17.184 1.00 77.56 162 GLU A O 1
ATOM 1274 N N . ALA A 1 163 ? 22.013 20.476 -18.165 1.00 77.62 163 ALA A N 1
ATOM 1275 C CA . ALA A 1 163 ? 20.933 20.922 -19.047 1.00 77.62 163 ALA A CA 1
ATOM 1276 C C . ALA A 1 163 ? 20.516 19.828 -20.056 1.00 77.62 163 ALA A C 1
ATOM 1278 O O . ALA A 1 163 ? 19.335 19.664 -20.361 1.00 77.62 163 ALA A O 1
ATOM 1279 N N . GLU A 1 164 ? 21.476 19.012 -20.506 1.00 76.75 164 GLU A N 1
ATOM 1280 C CA . GLU A 1 164 ? 21.207 17.840 -21.342 1.00 76.75 164 GLU A CA 1
ATOM 1281 C C . GLU A 1 164 ? 20.416 16.777 -20.572 1.00 76.75 164 GLU A C 1
ATOM 1283 O O . GLU A 1 164 ? 19.418 16.262 -21.078 1.00 76.75 164 GLU A O 1
ATOM 1288 N N . VAL A 1 165 ? 20.809 16.508 -19.321 1.00 80.62 165 VAL A N 1
ATOM 1289 C CA . VAL A 1 165 ? 20.103 15.581 -18.423 1.00 80.62 165 VAL A CA 1
ATOM 1290 C C . VAL A 1 165 ? 18.660 16.033 -18.202 1.00 80.62 165 VAL A C 1
ATOM 1292 O O . VAL A 1 165 ? 17.746 15.218 -18.314 1.00 80.62 165 VAL A O 1
ATOM 1295 N N . GLU A 1 166 ? 18.427 17.316 -17.915 1.00 82.25 166 GLU A N 1
ATOM 1296 C CA . GLU A 1 166 ? 17.081 17.871 -17.718 1.00 82.25 166 GLU A CA 1
ATOM 1297 C C . GLU A 1 166 ? 16.222 17.766 -18.985 1.00 82.25 166 GLU A C 1
ATOM 1299 O O . GLU A 1 166 ? 15.060 17.357 -18.914 1.00 82.25 166 GLU A O 1
ATOM 1304 N N . SER A 1 167 ? 16.798 18.076 -20.149 1.00 80.19 167 SER A N 1
ATOM 1305 C CA . SER A 1 167 ? 16.126 17.959 -21.446 1.00 80.19 167 SER A CA 1
ATOM 1306 C C . SER A 1 167 ? 15.745 16.508 -21.762 1.00 80.19 167 SER A C 1
ATOM 1308 O O . SER A 1 167 ? 14.588 16.217 -22.082 1.00 80.19 167 SER A O 1
ATOM 1310 N N . LEU A 1 168 ? 16.681 15.568 -21.596 1.00 80.00 168 LEU A N 1
ATOM 1311 C CA . LEU A 1 168 ? 16.432 14.135 -21.771 1.00 80.00 168 LEU A CA 1
ATOM 1312 C C . LEU A 1 168 ? 15.391 13.622 -20.776 1.00 80.00 168 LEU A C 1
ATOM 1314 O O . LEU A 1 168 ? 14.494 12.875 -21.163 1.00 80.00 168 LEU A O 1
ATOM 1318 N N . GLN A 1 169 ? 15.464 14.056 -19.517 1.00 82.69 169 GLN A N 1
ATOM 1319 C CA . GLN A 1 169 ? 14.495 13.698 -18.486 1.00 82.69 169 GLN A CA 1
ATOM 1320 C C . GLN A 1 169 ? 13.092 14.203 -18.841 1.00 82.69 169 GLN A C 1
ATOM 1322 O O . GLN A 1 169 ? 12.113 13.476 -18.661 1.00 82.69 169 GLN A O 1
ATOM 1327 N N . HIS A 1 170 ? 12.978 15.434 -19.343 1.00 83.88 170 HIS A N 1
ATOM 1328 C CA . HIS A 1 170 ? 11.706 16.000 -19.776 1.00 83.88 170 HIS A CA 1
ATOM 1329 C C . HIS A 1 170 ? 11.112 15.203 -20.943 1.00 83.88 170 HIS A C 1
ATOM 1331 O O . HIS A 1 170 ? 9.967 14.765 -20.848 1.00 83.88 170 HIS A O 1
ATOM 1337 N N . ARG A 1 171 ? 11.902 14.933 -21.991 1.00 80.44 171 ARG A N 1
ATOM 1338 C CA . ARG A 1 171 ? 11.470 14.151 -23.168 1.00 80.44 171 ARG A CA 1
ATOM 1339 C C . ARG A 1 171 ? 11.073 12.724 -22.792 1.00 80.44 171 ARG A C 1
ATOM 1341 O O . ARG A 1 171 ? 10.026 12.242 -23.219 1.00 80.44 171 ARG A O 1
ATOM 1348 N N . LEU A 1 172 ? 11.859 12.067 -21.934 1.00 83.00 172 LEU A N 1
ATOM 1349 C CA . LEU A 1 172 ? 11.512 10.762 -21.367 1.00 83.00 172 LEU A CA 1
ATOM 1350 C C . LEU A 1 172 ? 10.130 10.811 -20.711 1.00 83.00 172 LEU A C 1
ATOM 1352 O O . LEU A 1 172 ? 9.256 10.027 -21.065 1.00 83.00 172 LEU A O 1
ATOM 1356 N N . LYS A 1 173 ? 9.915 11.745 -19.779 1.00 82.50 173 LYS A N 1
ATOM 1357 C CA . LYS A 1 173 ? 8.679 11.825 -18.986 1.00 82.50 173 LYS A CA 1
ATOM 1358 C C . LYS A 1 173 ? 7.449 12.232 -19.788 1.00 82.50 173 LYS A C 1
ATOM 1360 O O . LYS A 1 173 ? 6.363 11.757 -19.472 1.00 82.50 173 LYS A O 1
ATOM 1365 N N . MET A 1 174 ? 7.604 13.135 -20.751 1.00 82.44 174 MET A N 1
ATOM 1366 C CA . MET A 1 174 ? 6.472 13.771 -21.429 1.00 82.44 174 MET A CA 1
ATOM 1367 C C . MET A 1 174 ? 6.119 13.125 -22.765 1.00 82.44 174 MET A C 1
ATOM 1369 O O . MET A 1 174 ? 4.968 13.221 -23.179 1.00 82.44 174 MET A O 1
ATOM 1373 N N . GLU A 1 175 ? 7.071 12.466 -23.428 1.00 82.25 175 GLU A N 1
ATOM 1374 C CA . GLU A 1 175 ? 6.881 11.964 -24.793 1.00 82.25 175 GLU A CA 1
ATOM 1375 C C . GLU A 1 175 ? 7.071 10.448 -24.866 1.00 82.25 175 GLU A C 1
ATOM 1377 O O . GLU A 1 175 ? 6.165 9.719 -25.265 1.00 82.25 175 GLU A O 1
ATOM 1382 N N . VAL A 1 176 ? 8.236 9.954 -24.436 1.00 82.31 176 VAL A N 1
ATOM 1383 C CA . VAL A 1 176 ? 8.643 8.563 -24.691 1.00 82.31 176 VAL A CA 1
ATOM 1384 C C . VAL A 1 176 ? 7.961 7.580 -23.741 1.00 82.31 176 VAL A C 1
ATOM 1386 O O . VAL A 1 176 ? 7.394 6.584 -24.184 1.00 82.31 176 VAL A O 1
ATOM 1389 N N . LEU A 1 177 ? 8.001 7.844 -22.433 1.00 84.50 177 LEU A N 1
ATOM 1390 C CA . LEU A 1 177 ? 7.450 6.941 -21.421 1.00 84.50 177 LEU A CA 1
ATOM 1391 C C . LEU A 1 177 ? 5.917 6.860 -21.471 1.00 84.50 177 LEU A C 1
ATOM 1393 O O . LEU A 1 177 ? 5.415 5.743 -21.401 1.00 84.50 177 LEU A O 1
ATOM 1397 N N . PRO A 1 178 ? 5.150 7.956 -21.652 1.00 84.62 178 PRO A N 1
ATOM 1398 C CA . PRO A 1 178 ? 3.699 7.855 -21.823 1.00 84.62 178 PRO A CA 1
ATOM 1399 C C . PRO A 1 178 ? 3.299 6.978 -23.014 1.00 84.62 178 PRO A C 1
ATOM 1401 O O . PRO A 1 178 ? 2.363 6.194 -22.904 1.00 84.62 178 PRO A O 1
ATOM 1404 N N . PHE A 1 179 ? 4.041 7.059 -24.124 1.00 83.38 179 PHE A N 1
ATOM 1405 C CA . PHE A 1 179 ? 3.827 6.197 -25.286 1.00 83.38 179 PHE A CA 1
ATOM 1406 C C . PHE A 1 179 ? 4.209 4.735 -24.995 1.00 83.38 179 PHE A C 1
ATOM 1408 O O . PHE A 1 179 ? 3.469 3.815 -25.336 1.00 83.38 179 PHE A O 1
ATOM 1415 N N . ALA A 1 180 ? 5.337 4.507 -24.314 1.00 83.50 180 ALA A N 1
ATOM 1416 C CA . ALA A 1 180 ? 5.785 3.165 -23.940 1.00 83.50 180 ALA A CA 1
ATOM 1417 C C . ALA A 1 180 ? 4.854 2.466 -22.939 1.00 83.50 180 ALA A C 1
ATOM 1419 O O . ALA A 1 180 ? 4.731 1.244 -22.968 1.00 83.50 180 ALA A O 1
ATOM 1420 N N . LEU A 1 181 ? 4.202 3.232 -22.064 1.00 82.81 181 LEU A N 1
ATOM 1421 C CA . LEU A 1 181 ? 3.355 2.726 -20.985 1.00 82.81 181 LEU A CA 1
ATOM 1422 C C . LEU A 1 181 ? 1.863 2.725 -21.324 1.00 82.81 181 LEU A C 1
ATOM 1424 O O . LEU A 1 181 ? 1.067 2.332 -20.475 1.00 82.81 181 LEU A O 1
ATOM 1428 N N . GLN A 1 182 ? 1.469 3.133 -22.533 1.00 79.38 182 GLN A N 1
ATOM 1429 C CA . GLN A 1 182 ? 0.061 3.174 -22.933 1.00 79.38 182 GLN A CA 1
ATOM 1430 C C . GLN A 1 182 ? -0.636 1.822 -22.691 1.00 79.38 182 GLN A C 1
ATOM 1432 O O . GLN A 1 182 ? -1.699 1.777 -22.079 1.00 79.38 182 GLN A O 1
ATOM 1437 N N . ASP A 1 183 ? 0.025 0.721 -23.051 1.00 67.88 183 ASP A N 1
ATOM 1438 C CA . ASP A 1 183 ? -0.502 -0.637 -22.879 1.00 67.88 183 ASP A CA 1
ATOM 1439 C C . ASP A 1 183 ? -0.465 -1.107 -21.410 1.00 67.88 183 ASP A C 1
ATOM 1441 O O . ASP A 1 183 ? -1.248 -1.963 -21.006 1.00 67.88 183 ASP A O 1
ATOM 1445 N N . ALA A 1 184 ? 0.440 -0.553 -20.592 1.00 63.06 184 ALA A N 1
ATOM 1446 C CA . ALA A 1 184 ? 0.528 -0.855 -19.162 1.00 63.06 184 ALA A CA 1
ATOM 1447 C C . ALA A 1 184 ? -0.656 -0.263 -18.387 1.00 63.06 184 ALA A C 1
ATOM 1449 O O . ALA A 1 184 ? -1.143 -0.874 -17.440 1.00 63.06 184 ALA A O 1
ATOM 1450 N N . ILE A 1 185 ? -1.123 0.919 -18.804 1.00 58.31 185 ILE A N 1
ATOM 1451 C CA . ILE A 1 185 ? -2.283 1.605 -18.216 1.00 58.31 185 ILE A CA 1
ATOM 1452 C C . ILE A 1 185 ? -3.580 0.832 -18.502 1.00 58.31 185 ILE A C 1
ATOM 1454 O O . ILE A 1 185 ? -4.509 0.876 -17.699 1.00 58.31 185 ILE A O 1
ATOM 1458 N N . GLU A 1 186 ? -3.636 0.114 -19.625 1.00 57.34 186 GLU A N 1
ATOM 1459 C CA . GLU A 1 186 ? -4.794 -0.686 -20.039 1.00 57.34 186 GLU A CA 1
ATOM 1460 C C . GLU A 1 186 ? -4.769 -2.132 -19.507 1.00 57.34 186 GLU A C 1
ATOM 1462 O O . GLU A 1 186 ? -5.759 -2.850 -19.638 1.00 57.34 186 GLU A O 1
ATOM 1467 N N . ALA A 1 187 ? -3.665 -2.579 -18.898 1.00 55.97 187 ALA A N 1
ATOM 1468 C CA . ALA A 1 187 ? -3.546 -3.932 -18.366 1.00 55.97 187 ALA A CA 1
ATOM 1469 C C . ALA A 1 187 ? -4.234 -4.073 -16.994 1.00 55.97 187 ALA A C 1
ATOM 1471 O O . ALA A 1 187 ? -3.976 -3.295 -16.079 1.00 55.97 187 ALA A O 1
ATOM 1472 N N . ASP A 1 188 ? -5.029 -5.138 -16.817 1.00 47.16 188 ASP A N 1
ATOM 1473 C CA . ASP A 1 188 ? -5.711 -5.466 -15.547 1.00 47.16 188 ASP A CA 1
ATOM 1474 C C . ASP A 1 188 ? -4.741 -5.686 -14.360 1.00 47.16 188 ASP A C 1
ATOM 1476 O O . ASP A 1 188 ? -5.148 -5.637 -13.200 1.00 47.16 188 ASP A O 1
ATOM 1480 N N . GLU A 1 189 ? -3.448 -5.901 -14.631 1.00 57.59 189 GLU A N 1
ATOM 1481 C CA . GLU A 1 189 ? -2.398 -6.097 -13.625 1.00 57.59 189 GLU A CA 1
ATOM 1482 C C . GLU A 1 189 ? -1.103 -5.346 -14.018 1.00 57.59 189 GLU A C 1
ATOM 1484 O O . GLU A 1 189 ? -0.204 -5.939 -14.623 1.00 57.59 189 GLU A O 1
ATOM 1489 N N . PRO A 1 190 ? -0.956 -4.052 -13.673 1.00 54.06 190 PRO A N 1
ATOM 1490 C CA . PRO A 1 190 ? 0.236 -3.254 -13.998 1.00 54.06 190 PRO A CA 1
ATOM 1491 C C . PRO A 1 190 ? 1.531 -3.813 -13.379 1.00 54.06 190 PRO A C 1
ATOM 1493 O O . PRO A 1 190 ? 2.605 -3.679 -13.965 1.00 54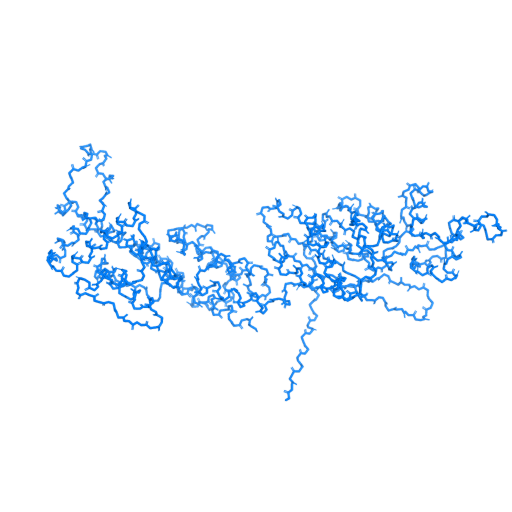.06 190 PRO A O 1
ATOM 1496 N N . ASP A 1 191 ? 1.424 -4.546 -12.262 1.00 53.84 191 ASP A N 1
ATOM 1497 C CA . ASP A 1 191 ? 2.537 -5.262 -11.615 1.00 53.84 191 ASP A CA 1
ATOM 1498 C C . ASP A 1 191 ? 3.159 -6.350 -12.526 1.00 53.84 191 ASP A C 1
ATOM 1500 O O . ASP A 1 191 ? 4.266 -6.826 -12.265 1.00 53.84 191 ASP A O 1
ATOM 1504 N N . ARG A 1 192 ? 2.472 -6.752 -13.609 1.00 65.88 192 ARG A N 1
ATOM 1505 C CA . ARG A 1 192 ? 2.969 -7.722 -14.598 1.00 65.88 192 ARG A CA 1
ATOM 1506 C C . ARG A 1 192 ? 3.603 -7.104 -15.840 1.00 65.88 192 ARG A C 1
ATOM 1508 O O . ARG A 1 192 ? 4.216 -7.851 -16.601 1.00 65.88 192 ARG A O 1
ATOM 1515 N N . PHE A 1 193 ? 3.443 -5.803 -16.076 1.00 80.94 193 PHE A N 1
ATOM 1516 C CA . PHE A 1 193 ? 4.020 -5.159 -17.254 1.00 80.94 193 PHE A CA 1
ATOM 1517 C C . PHE A 1 193 ? 5.530 -4.974 -17.073 1.00 80.94 193 PHE A C 1
ATOM 1519 O O . PHE A 1 193 ? 5.977 -4.418 -16.062 1.00 80.94 193 PHE A O 1
ATOM 1526 N N . VAL A 1 194 ? 6.316 -5.421 -18.056 1.00 86.12 194 VAL A N 1
ATOM 1527 C CA . VAL A 1 194 ? 7.780 -5.299 -18.033 1.00 86.12 194 VAL A CA 1
ATOM 1528 C C . VAL A 1 194 ? 8.270 -4.388 -19.157 1.00 86.12 194 VAL A C 1
ATOM 1530 O O . VAL A 1 194 ? 8.159 -4.727 -20.337 1.00 86.12 194 VAL A O 1
ATOM 1533 N N . LEU A 1 195 ? 8.858 -3.253 -18.770 1.00 88.19 195 LEU A N 1
ATOM 1534 C CA . LEU A 1 195 ? 9.555 -2.325 -19.657 1.00 88.19 195 LEU A CA 1
ATOM 1535 C C . LEU A 1 195 ? 11.057 -2.616 -19.622 1.00 88.19 195 LEU A C 1
ATOM 1537 O O . LEU A 1 195 ? 11.706 -2.416 -18.597 1.00 88.19 195 LEU A O 1
ATOM 1541 N N . ALA A 1 196 ? 11.626 -3.041 -20.743 1.00 89.19 196 ALA A N 1
ATOM 1542 C CA . ALA A 1 196 ? 13.069 -3.117 -20.918 1.00 89.19 196 ALA A CA 1
ATOM 1543 C C . ALA A 1 196 ? 13.581 -1.841 -21.598 1.00 89.19 196 ALA A C 1
ATOM 1545 O O . ALA A 1 196 ? 13.005 -1.383 -22.584 1.00 89.19 196 ALA A O 1
ATOM 1546 N N . ILE A 1 197 ? 14.660 -1.259 -21.084 1.00 88.81 197 ILE A N 1
ATOM 1547 C CA . ILE A 1 197 ? 15.293 -0.061 -21.633 1.00 88.81 197 ILE A CA 1
ATOM 1548 C C . ILE A 1 197 ? 16.737 -0.395 -21.962 1.00 88.81 197 ILE A C 1
ATOM 1550 O O . ILE A 1 197 ? 17.500 -0.820 -21.097 1.00 88.81 197 ILE A O 1
ATOM 1554 N N . ARG A 1 198 ? 17.110 -0.182 -23.217 1.00 85.56 198 ARG A N 1
ATOM 1555 C CA . ARG A 1 198 ? 18.472 -0.353 -23.708 1.00 85.56 198 ARG A CA 1
ATOM 1556 C C . ARG A 1 198 ? 19.070 1.017 -23.997 1.00 85.56 198 ARG A C 1
ATOM 1558 O O . ARG A 1 198 ? 18.558 1.758 -24.846 1.00 85.56 198 ARG A O 1
ATOM 1565 N N . ASP A 1 199 ? 20.167 1.329 -23.315 1.00 77.00 199 ASP A N 1
ATOM 1566 C CA . ASP A 1 199 ? 21.015 2.480 -23.625 1.00 77.00 199 ASP A CA 1
ATOM 1567 C C . ASP A 1 199 ? 22.244 2.077 -24.443 1.00 77.00 199 ASP A C 1
ATOM 1569 O O . ASP A 1 199 ? 22.487 0.902 -24.713 1.00 77.00 199 ASP A O 1
ATOM 1573 N N . PHE A 1 200 ? 22.996 3.074 -24.898 1.00 67.25 200 PHE A N 1
ATOM 1574 C CA . PHE A 1 200 ? 24.320 2.850 -25.456 1.00 67.25 200 PHE A CA 1
ATOM 1575 C C . PHE A 1 200 ? 25.386 3.056 -24.386 1.00 67.25 200 PHE A C 1
ATOM 1577 O O . PHE A 1 200 ? 25.346 4.026 -23.626 1.00 67.25 200 PHE A O 1
ATOM 1584 N N . SER A 1 201 ? 26.380 2.170 -24.383 1.00 51.50 201 SER A N 1
ATOM 1585 C CA . SER A 1 201 ? 27.530 2.254 -23.491 1.00 51.50 201 SER A CA 1
ATOM 1586 C C . SER A 1 201 ? 28.261 3.591 -23.673 1.00 51.50 201 SER A C 1
ATOM 1588 O O . SER A 1 201 ? 28.824 3.842 -24.738 1.00 51.50 201 SER A O 1
ATOM 1590 N N . GLY A 1 202 ? 28.274 4.429 -22.632 1.00 55.38 202 GLY A N 1
ATOM 1591 C CA . GLY A 1 202 ? 29.107 5.638 -22.562 1.00 55.38 202 GLY A CA 1
ATOM 1592 C C . GLY A 1 202 ? 28.367 6.975 -22.447 1.00 55.38 202 GLY A C 1
ATOM 1593 O O . GLY A 1 202 ? 29.029 7.988 -22.228 1.00 55.38 202 GLY A O 1
ATOM 1594 N N . ASP A 1 203 ? 27.033 7.011 -22.539 1.00 66.00 203 ASP A N 1
ATOM 1595 C CA . ASP A 1 203 ? 26.276 8.256 -22.335 1.00 66.00 203 ASP A CA 1
ATOM 1596 C C . ASP A 1 203 ? 25.752 8.391 -20.904 1.00 66.00 203 ASP A C 1
ATOM 1598 O O . ASP A 1 203 ? 24.659 7.945 -20.539 1.00 66.00 203 ASP A O 1
ATOM 1602 N N . ASN A 1 204 ? 26.559 9.080 -20.101 1.00 68.00 204 ASN A N 1
ATOM 1603 C CA . ASN A 1 204 ? 26.245 9.382 -18.713 1.00 68.00 204 ASN A CA 1
ATOM 1604 C C . ASN A 1 204 ? 24.988 10.253 -18.562 1.00 68.00 204 ASN A C 1
ATOM 1606 O O . ASN A 1 204 ? 24.296 10.124 -17.552 1.00 68.00 204 ASN A O 1
ATOM 1610 N N . ALA A 1 205 ? 24.678 11.139 -19.515 1.00 76.88 205 ALA A N 1
ATOM 1611 C CA . ALA A 1 205 ? 23.557 12.066 -19.380 1.00 76.88 205 ALA A CA 1
ATOM 1612 C C . ALA A 1 205 ? 22.216 11.329 -19.465 1.00 76.88 205 ALA A C 1
ATOM 1614 O O . ALA A 1 205 ? 21.302 11.595 -18.680 1.00 76.88 205 ALA A O 1
ATOM 1615 N N . PHE A 1 206 ? 22.116 10.347 -20.361 1.00 77.56 206 PHE A N 1
ATOM 1616 C CA . PHE A 1 206 ? 20.921 9.519 -20.479 1.00 77.56 206 PHE A CA 1
ATOM 1617 C C . PHE A 1 206 ? 20.753 8.522 -19.340 1.00 77.56 206 PHE A C 1
ATOM 1619 O O . PHE A 1 206 ? 19.648 8.445 -18.805 1.00 77.56 206 PHE A O 1
ATOM 1626 N N . SER A 1 207 ? 21.823 7.832 -18.920 1.00 75.56 207 SER A N 1
ATOM 1627 C CA . SER A 1 207 ? 21.762 6.970 -17.725 1.00 75.56 207 SER A CA 1
ATOM 1628 C C . SER A 1 207 ? 21.289 7.778 -16.517 1.00 75.56 207 SER A C 1
ATOM 1630 O O . SER A 1 207 ? 20.314 7.413 -15.867 1.00 75.56 207 SER A O 1
ATOM 1632 N N . THR A 1 208 ? 21.862 8.970 -16.308 1.00 77.38 208 THR A N 1
ATOM 1633 C CA . THR A 1 208 ? 21.452 9.875 -15.222 1.00 77.38 208 THR A CA 1
ATOM 1634 C C . THR A 1 208 ? 19.989 10.318 -15.363 1.00 77.38 208 THR A C 1
ATOM 1636 O O . THR A 1 208 ? 19.242 10.344 -14.382 1.00 77.38 208 THR A O 1
ATOM 1639 N N . ALA A 1 209 ? 19.532 10.679 -16.567 1.00 82.06 209 ALA A N 1
ATOM 1640 C CA . ALA A 1 209 ? 18.141 11.073 -16.795 1.00 82.06 209 ALA A CA 1
ATOM 1641 C C . ALA A 1 209 ? 17.163 9.916 -16.523 1.00 82.06 209 ALA A C 1
ATOM 1643 O O . ALA A 1 209 ? 16.088 10.137 -15.950 1.00 82.06 209 ALA A O 1
ATOM 1644 N N . LEU A 1 210 ? 17.546 8.692 -16.895 1.00 80.56 210 LEU A N 1
ATOM 1645 C CA . LEU A 1 210 ? 16.778 7.475 -16.672 1.00 80.56 210 LEU A CA 1
ATOM 1646 C C . LEU A 1 210 ? 16.728 7.100 -15.186 1.00 80.56 210 LEU A C 1
ATOM 1648 O O . LEU A 1 210 ? 15.636 6.888 -14.659 1.00 80.56 210 LEU A O 1
ATOM 1652 N N . GLU A 1 211 ? 17.861 7.132 -14.484 1.00 77.56 211 GLU A N 1
ATOM 1653 C CA . GLU A 1 211 ? 17.955 6.952 -13.028 1.00 77.56 211 GLU A CA 1
ATOM 1654 C C . GLU A 1 211 ? 17.057 7.951 -12.282 1.00 77.56 211 GLU A C 1
ATOM 1656 O O . GLU A 1 211 ? 16.323 7.586 -11.362 1.00 77.56 211 GLU A O 1
ATOM 1661 N N . ARG A 1 212 ? 17.002 9.214 -12.730 1.00 79.62 212 ARG A N 1
ATOM 1662 C CA . ARG A 1 212 ? 16.089 10.229 -12.168 1.00 79.62 212 ARG A CA 1
ATOM 1663 C C . ARG A 1 212 ? 14.609 9.966 -12.473 1.00 79.62 212 ARG A C 1
ATOM 1665 O O . ARG A 1 212 ? 13.737 10.554 -11.822 1.00 79.62 212 ARG A O 1
ATOM 1672 N N . CYS A 1 213 ? 14.293 9.150 -13.476 1.00 78.75 213 CYS A N 1
ATOM 1673 C CA . CYS A 1 213 ? 12.926 8.723 -13.797 1.00 78.75 213 CYS A CA 1
ATOM 1674 C C . CYS A 1 213 ? 12.551 7.395 -13.124 1.00 78.75 213 CYS A C 1
ATOM 1676 O O . CYS A 1 213 ? 11.362 7.166 -12.877 1.00 78.75 213 CYS A O 1
ATOM 1678 N N . ALA A 1 214 ? 13.540 6.569 -12.774 1.00 76.38 214 ALA A N 1
ATOM 1679 C CA . ALA A 1 214 ? 13.366 5.224 -12.237 1.00 76.38 214 ALA A CA 1
ATOM 1680 C C . ALA A 1 214 ? 12.373 5.137 -11.064 1.00 76.38 214 ALA A C 1
ATOM 1682 O O . ALA A 1 214 ? 11.468 4.309 -11.147 1.00 76.38 214 ALA A O 1
ATOM 1683 N N . PRO A 1 215 ? 12.393 6.022 -10.040 1.00 70.88 215 PRO A N 1
ATOM 1684 C CA . PRO A 1 215 ? 11.438 5.933 -8.931 1.00 70.88 215 PRO A CA 1
ATOM 1685 C C . PRO A 1 215 ? 9.976 6.122 -9.339 1.00 70.88 215 PRO A C 1
ATOM 1687 O O . PRO A 1 215 ? 9.071 5.660 -8.647 1.00 70.88 215 PRO A O 1
ATOM 1690 N N . SER A 1 216 ? 9.724 6.885 -10.406 1.00 74.81 216 SER A N 1
ATOM 1691 C CA . SER A 1 216 ? 8.360 7.113 -10.901 1.00 74.81 216 SER A CA 1
ATOM 1692 C C . SER A 1 216 ? 7.910 5.960 -11.792 1.00 74.81 216 SER A C 1
ATOM 1694 O O . SER A 1 216 ? 6.754 5.557 -11.711 1.00 74.81 216 SER A O 1
ATOM 1696 N N . LEU A 1 217 ? 8.831 5.410 -12.586 1.00 75.88 217 LEU A N 1
ATOM 1697 C CA . LEU A 1 217 ? 8.578 4.274 -13.468 1.00 75.88 217 LEU A CA 1
ATOM 1698 C C . LEU A 1 217 ? 8.371 2.964 -12.710 1.00 75.88 217 LEU A C 1
ATOM 1700 O O . LEU A 1 217 ? 7.417 2.250 -12.998 1.00 75.88 217 LEU A O 1
ATOM 1704 N N . ALA A 1 218 ? 9.192 2.699 -11.693 1.00 73.38 218 ALA A N 1
ATOM 1705 C CA . ALA A 1 218 ? 9.108 1.492 -10.872 1.00 73.38 218 ALA A CA 1
ATOM 1706 C C . ALA A 1 218 ? 7.771 1.366 -10.112 1.00 73.38 218 ALA A C 1
ATOM 1708 O O . ALA A 1 218 ? 7.411 0.285 -9.664 1.00 73.38 218 ALA A O 1
ATOM 1709 N N . ARG A 1 219 ? 7.009 2.464 -9.974 1.00 69.00 219 ARG A N 1
ATOM 1710 C CA . ARG A 1 219 ? 5.646 2.456 -9.404 1.00 69.00 219 ARG A CA 1
ATOM 1711 C C . ARG A 1 219 ? 4.558 2.079 -10.405 1.00 69.00 219 ARG A C 1
ATOM 1713 O O . ARG A 1 219 ? 3.429 1.851 -9.989 1.00 69.00 219 ARG A O 1
ATOM 1720 N N . GLN A 1 220 ? 4.864 2.124 -11.696 1.00 72.06 220 GLN A N 1
ATOM 1721 C CA . GLN A 1 220 ? 3.907 1.891 -12.779 1.00 72.06 220 GLN A CA 1
ATOM 1722 C C . GLN A 1 220 ? 4.154 0.550 -13.472 1.00 72.06 220 GLN A C 1
ATOM 1724 O O . GLN A 1 220 ? 3.223 -0.016 -14.031 1.00 72.06 220 GLN A O 1
ATOM 1729 N N . CYS A 1 221 ? 5.394 0.054 -13.446 1.00 75.44 221 CYS A N 1
ATOM 1730 C CA . CYS A 1 221 ? 5.788 -1.208 -14.062 1.00 75.44 221 CYS A CA 1
ATOM 1731 C C . CYS A 1 221 ? 7.138 -1.713 -13.534 1.00 75.44 221 CYS A C 1
ATOM 1733 O O . CYS A 1 221 ? 7.892 -0.972 -12.895 1.00 75.44 221 CYS A O 1
ATOM 1735 N N . ARG A 1 222 ? 7.488 -2.960 -13.868 1.00 78.06 222 ARG A N 1
ATOM 1736 C CA . ARG A 1 222 ? 8.848 -3.481 -13.683 1.00 78.06 222 ARG A CA 1
ATOM 1737 C C . ARG A 1 222 ? 9.749 -2.934 -14.791 1.00 78.06 222 ARG A C 1
ATOM 1739 O O . ARG A 1 222 ? 9.465 -3.149 -15.965 1.00 78.06 222 ARG A O 1
ATOM 1746 N N . VAL A 1 223 ? 10.850 -2.276 -14.421 1.00 81.00 223 VAL A N 1
ATOM 1747 C CA . VAL A 1 223 ? 11.821 -1.734 -15.386 1.00 81.00 223 VAL A CA 1
ATOM 1748 C C . VAL A 1 223 ? 13.126 -2.519 -15.343 1.00 81.00 223 VAL A C 1
ATOM 1750 O O . VAL A 1 223 ? 13.750 -2.637 -14.287 1.00 81.00 223 VAL A O 1
ATOM 1753 N N . LEU A 1 224 ? 13.541 -3.026 -16.501 1.00 84.44 224 LEU A N 1
ATOM 1754 C CA . LEU A 1 224 ? 14.836 -3.661 -16.725 1.00 84.44 224 LEU A CA 1
ATOM 1755 C C . LEU A 1 224 ? 15.717 -2.717 -17.541 1.00 84.44 224 LEU A C 1
ATOM 1757 O O . LEU A 1 224 ? 15.260 -2.151 -18.530 1.00 84.44 224 LEU A O 1
ATOM 1761 N N . HIS A 1 225 ? 16.975 -2.563 -17.158 1.00 83.56 225 HIS A N 1
ATOM 1762 C CA . HIS A 1 225 ? 17.976 -1.825 -17.921 1.00 83.56 225 HIS A CA 1
ATOM 1763 C C . HIS A 1 225 ? 18.968 -2.827 -18.506 1.00 83.56 225 HIS A C 1
ATOM 1765 O O . HIS A 1 225 ? 19.542 -3.651 -17.793 1.00 83.56 225 HIS A O 1
ATOM 1771 N N . LEU A 1 226 ? 19.077 -2.818 -19.832 1.00 84.31 226 LEU A N 1
ATOM 1772 C CA . LEU A 1 226 ? 19.892 -3.739 -20.612 1.00 84.31 226 LEU A CA 1
ATOM 1773 C C . LEU A 1 226 ? 21.154 -3.015 -21.078 1.00 84.31 226 LEU A C 1
ATOM 1775 O O . LEU A 1 226 ? 21.068 -2.038 -21.823 1.00 84.31 226 LEU A O 1
ATOM 1779 N N . HIS A 1 227 ? 22.314 -3.513 -20.660 1.00 76.69 227 HIS A N 1
ATOM 1780 C CA . HIS A 1 227 ? 23.620 -2.970 -21.016 1.00 76.69 227 HIS A CA 1
ATOM 1781 C C . HIS A 1 227 ? 24.374 -3.959 -21.914 1.00 76.69 227 HIS A C 1
ATOM 1783 O O . HIS A 1 227 ? 24.829 -4.990 -21.407 1.00 76.69 227 HIS A O 1
ATOM 1789 N N . PRO A 1 228 ? 24.536 -3.696 -23.220 1.00 71.81 228 PRO A N 1
ATOM 1790 C CA . PRO A 1 228 ? 25.334 -4.564 -24.082 1.00 71.81 228 PRO A CA 1
ATOM 1791 C C . PRO A 1 228 ? 26.790 -4.608 -23.601 1.00 71.81 228 PRO A C 1
ATOM 1793 O O . PRO A 1 228 ? 27.351 -3.586 -23.195 1.00 71.81 228 PRO A O 1
ATOM 1796 N N . HIS A 1 229 ? 27.420 -5.786 -23.632 1.00 66.44 229 HIS A N 1
ATOM 1797 C CA . HIS A 1 229 ? 28.867 -5.844 -23.450 1.00 66.44 229 HIS A CA 1
ATOM 1798 C C . HIS A 1 229 ? 29.544 -5.211 -24.672 1.00 66.44 229 HIS A C 1
ATOM 1800 O O . HIS A 1 229 ? 29.165 -5.530 -25.800 1.00 66.44 229 HIS A O 1
ATOM 1806 N N . PRO A 1 230 ? 30.546 -4.335 -24.480 1.00 56.50 230 PRO A N 1
ATOM 1807 C CA . PRO A 1 230 ? 31.295 -3.798 -25.604 1.00 56.50 230 PRO A CA 1
ATOM 1808 C C . PRO A 1 230 ? 31.979 -4.949 -26.348 1.00 56.50 230 PRO A C 1
ATOM 1810 O O . PRO A 1 230 ? 32.627 -5.795 -25.724 1.00 56.50 230 PRO A O 1
ATOM 1813 N N . VAL A 1 231 ? 31.830 -4.975 -27.674 1.00 52.50 231 VAL A N 1
ATOM 1814 C CA . VAL A 1 231 ? 32.603 -5.867 -28.542 1.00 52.50 231 VAL A CA 1
ATOM 1815 C C . VAL A 1 231 ? 34.068 -5.473 -28.375 1.00 52.50 231 VAL A C 1
ATOM 1817 O O . VAL A 1 231 ? 34.425 -4.304 -28.528 1.00 52.50 231 VAL A O 1
ATOM 1820 N N . ALA A 1 232 ? 34.920 -6.417 -27.973 1.00 41.06 232 ALA A N 1
ATOM 1821 C CA . ALA A 1 232 ? 36.349 -6.160 -27.921 1.00 41.06 232 ALA A CA 1
ATOM 1822 C C . ALA A 1 232 ? 36.825 -5.942 -29.360 1.00 41.06 232 ALA A C 1
ATOM 1824 O O . ALA A 1 232 ? 36.834 -6.886 -30.145 1.00 41.06 232 ALA A O 1
ATOM 1825 N N . THR A 1 233 ? 37.219 -4.715 -29.700 1.00 38.75 233 THR A N 1
ATOM 1826 C CA . THR A 1 233 ? 37.918 -4.424 -30.953 1.00 38.75 233 THR A CA 1
ATOM 1827 C C . THR A 1 233 ? 39.230 -5.197 -30.930 1.00 38.75 233 THR A C 1
ATOM 1829 O O . THR A 1 233 ? 40.212 -4.757 -30.327 1.00 38.75 233 THR A O 1
ATOM 1832 N N . SER A 1 234 ? 39.247 -6.396 -31.503 1.00 32.62 234 SER A N 1
ATOM 1833 C CA . SER A 1 234 ? 40.497 -7.099 -31.737 1.00 32.62 234 SER A CA 1
ATOM 1834 C C . SER A 1 234 ? 41.228 -6.314 -32.827 1.00 32.62 234 SER A C 1
ATOM 1836 O O . SER A 1 234 ? 40.691 -6.118 -33.913 1.00 32.62 234 SER A O 1
ATOM 1838 N N . GLU A 1 235 ? 42.448 -5.848 -32.551 1.00 33.94 235 GLU A N 1
ATOM 1839 C CA . GLU A 1 235 ? 43.321 -5.180 -33.535 1.00 33.94 235 GLU A CA 1
ATOM 1840 C C . GLU A 1 235 ? 43.768 -6.119 -34.682 1.00 33.94 235 GLU A C 1
ATOM 1842 O O . GLU A 1 235 ? 44.602 -5.762 -35.510 1.00 33.94 235 GLU A O 1
ATOM 1847 N N . THR A 1 236 ? 43.212 -7.328 -34.755 1.00 31.91 236 THR A N 1
ATOM 1848 C CA . THR A 1 236 ? 43.436 -8.313 -35.810 1.00 31.91 236 THR A CA 1
ATOM 1849 C C . THR A 1 236 ? 42.218 -8.386 -36.725 1.00 31.91 236 THR A C 1
ATOM 1851 O O . THR A 1 236 ? 41.161 -8.859 -36.329 1.00 31.91 236 THR A O 1
ATOM 1854 N N . GLU A 1 237 ? 42.404 -7.868 -37.940 1.00 36.09 237 GLU A N 1
ATOM 1855 C CA . GLU A 1 237 ? 41.639 -8.086 -39.175 1.00 36.09 237 GLU A CA 1
ATOM 1856 C C . GLU A 1 237 ? 40.317 -8.884 -39.054 1.00 36.09 237 GLU A C 1
ATOM 1858 O O . GLU A 1 237 ? 40.310 -10.111 -39.027 1.00 36.09 237 GLU A O 1
ATOM 1863 N N . GLY A 1 238 ? 39.186 -8.175 -39.161 1.00 36.53 238 GLY A N 1
ATOM 1864 C CA . GLY A 1 238 ? 38.136 -8.588 -40.101 1.00 36.53 238 GLY A CA 1
ATOM 1865 C C . GLY A 1 238 ? 36.882 -9.304 -39.594 1.00 36.53 238 GLY A C 1
ATOM 1866 O O . GLY A 1 238 ? 36.113 -9.754 -40.441 1.00 36.53 238 GLY A O 1
ATOM 1867 N N . SER A 1 239 ? 36.598 -9.381 -38.292 1.00 36.22 239 SER A N 1
ATOM 1868 C CA . SER A 1 239 ? 35.232 -9.708 -37.848 1.00 36.22 239 SER A CA 1
ATOM 1869 C C . SER A 1 239 ? 34.844 -8.963 -36.575 1.00 36.22 239 SER A C 1
ATOM 1871 O O . SER A 1 239 ? 35.255 -9.346 -35.479 1.00 36.22 239 SER A O 1
ATOM 1873 N N . ASP A 1 240 ? 34.013 -7.931 -36.711 1.00 43.72 240 ASP A N 1
ATOM 1874 C CA . ASP A 1 240 ? 33.200 -7.464 -35.591 1.00 43.72 240 ASP A CA 1
ATOM 1875 C C . ASP A 1 240 ? 32.122 -8.526 -35.343 1.00 43.72 240 ASP A C 1
ATOM 1877 O O . ASP A 1 240 ? 31.119 -8.613 -36.054 1.00 43.72 240 ASP A O 1
ATOM 1881 N N . GLU A 1 241 ? 32.367 -9.406 -34.371 1.00 44.91 241 GLU A N 1
ATOM 1882 C CA . GLU A 1 241 ? 31.329 -10.291 -33.850 1.00 44.91 241 GLU A CA 1
ATOM 1883 C C . GLU A 1 241 ? 30.255 -9.434 -33.164 1.00 44.91 241 GLU A C 1
ATOM 1885 O O . GLU A 1 241 ? 30.567 -8.570 -32.342 1.00 44.91 241 GLU A O 1
ATOM 1890 N N . SER A 1 242 ? 28.981 -9.679 -33.488 1.00 49.06 242 SER A N 1
ATOM 1891 C CA . SER A 1 242 ? 27.854 -9.060 -32.784 1.00 49.06 242 SER A CA 1
ATOM 1892 C C . SER A 1 242 ? 27.970 -9.316 -31.277 1.00 49.06 242 SER A C 1
ATOM 1894 O O . SER A 1 242 ? 28.378 -10.403 -30.855 1.00 49.06 242 SER A O 1
ATOM 1896 N N . ALA A 1 243 ? 27.632 -8.324 -30.446 1.00 52.97 243 ALA A N 1
ATOM 1897 C CA . ALA A 1 243 ? 27.695 -8.459 -28.992 1.00 52.97 243 ALA A CA 1
ATOM 1898 C C . ALA A 1 243 ? 26.750 -9.577 -28.508 1.00 52.97 243 ALA A C 1
ATOM 1900 O O . ALA A 1 243 ? 25.570 -9.358 -28.251 1.00 52.97 243 ALA A O 1
ATOM 1901 N N . ALA A 1 244 ? 27.282 -10.787 -28.328 1.00 57.81 244 ALA A N 1
ATOM 1902 C CA . ALA A 1 244 ? 26.506 -11.962 -27.928 1.00 57.81 244 ALA A CA 1
ATOM 1903 C C . ALA A 1 244 ? 26.049 -11.941 -26.453 1.00 57.81 244 ALA A C 1
ATOM 1905 O O . ALA A 1 244 ? 25.430 -12.896 -25.986 1.00 57.81 244 ALA A O 1
ATOM 1906 N N . ARG A 1 245 ? 26.413 -10.911 -25.674 1.00 67.25 245 ARG A N 1
ATOM 1907 C CA . ARG A 1 245 ? 26.154 -10.836 -24.226 1.00 67.25 245 ARG A CA 1
ATOM 1908 C C . ARG A 1 245 ? 25.787 -9.421 -23.792 1.00 67.25 245 ARG A C 1
ATOM 1910 O O . ARG A 1 245 ? 26.383 -8.447 -24.242 1.00 67.25 245 ARG A O 1
ATOM 1917 N N . TYR A 1 246 ? 24.866 -9.320 -22.842 1.00 72.81 246 TYR A N 1
ATOM 1918 C CA . TYR A 1 246 ? 24.461 -8.071 -22.199 1.00 72.81 246 TYR A CA 1
ATOM 1919 C C . TYR A 1 246 ? 24.168 -8.310 -20.713 1.00 72.81 246 TYR A C 1
ATOM 1921 O O . TYR A 1 246 ? 23.879 -9.429 -20.288 1.00 72.81 246 TYR A O 1
ATOM 1929 N N . LYS A 1 247 ? 24.276 -7.255 -19.905 1.00 75.88 247 LYS A N 1
ATOM 1930 C CA . LYS A 1 247 ? 23.968 -7.257 -18.474 1.00 75.88 247 LYS A CA 1
ATOM 1931 C C . LYS A 1 247 ? 22.578 -6.673 -18.245 1.00 75.88 247 LYS A C 1
ATOM 1933 O O . LYS A 1 247 ? 22.243 -5.643 -18.818 1.00 75.88 247 LYS A O 1
ATOM 1938 N N . ILE A 1 248 ? 21.812 -7.299 -17.357 1.00 76.81 248 ILE A N 1
ATOM 1939 C CA . ILE A 1 248 ? 20.497 -6.821 -16.924 1.00 76.81 248 ILE A CA 1
ATOM 1940 C C . ILE A 1 248 ? 20.629 -6.233 -15.520 1.00 76.81 248 ILE A C 1
ATOM 1942 O O . ILE A 1 248 ? 21.183 -6.874 -14.624 1.00 76.81 248 ILE A O 1
ATOM 1946 N N . THR A 1 249 ? 20.117 -5.025 -15.323 1.00 74.06 249 THR A N 1
ATOM 1947 C CA . THR A 1 249 ? 20.004 -4.365 -14.018 1.00 74.06 249 THR A CA 1
ATOM 1948 C C . THR A 1 249 ? 18.565 -3.909 -13.784 1.00 74.06 249 THR A C 1
ATOM 1950 O O . THR A 1 249 ? 17.811 -3.610 -14.709 1.00 74.06 249 THR A O 1
ATOM 1953 N N . THR A 1 250 ? 18.145 -3.892 -12.525 1.00 73.38 250 THR A N 1
ATOM 1954 C CA . THR A 1 250 ? 16.836 -3.400 -12.090 1.00 73.38 250 THR A CA 1
ATOM 1955 C C . THR A 1 250 ? 16.991 -1.974 -11.579 1.00 73.38 250 THR A C 1
ATOM 1957 O O . THR A 1 250 ? 17.497 -1.756 -10.485 1.00 73.38 250 THR A O 1
ATOM 1960 N N . LEU A 1 251 ? 16.509 -0.995 -12.352 1.00 68.56 251 LEU A N 1
ATOM 1961 C CA . LEU A 1 251 ? 16.602 0.446 -12.039 1.00 68.56 251 LEU A CA 1
ATOM 1962 C C . LEU A 1 251 ? 15.954 0.846 -10.699 1.00 68.56 251 LEU A C 1
ATOM 1964 O O . LEU A 1 251 ? 16.205 1.931 -10.174 1.00 68.56 251 LEU A O 1
ATOM 1968 N N . ALA A 1 252 ? 15.086 -0.008 -10.152 1.00 65.19 252 ALA A N 1
ATOM 1969 C CA . ALA A 1 252 ? 14.500 0.199 -8.838 1.00 65.19 252 ALA A CA 1
ATOM 1970 C C . ALA A 1 252 ? 15.558 0.097 -7.728 1.00 65.19 252 ALA A C 1
ATOM 1972 O O . ALA A 1 252 ? 15.570 0.952 -6.848 1.00 65.19 252 ALA A O 1
ATOM 1973 N N . ASP A 1 253 ? 16.472 -0.877 -7.788 1.00 66.94 253 ASP A N 1
ATOM 1974 C CA . ASP A 1 253 ? 17.297 -1.290 -6.642 1.00 66.94 253 ASP A CA 1
ATOM 1975 C C . ASP A 1 253 ? 18.201 -0.166 -6.104 1.00 66.94 253 ASP A C 1
ATOM 1977 O O . ASP A 1 253 ? 18.355 -0.035 -4.888 1.00 66.94 253 ASP A O 1
ATOM 1981 N N . ASP A 1 254 ? 18.684 0.732 -6.968 1.00 65.94 254 ASP A N 1
ATOM 1982 C CA . ASP A 1 254 ? 19.496 1.894 -6.571 1.00 65.94 254 ASP A CA 1
ATOM 1983 C C . ASP A 1 254 ? 18.725 2.913 -5.709 1.00 65.94 254 ASP A C 1
ATOM 1985 O O . ASP A 1 254 ? 19.310 3.668 -4.929 1.00 65.94 254 ASP A O 1
ATOM 1989 N N . ASN A 1 255 ? 17.391 2.916 -5.788 1.00 72.69 255 ASN A N 1
ATOM 1990 C CA . ASN A 1 255 ? 16.517 3.799 -5.014 1.00 72.69 255 ASN A CA 1
ATOM 1991 C C . ASN A 1 255 ? 15.953 3.149 -3.742 1.00 72.69 255 ASN A C 1
ATOM 1993 O O . ASN A 1 255 ? 15.263 3.825 -2.960 1.00 72.69 255 ASN A O 1
ATOM 1997 N N . TRP A 1 256 ? 16.281 1.876 -3.489 1.00 81.50 256 TRP A N 1
ATOM 1998 C CA . TRP A 1 256 ? 15.735 1.110 -2.370 1.00 81.50 256 TRP A CA 1
ATOM 1999 C C . TRP A 1 256 ? 15.933 1.817 -1.031 1.00 81.50 256 TRP A C 1
ATOM 2001 O O . TRP A 1 256 ? 14.990 1.930 -0.256 1.00 81.50 256 TRP A O 1
ATOM 2011 N N . ALA A 1 257 ? 17.118 2.369 -0.758 1.00 81.38 257 ALA A N 1
ATOM 2012 C CA . ALA A 1 257 ? 17.398 3.018 0.525 1.00 81.38 257 ALA A CA 1
ATOM 2013 C C . ALA A 1 257 ? 16.399 4.147 0.854 1.00 81.38 257 ALA A C 1
ATOM 2015 O O . ALA A 1 257 ? 15.922 4.259 1.988 1.00 81.38 257 ALA A O 1
ATOM 2016 N N . LEU A 1 258 ? 16.039 4.964 -0.141 1.00 82.31 258 LEU A N 1
ATOM 2017 C CA . LEU A 1 258 ? 15.093 6.063 0.035 1.00 82.31 258 LEU A CA 1
ATOM 2018 C C . LEU A 1 258 ? 13.647 5.562 0.107 1.00 82.31 258 LEU A C 1
ATOM 2020 O O . LEU A 1 258 ? 12.888 5.987 0.986 1.00 82.31 258 LEU A O 1
ATOM 2024 N N . ASP A 1 259 ? 13.246 4.676 -0.804 1.00 85.00 259 ASP A N 1
ATOM 2025 C CA . ASP A 1 259 ? 11.878 4.159 -0.818 1.00 85.00 259 ASP A CA 1
ATOM 2026 C C . ASP A 1 259 ? 11.587 3.253 0.383 1.00 85.00 259 ASP A C 1
ATOM 2028 O O . ASP A 1 259 ? 10.472 3.307 0.902 1.00 85.00 259 ASP A O 1
ATOM 2032 N N . ARG A 1 260 ? 12.591 2.558 0.930 1.00 88.81 260 ARG A N 1
ATOM 2033 C CA . ARG A 1 260 ? 12.524 1.853 2.217 1.00 88.81 260 ARG A CA 1
ATOM 2034 C C . ARG A 1 260 ? 12.173 2.805 3.350 1.00 88.81 260 ARG A C 1
ATOM 2036 O O . ARG A 1 260 ? 11.243 2.537 4.105 1.00 88.81 260 ARG A O 1
ATOM 2043 N N . LEU A 1 261 ? 12.864 3.942 3.474 1.00 89.44 261 LEU A N 1
ATOM 2044 C CA . LEU A 1 261 ? 12.563 4.932 4.520 1.00 89.44 261 LEU A CA 1
ATOM 2045 C C . LEU A 1 261 ? 11.139 5.486 4.389 1.00 89.44 261 LEU A C 1
ATOM 2047 O O . LEU A 1 261 ? 10.450 5.669 5.396 1.00 89.44 261 LEU A O 1
ATOM 2051 N N . ARG A 1 262 ? 10.670 5.709 3.158 1.00 90.31 262 ARG A N 1
ATOM 2052 C CA . ARG A 1 262 ? 9.291 6.143 2.891 1.00 90.31 262 ARG A CA 1
ATOM 2053 C C . ARG A 1 262 ? 8.270 5.048 3.196 1.00 90.31 262 ARG A C 1
ATOM 2055 O O . ARG A 1 262 ? 7.241 5.352 3.793 1.00 90.31 262 ARG A O 1
ATOM 2062 N N . ALA A 1 263 ? 8.560 3.795 2.849 1.00 93.00 263 ALA A N 1
ATOM 2063 C CA . ALA A 1 263 ? 7.729 2.645 3.188 1.00 93.00 263 ALA A CA 1
ATOM 2064 C C . ALA A 1 263 ? 7.633 2.471 4.711 1.00 93.00 263 ALA A C 1
ATOM 2066 O O . ALA A 1 263 ? 6.529 2.349 5.232 1.00 93.00 263 ALA A O 1
ATOM 2067 N N . ILE A 1 264 ? 8.749 2.578 5.444 1.00 93.94 264 ILE A N 1
ATOM 2068 C CA . ILE A 1 264 ? 8.780 2.566 6.918 1.00 93.94 264 ILE A CA 1
ATOM 2069 C C . ILE A 1 264 ? 7.921 3.697 7.490 1.00 93.94 264 ILE A C 1
ATOM 2071 O O . ILE A 1 264 ? 7.151 3.471 8.425 1.00 93.94 264 ILE A O 1
ATOM 2075 N N . ALA A 1 265 ? 8.046 4.915 6.957 1.00 92.69 265 ALA A N 1
ATOM 2076 C CA . ALA A 1 265 ? 7.266 6.059 7.419 1.00 92.69 265 ALA A CA 1
ATOM 2077 C C . ALA A 1 265 ? 5.760 5.846 7.195 1.00 92.69 265 ALA A C 1
ATOM 2079 O O . ALA A 1 265 ? 4.982 6.001 8.138 1.00 92.69 265 ALA A O 1
ATOM 2080 N N . ALA A 1 266 ? 5.364 5.423 5.991 1.00 94.25 266 ALA A N 1
ATOM 2081 C CA . ALA A 1 266 ? 3.977 5.110 5.654 1.00 94.25 266 ALA A CA 1
ATOM 2082 C C . ALA A 1 266 ? 3.423 3.977 6.533 1.00 94.25 266 ALA A C 1
ATOM 2084 O O . ALA A 1 266 ? 2.352 4.115 7.122 1.00 94.25 266 ALA A O 1
ATOM 2085 N N . TRP A 1 267 ? 4.184 2.893 6.704 1.00 95.56 267 TRP A N 1
ATOM 2086 C CA . TRP A 1 267 ? 3.808 1.743 7.528 1.00 95.56 267 TRP A CA 1
ATOM 2087 C C . TRP A 1 267 ? 3.608 2.132 8.993 1.00 95.56 267 TRP A C 1
ATOM 2089 O O . TRP A 1 267 ? 2.579 1.817 9.588 1.00 95.56 267 TRP A O 1
ATOM 2099 N N . ARG A 1 268 ? 4.550 2.885 9.579 1.00 92.31 268 ARG A N 1
ATOM 2100 C CA . ARG A 1 268 ? 4.437 3.385 10.960 1.00 92.31 268 ARG A CA 1
ATOM 2101 C C . ARG A 1 268 ? 3.216 4.270 11.155 1.00 92.31 268 ARG A C 1
ATOM 2103 O O . ARG A 1 268 ? 2.640 4.245 12.236 1.00 92.31 268 ARG A O 1
ATOM 2110 N N . GLN A 1 269 ? 2.841 5.041 10.139 1.00 89.94 269 GLN A N 1
ATOM 2111 C CA . GLN A 1 269 ? 1.650 5.886 10.160 1.00 89.94 269 GLN A CA 1
ATOM 2112 C C . GLN A 1 269 ? 0.363 5.111 9.849 1.00 89.94 269 GLN A C 1
ATOM 2114 O O . GLN A 1 269 ? -0.710 5.696 9.916 1.00 89.94 269 GLN A O 1
ATOM 2119 N N . GLY A 1 270 ? 0.423 3.815 9.529 1.00 91.62 270 GLY A N 1
ATOM 2120 C CA . GLY A 1 270 ? -0.744 3.020 9.139 1.00 91.62 270 GLY A CA 1
ATOM 2121 C C . GLY A 1 270 ? -1.270 3.332 7.734 1.00 91.62 270 GLY A C 1
ATOM 2122 O O . GLY A 1 270 ? -2.402 2.981 7.409 1.00 91.62 270 GLY A O 1
ATOM 2123 N N . TRP A 1 271 ? -0.479 3.996 6.887 1.00 93.94 271 TRP A N 1
ATOM 2124 C CA . TRP A 1 271 ? -0.773 4.218 5.467 1.00 93.94 271 TRP A CA 1
ATOM 2125 C C . TRP A 1 271 ? -0.344 3.000 4.647 1.00 93.94 271 TRP A C 1
ATOM 2127 O O . TRP A 1 271 ? 0.542 3.069 3.795 1.00 93.94 271 TRP A O 1
ATOM 2137 N N . PHE A 1 272 ? -0.958 1.852 4.930 1.00 95.38 272 PHE A N 1
ATOM 2138 C CA . PHE A 1 272 ? -0.512 0.575 4.375 1.00 95.38 272 PHE A CA 1
ATOM 2139 C C . PHE A 1 272 ? -0.657 0.485 2.852 1.00 95.38 272 PHE A C 1
ATOM 2141 O O . PHE A 1 272 ? 0.188 -0.123 2.211 1.00 95.38 272 PHE A O 1
ATOM 2148 N N . GLN A 1 273 ? -1.640 1.158 2.249 1.00 93.12 273 GLN A N 1
ATOM 2149 C CA . GLN A 1 273 ? -1.751 1.215 0.788 1.00 93.12 273 GLN A CA 1
ATOM 2150 C C . GLN A 1 273 ? -0.528 1.888 0.146 1.00 93.12 273 GLN A C 1
ATOM 2152 O O . GLN A 1 273 ? -0.018 1.416 -0.863 1.00 93.12 273 GLN A O 1
ATOM 2157 N N . GLU A 1 274 ? -0.038 2.974 0.746 1.00 90.38 274 GLU A N 1
ATOM 2158 C CA . GLU A 1 274 ? 1.155 3.676 0.266 1.00 90.38 274 GLU A CA 1
ATOM 2159 C C . GLU A 1 274 ? 2.408 2.815 0.458 1.00 90.38 274 GLU A C 1
ATOM 2161 O O . GLU A 1 274 ? 3.266 2.747 -0.422 1.00 90.38 274 GLU A O 1
ATOM 2166 N N . ALA A 1 275 ? 2.503 2.113 1.591 1.00 93.81 275 ALA A N 1
ATOM 2167 C CA . ALA A 1 275 ? 3.577 1.154 1.817 1.00 93.81 275 ALA A CA 1
ATOM 2168 C C . ALA A 1 275 ? 3.542 0.017 0.781 1.00 93.81 275 ALA A C 1
ATOM 2170 O O . ALA A 1 275 ? 4.585 -0.321 0.227 1.00 93.81 275 ALA A O 1
ATOM 2171 N N . ALA A 1 276 ? 2.358 -0.517 0.464 1.00 91.81 276 ALA A N 1
ATOM 2172 C CA . ALA A 1 276 ? 2.176 -1.576 -0.523 1.00 91.81 276 ALA A CA 1
ATOM 2173 C C . ALA A 1 276 ? 2.687 -1.171 -1.909 1.00 91.81 276 ALA A C 1
ATOM 2175 O O . ALA A 1 276 ? 3.494 -1.892 -2.497 1.00 91.81 276 ALA A O 1
ATOM 2176 N N . THR A 1 277 ? 2.272 -0.001 -2.403 1.00 85.88 277 THR A N 1
ATOM 2177 C CA . THR A 1 277 ? 2.717 0.527 -3.702 1.00 85.88 277 THR A CA 1
ATOM 2178 C C . THR A 1 277 ? 4.234 0.680 -3.754 1.00 85.88 277 THR A C 1
ATOM 2180 O O . THR A 1 277 ? 4.857 0.378 -4.766 1.00 85.88 277 THR A O 1
ATOM 2183 N N . ARG A 1 278 ? 4.852 1.129 -2.655 1.00 87.25 278 ARG A N 1
ATOM 2184 C CA . ARG A 1 278 ? 6.310 1.277 -2.588 1.00 87.25 278 ARG A CA 1
ATOM 2185 C C . ARG A 1 278 ? 7.024 -0.060 -2.581 1.00 87.25 278 ARG A C 1
ATOM 2187 O O . ARG A 1 278 ? 8.003 -0.201 -3.291 1.00 87.25 278 ARG A O 1
ATOM 2194 N N . LEU A 1 279 ? 6.549 -1.017 -1.792 1.00 88.44 279 LEU A N 1
ATOM 2195 C CA . LEU A 1 279 ? 7.192 -2.320 -1.632 1.00 88.44 279 LEU A CA 1
ATOM 2196 C C . LEU A 1 279 ? 7.045 -3.201 -2.880 1.00 88.44 279 LEU A C 1
ATOM 2198 O O . LEU A 1 279 ? 7.965 -3.948 -3.192 1.00 88.44 279 LEU A O 1
ATOM 2202 N N . ALA A 1 280 ? 5.945 -3.072 -3.629 1.00 85.00 280 ALA A N 1
ATOM 2203 C CA . ALA A 1 280 ? 5.706 -3.843 -4.854 1.00 85.00 280 ALA A CA 1
ATOM 2204 C C . ALA A 1 280 ? 6.815 -3.662 -5.909 1.00 85.00 280 ALA A C 1
ATOM 2206 O O . ALA A 1 280 ? 7.150 -4.606 -6.617 1.00 85.00 280 ALA A O 1
ATOM 2207 N N . ALA A 1 281 ? 7.438 -2.481 -5.955 1.00 77.12 281 ALA A N 1
ATOM 2208 C CA . ALA A 1 281 ? 8.518 -2.159 -6.885 1.00 77.12 281 ALA A CA 1
ATOM 2209 C C . ALA A 1 281 ? 9.838 -2.922 -6.623 1.00 77.12 281 ALA A C 1
ATOM 2211 O O . ALA A 1 281 ? 10.750 -2.855 -7.444 1.00 77.12 281 ALA A O 1
ATOM 2212 N N . TYR A 1 282 ? 9.954 -3.636 -5.495 1.00 79.31 282 TYR A N 1
ATOM 2213 C CA . TYR A 1 282 ? 11.214 -4.195 -4.988 1.00 79.31 282 TYR A CA 1
ATOM 2214 C C . TYR A 1 282 ? 11.098 -5.690 -4.628 1.00 79.31 282 TYR A C 1
ATOM 2216 O O . TYR A 1 282 ? 11.259 -6.067 -3.460 1.00 79.31 282 TYR A O 1
ATOM 2224 N N . PRO A 1 283 ? 10.827 -6.586 -5.598 1.00 74.44 283 PRO A N 1
ATOM 2225 C CA . PRO A 1 283 ? 10.613 -8.012 -5.328 1.00 74.44 283 PRO A CA 1
ATOM 2226 C C . PRO A 1 283 ? 11.815 -8.688 -4.646 1.00 74.44 283 PRO A C 1
ATOM 2228 O O . PRO A 1 283 ? 11.617 -9.534 -3.775 1.00 74.44 283 PRO A O 1
ATOM 2231 N N . ASN A 1 284 ? 13.041 -8.249 -4.957 1.00 74.81 284 ASN A N 1
ATOM 2232 C CA . ASN A 1 284 ? 14.291 -8.775 -4.392 1.00 74.81 284 ASN A CA 1
ATOM 2233 C C . ASN A 1 284 ? 14.441 -8.530 -2.876 1.00 74.81 284 ASN A C 1
ATOM 2235 O O . ASN A 1 284 ? 15.233 -9.201 -2.222 1.00 74.81 284 ASN A O 1
ATOM 2239 N N . PHE A 1 285 ? 13.665 -7.605 -2.301 1.00 77.94 285 PHE A N 1
ATOM 2240 C CA . PHE A 1 285 ? 13.709 -7.232 -0.880 1.00 77.94 285 PHE A CA 1
ATOM 2241 C C . PHE A 1 285 ? 12.453 -7.694 -0.124 1.00 77.94 285 PHE A C 1
ATOM 2243 O O . PHE A 1 285 ? 11.923 -6.982 0.730 1.00 77.94 285 PHE A O 1
ATOM 2250 N N . TYR A 1 286 ? 11.923 -8.866 -0.495 1.00 84.38 286 TYR A N 1
ATOM 2251 C CA . TYR A 1 286 ? 10.627 -9.392 -0.035 1.00 84.38 286 TYR A CA 1
ATOM 2252 C C . TYR A 1 286 ? 9.441 -8.465 -0.329 1.00 84.38 286 TYR A C 1
ATOM 2254 O O . TYR A 1 286 ? 8.378 -8.582 0.291 1.00 84.38 286 TYR A O 1
ATOM 2262 N N . GLY A 1 287 ? 9.606 -7.552 -1.291 1.00 84.31 287 GLY A N 1
ATOM 2263 C CA . GLY A 1 287 ? 8.629 -6.526 -1.625 1.00 84.31 287 GLY A CA 1
ATOM 2264 C C . GLY A 1 287 ? 7.264 -7.092 -1.999 1.00 84.31 287 GLY A C 1
ATOM 2265 O O . GLY A 1 287 ? 6.255 -6.532 -1.587 1.00 84.31 287 GLY A O 1
ATOM 2266 N N . GLY A 1 288 ? 7.221 -8.250 -2.669 1.00 87.38 288 GLY A N 1
ATOM 2267 C CA . GLY A 1 288 ? 5.974 -8.961 -2.971 1.00 87.38 288 GLY A CA 1
ATOM 2268 C C . GLY A 1 288 ? 5.211 -9.379 -1.709 1.00 87.38 288 GLY A C 1
ATOM 2269 O O . GLY A 1 288 ? 4.084 -8.940 -1.498 1.00 87.38 288 GLY A O 1
ATOM 2270 N N . VAL A 1 289 ? 5.849 -10.153 -0.821 1.00 91.38 289 VAL A N 1
ATOM 2271 C CA . VAL A 1 289 ? 5.237 -10.640 0.435 1.00 91.38 289 VAL A CA 1
ATOM 2272 C C . VAL A 1 289 ? 4.790 -9.478 1.327 1.00 91.38 289 VAL A C 1
ATOM 2274 O O . VAL A 1 289 ? 3.687 -9.501 1.881 1.00 91.38 289 VAL A O 1
ATOM 2277 N N . LEU A 1 290 ? 5.634 -8.452 1.457 1.00 94.06 290 LEU A N 1
ATOM 2278 C CA . LEU A 1 290 ? 5.374 -7.283 2.296 1.00 94.06 290 LEU A CA 1
ATOM 2279 C C . LEU A 1 290 ? 4.306 -6.352 1.710 1.00 94.06 290 LEU A C 1
ATOM 2281 O O . LEU A 1 290 ? 3.492 -5.813 2.465 1.00 94.06 290 LEU A O 1
ATOM 2285 N N . SER A 1 291 ? 4.279 -6.171 0.388 1.00 93.44 291 SER A N 1
ATOM 2286 C CA . SER A 1 291 ? 3.236 -5.397 -0.291 1.00 93.44 291 SER A CA 1
ATOM 2287 C C . SER A 1 291 ? 1.867 -6.041 -0.095 1.00 93.44 291 SER A C 1
ATOM 2289 O O . SER A 1 291 ? 0.905 -5.368 0.280 1.00 93.44 291 SER A O 1
ATOM 2291 N N . GLU A 1 292 ? 1.797 -7.362 -0.237 1.00 94.19 292 GLU A N 1
ATOM 2292 C CA . GLU A 1 292 ? 0.561 -8.133 -0.110 1.00 94.19 292 GLU A CA 1
ATOM 2293 C C . GLU A 1 292 ? 0.045 -8.133 1.342 1.00 94.19 292 GLU A C 1
ATOM 2295 O O . GLU A 1 292 ? -1.158 -7.991 1.584 1.00 94.19 292 GLU A O 1
ATOM 2300 N N . LEU A 1 293 ? 0.944 -8.171 2.333 1.00 96.44 293 LEU A N 1
ATOM 2301 C CA . LEU A 1 293 ? 0.580 -7.947 3.735 1.00 96.44 293 LEU A CA 1
ATOM 2302 C C . LEU A 1 293 ? 0.007 -6.538 3.954 1.00 96.44 293 LEU A C 1
ATOM 2304 O O . LEU A 1 293 ? -1.041 -6.378 4.583 1.00 96.44 293 LEU A O 1
ATOM 2308 N N . ALA A 1 294 ? 0.664 -5.506 3.421 1.00 96.62 294 ALA A N 1
ATOM 2309 C CA . ALA A 1 294 ? 0.220 -4.124 3.572 1.00 96.62 294 ALA A CA 1
ATOM 2310 C C . ALA A 1 294 ? -1.151 -3.875 2.906 1.00 96.62 294 ALA A C 1
ATOM 2312 O O . ALA A 1 294 ? -2.015 -3.199 3.479 1.00 96.62 294 ALA A O 1
ATOM 2313 N N . ARG A 1 295 ? -1.426 -4.485 1.746 1.00 95.50 295 ARG A N 1
ATOM 2314 C CA . ARG A 1 295 ? -2.762 -4.451 1.117 1.00 95.50 295 ARG A CA 1
ATOM 2315 C C . ARG A 1 295 ? -3.841 -5.011 2.048 1.00 95.50 295 ARG A C 1
ATOM 2317 O O . ARG A 1 295 ? -4.901 -4.406 2.186 1.00 95.50 295 ARG A O 1
ATOM 2324 N N . ARG A 1 296 ? -3.558 -6.088 2.782 1.00 95.75 296 ARG A N 1
ATOM 2325 C CA . ARG A 1 296 ? -4.517 -6.676 3.738 1.00 95.75 296 ARG A CA 1
ATOM 2326 C C . ARG A 1 296 ? -4.677 -5.856 5.008 1.00 95.75 296 ARG A C 1
ATOM 2328 O O . ARG A 1 296 ? -5.801 -5.617 5.444 1.00 95.75 296 ARG A O 1
ATOM 2335 N N . LEU A 1 297 ? -3.582 -5.341 5.566 1.00 97.00 297 LEU A N 1
ATOM 2336 C CA . LEU A 1 297 ? -3.631 -4.413 6.704 1.00 97.00 297 LEU A CA 1
ATOM 2337 C C . LEU A 1 297 ? -4.391 -3.118 6.366 1.00 97.00 297 LEU A C 1
ATOM 2339 O O . LEU A 1 297 ? -4.967 -2.485 7.255 1.00 97.00 297 LEU A O 1
ATOM 2343 N N . THR A 1 298 ? -4.472 -2.749 5.082 1.00 95.94 298 THR A N 1
ATOM 2344 C CA . THR A 1 298 ? -5.319 -1.640 4.625 1.00 95.94 298 THR A CA 1
ATOM 2345 C C . THR A 1 298 ? -6.795 -1.882 4.957 1.00 95.94 298 THR A C 1
ATOM 2347 O O . THR A 1 298 ? -7.449 -0.940 5.409 1.00 95.94 298 THR A O 1
ATOM 2350 N N . LEU A 1 299 ? -7.311 -3.114 4.833 1.00 95.44 299 LEU A N 1
ATOM 2351 C CA . LEU A 1 299 ? -8.695 -3.447 5.206 1.00 95.44 299 LEU A CA 1
ATOM 2352 C C . LEU A 1 299 ? -8.949 -3.146 6.689 1.00 95.44 299 LEU A C 1
ATOM 2354 O O . LEU A 1 299 ? -9.888 -2.423 7.026 1.00 95.44 299 LEU A O 1
ATOM 2358 N N . LEU A 1 300 ? -8.059 -3.606 7.575 1.00 93.94 300 LEU A N 1
ATOM 2359 C CA . LEU A 1 300 ? -8.156 -3.306 9.006 1.00 93.94 300 LEU A CA 1
ATOM 2360 C C . LEU A 1 300 ? -8.073 -1.806 9.294 1.00 93.94 300 LEU A C 1
ATOM 2362 O O . LEU A 1 300 ? -8.872 -1.288 10.068 1.00 93.94 300 LEU A O 1
ATOM 2366 N N . SER A 1 301 ? -7.153 -1.082 8.650 1.00 92.25 301 SER A N 1
ATOM 2367 C CA . SER A 1 301 ? -7.004 0.370 8.851 1.00 92.25 301 SER A CA 1
ATOM 2368 C C . SER A 1 301 ? -8.246 1.173 8.437 1.00 92.25 301 SER A C 1
ATOM 2370 O O . SER A 1 301 ? -8.478 2.268 8.951 1.00 92.25 301 SER A O 1
ATOM 2372 N N . ARG A 1 302 ? -9.066 0.621 7.533 1.00 90.38 302 ARG A N 1
ATOM 2373 C CA . ARG A 1 302 ? -10.339 1.201 7.081 1.00 90.38 302 ARG A CA 1
ATOM 2374 C C . ARG A 1 302 ? -11.528 0.795 7.955 1.00 90.38 302 ARG A C 1
ATOM 2376 O O . ARG A 1 302 ? -12.627 1.296 7.741 1.00 90.38 302 ARG A O 1
ATOM 2383 N N . GLY A 1 303 ? -11.319 -0.068 8.950 1.00 88.81 303 GLY A N 1
ATOM 2384 C CA . GLY A 1 303 ? -12.386 -0.630 9.778 1.00 88.81 303 GLY A CA 1
ATOM 2385 C C . GLY A 1 303 ? -13.156 -1.767 9.098 1.00 88.81 303 GLY A C 1
ATOM 2386 O O . GLY A 1 303 ? -14.226 -2.142 9.567 1.00 88.81 303 GLY A O 1
ATOM 2387 N N . GLU A 1 304 ? -12.631 -2.338 8.011 1.00 94.06 304 GLU A N 1
ATOM 2388 C CA . GLU A 1 304 ? -13.231 -3.466 7.286 1.00 94.06 304 GLU A CA 1
ATOM 2389 C C . GLU A 1 304 ? -12.820 -4.812 7.913 1.00 94.06 304 GLU A C 1
ATOM 2391 O O . GLU A 1 304 ? -12.417 -5.748 7.220 1.00 94.06 304 GLU A O 1
ATOM 2396 N N . THR A 1 305 ? -12.911 -4.920 9.243 1.00 94.25 305 THR A N 1
ATOM 2397 C CA . THR A 1 305 ? -12.445 -6.084 10.015 1.00 94.25 305 THR A CA 1
ATOM 2398 C C . THR A 1 305 ? -13.069 -7.393 9.548 1.00 94.25 305 THR A C 1
ATOM 2400 O O . THR A 1 305 ? -12.370 -8.392 9.400 1.00 94.25 305 THR A O 1
ATOM 2403 N N . HIS A 1 306 ? -14.365 -7.376 9.233 1.00 94.38 306 HIS A N 1
ATOM 2404 C CA . HIS A 1 306 ? -15.056 -8.563 8.742 1.00 94.38 306 HIS A CA 1
ATOM 2405 C C . HIS A 1 306 ? -14.439 -9.095 7.442 1.00 94.38 306 HIS A C 1
ATOM 2407 O O . HIS A 1 306 ? -14.203 -10.293 7.308 1.00 94.38 306 HIS A O 1
ATOM 2413 N N . ARG A 1 307 ? -14.103 -8.201 6.501 1.00 95.56 307 ARG A N 1
ATOM 2414 C CA . ARG A 1 307 ? -13.441 -8.590 5.249 1.00 95.56 307 ARG A CA 1
ATOM 2415 C C . ARG A 1 307 ? -12.023 -9.080 5.503 1.00 95.56 307 ARG A C 1
ATOM 2417 O O . ARG A 1 307 ? -11.638 -10.106 4.967 1.00 95.56 307 ARG A O 1
ATOM 2424 N N . PHE A 1 308 ? -11.268 -8.412 6.372 1.00 96.62 308 PHE A N 1
ATOM 2425 C CA . PHE A 1 308 ? -9.933 -8.882 6.744 1.00 96.62 308 PHE A CA 1
ATOM 2426 C C . PHE A 1 308 ? -9.935 -10.331 7.272 1.00 96.62 308 PHE A C 1
ATOM 2428 O O . PHE A 1 308 ? -9.043 -11.105 6.926 1.00 96.62 308 PHE A O 1
ATOM 2435 N N . VAL A 1 309 ? -10.936 -10.703 8.079 1.00 96.12 309 VAL A N 1
ATOM 2436 C CA . VAL A 1 309 ? -11.034 -12.030 8.712 1.00 96.12 309 VAL A CA 1
ATOM 2437 C C . VAL A 1 309 ? -11.648 -13.093 7.791 1.00 96.12 309 VAL A C 1
ATOM 2439 O O . VAL A 1 309 ? -11.197 -14.241 7.812 1.00 96.12 309 VAL A O 1
ATOM 2442 N N . HIS A 1 310 ? -12.678 -12.745 7.012 1.00 95.50 310 HIS A N 1
ATOM 2443 C CA . HIS A 1 310 ? -13.543 -13.723 6.330 1.00 95.50 310 HIS A CA 1
ATOM 2444 C C . HIS A 1 310 ? -13.510 -13.671 4.797 1.00 95.50 310 HIS A C 1
ATOM 2446 O O . HIS A 1 310 ? -13.998 -14.607 4.165 1.00 95.50 310 HIS A O 1
ATOM 2452 N N . ASP A 1 311 ? -12.972 -12.614 4.183 1.00 93.94 311 ASP A N 1
ATOM 2453 C CA . ASP A 1 311 ? -12.874 -12.520 2.720 1.00 93.94 311 ASP A CA 1
ATOM 2454 C C . ASP A 1 311 ? -11.884 -13.575 2.200 1.00 93.94 311 ASP A C 1
ATOM 2456 O O . ASP A 1 311 ? -10.759 -13.689 2.688 1.00 93.94 311 ASP A O 1
ATOM 2460 N N . ARG A 1 312 ? -12.313 -14.384 1.229 1.00 87.50 312 ARG A N 1
ATOM 2461 C CA . ARG A 1 312 ? -11.514 -15.506 0.721 1.00 87.50 312 ARG A CA 1
ATOM 2462 C C . ARG A 1 312 ? -10.317 -15.033 -0.097 1.00 87.50 312 ARG A C 1
ATOM 2464 O O . ARG A 1 312 ? -9.253 -15.646 -0.029 1.00 87.50 312 ARG A O 1
ATOM 2471 N N . ASP A 1 313 ? -10.507 -13.965 -0.860 1.00 86.00 313 ASP A N 1
ATOM 2472 C CA . ASP A 1 313 ? -9.530 -13.513 -1.844 1.00 86.00 313 ASP A CA 1
ATOM 2473 C C . ASP A 1 313 ? -8.633 -12.443 -1.215 1.00 86.00 313 ASP A C 1
ATOM 2475 O O . ASP A 1 313 ? -7.405 -12.537 -1.258 1.00 86.00 313 ASP A O 1
ATOM 2479 N N . LEU A 1 314 ? -9.248 -11.472 -0.532 1.00 87.56 314 LEU A N 1
ATOM 2480 C CA . LEU A 1 314 ? -8.560 -10.309 0.035 1.00 87.56 314 LEU A CA 1
ATOM 2481 C C . LEU A 1 314 ? -8.287 -10.420 1.542 1.00 87.56 314 LEU A C 1
ATOM 2483 O O . LEU A 1 314 ? -7.602 -9.561 2.101 1.00 87.56 314 LEU A O 1
ATOM 2487 N N . GLY A 1 315 ? -8.820 -11.437 2.220 1.00 92.50 315 GLY A N 1
ATOM 2488 C CA . GLY A 1 315 ? -8.608 -11.639 3.652 1.00 92.50 315 GLY A CA 1
ATOM 2489 C C . GLY A 1 315 ? -7.210 -12.160 3.985 1.00 92.50 315 GLY A C 1
ATOM 2490 O O . GLY A 1 315 ? -6.432 -12.568 3.120 1.00 92.50 315 GLY A O 1
ATOM 2491 N N . ILE A 1 316 ? -6.874 -12.154 5.274 1.00 95.94 316 ILE A N 1
ATOM 2492 C CA . ILE A 1 316 ? -5.541 -12.542 5.765 1.00 95.94 316 ILE A CA 1
ATOM 2493 C C . ILE A 1 316 ? -5.238 -14.033 5.657 1.00 95.94 316 ILE A C 1
ATOM 2495 O O . ILE A 1 316 ? -4.074 -14.424 5.611 1.00 95.94 316 ILE A O 1
ATOM 2499 N N . GLU A 1 317 ? -6.270 -14.866 5.550 1.00 94.69 317 GLU A N 1
ATOM 2500 C CA . GLU A 1 317 ? -6.116 -16.312 5.421 1.00 94.69 317 GLU A CA 1
ATOM 2501 C C . GLU A 1 317 ? -5.316 -16.714 4.179 1.00 94.69 317 GLU A C 1
ATOM 2503 O O . GLU A 1 317 ? -4.419 -17.547 4.289 1.00 94.69 317 GLU A O 1
ATOM 2508 N N . SER A 1 318 ? -5.601 -16.104 3.021 1.00 90.88 318 SER A N 1
ATOM 2509 C CA . SER A 1 318 ? -4.926 -16.439 1.762 1.00 90.88 318 SER A CA 1
ATOM 2510 C C . SER A 1 318 ? -3.425 -16.154 1.832 1.00 90.88 318 SER A C 1
ATOM 2512 O O . SER A 1 318 ? -2.618 -16.962 1.384 1.00 90.88 318 SER A O 1
ATOM 2514 N N . TRP A 1 319 ? -3.038 -15.060 2.489 1.00 93.81 319 TRP A N 1
ATOM 2515 C CA . TRP A 1 319 ? -1.636 -14.709 2.712 1.00 93.81 319 TRP A CA 1
ATOM 2516 C C . TRP A 1 319 ? -0.938 -15.632 3.707 1.00 93.81 319 TRP A C 1
ATOM 2518 O O . TRP A 1 319 ? 0.184 -16.062 3.462 1.00 93.81 319 TRP A O 1
ATOM 2528 N N . LEU A 1 320 ? -1.607 -16.005 4.804 1.00 93.50 320 LEU A N 1
ATOM 2529 C CA . LEU A 1 320 ? -1.058 -16.964 5.772 1.00 93.50 320 LEU A CA 1
ATOM 2530 C C . LEU A 1 320 ? -0.866 -18.369 5.178 1.00 93.50 320 LEU A C 1
ATOM 2532 O O . LEU A 1 320 ? -0.169 -19.193 5.775 1.00 93.50 320 LEU A O 1
ATOM 2536 N N . GLN A 1 321 ? -1.502 -18.663 4.045 1.00 89.38 321 GLN A N 1
ATOM 2537 C CA . GLN A 1 321 ? -1.345 -19.905 3.288 1.00 89.38 321 GLN A CA 1
ATOM 2538 C C . GLN A 1 321 ? -0.315 -19.790 2.153 1.00 89.38 321 GLN A C 1
ATOM 2540 O O . GLN A 1 321 ? 0.021 -20.810 1.552 1.00 89.38 321 GLN A O 1
ATOM 2545 N N . ASP A 1 322 ? 0.209 -18.593 1.869 1.00 87.88 322 ASP A N 1
ATOM 2546 C CA . ASP A 1 322 ? 1.190 -18.381 0.806 1.00 87.88 322 ASP A CA 1
ATOM 2547 C C . ASP A 1 322 ? 2.511 -19.118 1.140 1.00 87.88 322 ASP A C 1
ATOM 2549 O O . ASP A 1 322 ? 3.102 -18.903 2.213 1.00 87.88 322 ASP A O 1
ATOM 2553 N N . PRO A 1 323 ? 3.001 -20.000 0.245 1.00 85.12 323 PRO A N 1
ATOM 2554 C CA . PRO A 1 323 ? 4.265 -20.708 0.437 1.00 85.12 323 PRO A CA 1
ATOM 2555 C C . PRO A 1 323 ? 5.469 -19.770 0.574 1.00 85.12 323 PRO A C 1
ATOM 2557 O O . PRO A 1 323 ? 6.375 -20.049 1.357 1.00 85.12 323 PRO A O 1
ATOM 2560 N N . THR A 1 324 ? 5.470 -18.654 -0.153 1.00 85.62 324 THR A N 1
ATOM 2561 C CA . THR A 1 324 ? 6.549 -17.656 -0.176 1.00 85.62 324 THR A CA 1
ATOM 2562 C C . THR A 1 324 ? 6.685 -16.980 1.181 1.00 85.62 324 THR A C 1
ATOM 2564 O O . THR A 1 324 ? 7.785 -16.825 1.706 1.00 85.62 324 THR A O 1
ATOM 2567 N N . PHE A 1 325 ? 5.553 -16.627 1.793 1.00 87.62 325 PHE A N 1
ATOM 2568 C CA . PHE A 1 325 ? 5.512 -16.114 3.159 1.00 87.62 325 PHE A CA 1
ATOM 2569 C C . PHE A 1 325 ? 5.968 -17.174 4.174 1.00 87.62 325 PHE A C 1
ATOM 2571 O O . PHE A 1 325 ? 6.774 -16.882 5.058 1.00 87.62 325 PHE A O 1
ATOM 2578 N N . SER A 1 326 ? 5.494 -18.414 4.028 1.00 84.81 326 SER A N 1
ATOM 2579 C CA . SER A 1 326 ? 5.798 -19.506 4.965 1.00 84.81 326 SER A CA 1
ATOM 2580 C C . SER A 1 326 ? 7.288 -19.878 5.004 1.00 84.81 326 SER A C 1
ATOM 2582 O O . SER A 1 326 ? 7.752 -20.418 6.002 1.00 84.81 326 SER A O 1
ATOM 2584 N N . GLN A 1 327 ? 8.046 -19.587 3.942 1.00 86.19 327 GLN A N 1
ATOM 2585 C CA . GLN A 1 327 ? 9.505 -19.759 3.906 1.00 86.19 327 GLN A CA 1
ATOM 2586 C C . GLN A 1 327 ? 10.265 -18.656 4.657 1.00 86.19 327 GLN A C 1
ATOM 2588 O O . GLN A 1 327 ? 11.426 -18.845 5.015 1.00 86.19 327 GLN A O 1
ATOM 2593 N N . LEU A 1 328 ? 9.624 -17.507 4.876 1.00 88.00 328 LEU A N 1
ATOM 2594 C CA . LEU A 1 328 ? 10.244 -16.303 5.422 1.00 88.00 328 LEU A CA 1
ATOM 2595 C C . LEU A 1 328 ? 9.993 -16.128 6.923 1.00 88.00 328 LEU A C 1
ATOM 2597 O O . LEU A 1 328 ? 10.852 -15.620 7.643 1.00 88.00 328 LEU A O 1
ATOM 2601 N N . ALA A 1 329 ? 8.806 -16.506 7.396 1.00 90.12 329 ALA A N 1
ATOM 2602 C CA . ALA A 1 329 ? 8.418 -16.380 8.796 1.00 90.12 329 ALA A CA 1
ATOM 2603 C C . ALA A 1 329 ? 8.763 -17.634 9.617 1.00 90.12 329 ALA A C 1
ATOM 2605 O O . ALA A 1 329 ? 8.787 -18.749 9.102 1.00 90.12 329 ALA A O 1
ATOM 2606 N N . ASP A 1 330 ? 8.988 -17.452 10.924 1.00 91.94 330 ASP A N 1
ATOM 2607 C CA . ASP A 1 330 ? 9.147 -18.568 11.865 1.00 91.94 330 ASP A CA 1
ATOM 2608 C C . ASP A 1 330 ? 7.873 -19.439 11.855 1.00 91.94 330 ASP A C 1
ATOM 2610 O O . ASP A 1 330 ? 6.785 -18.903 12.101 1.00 91.94 330 ASP A O 1
ATOM 2614 N N . PRO A 1 331 ? 7.974 -20.763 11.622 1.00 92.38 331 PRO A N 1
ATOM 2615 C CA . PRO A 1 331 ? 6.818 -21.657 11.601 1.00 92.38 331 PRO A CA 1
ATOM 2616 C C . PRO A 1 331 ? 5.933 -21.566 12.852 1.00 92.38 331 PRO A C 1
ATOM 2618 O O . PRO A 1 331 ? 4.712 -21.660 12.745 1.00 92.38 331 PRO A O 1
ATOM 2621 N N . ASN A 1 332 ? 6.517 -21.326 14.030 1.00 93.62 332 ASN A N 1
ATOM 2622 C CA . ASN A 1 332 ? 5.759 -21.178 15.274 1.00 93.62 332 ASN A CA 1
ATOM 2623 C C . ASN A 1 332 ? 4.915 -19.896 15.282 1.00 93.62 332 ASN A C 1
ATOM 2625 O O . ASN A 1 332 ? 3.801 -19.899 15.804 1.00 93.62 332 ASN A O 1
ATOM 2629 N N . LEU A 1 333 ? 5.421 -18.802 14.698 1.00 93.06 333 LEU A N 1
ATOM 2630 C CA . LEU A 1 333 ? 4.657 -17.558 14.554 1.00 93.06 333 LEU A CA 1
ATOM 2631 C C . LEU A 1 333 ? 3.524 -17.723 13.542 1.00 93.06 333 LEU A C 1
ATOM 2633 O O . LEU A 1 333 ? 2.417 -17.246 13.785 1.00 93.06 333 LEU A O 1
ATOM 2637 N N . VAL A 1 334 ? 3.782 -18.430 12.438 1.00 93.31 334 VAL A N 1
ATOM 2638 C CA . VAL A 1 334 ? 2.761 -18.723 11.424 1.00 93.31 334 VAL A CA 1
ATOM 2639 C C . VAL A 1 334 ? 1.601 -19.508 12.036 1.00 93.31 334 VAL A C 1
ATOM 2641 O O . VAL A 1 334 ? 0.445 -19.120 11.856 1.00 93.31 334 VAL A O 1
ATOM 2644 N N . GLU A 1 335 ? 1.889 -20.570 12.792 1.00 93.94 335 GLU A N 1
ATOM 2645 C CA . GLU A 1 335 ? 0.852 -21.346 13.483 1.00 93.94 335 GLU A CA 1
ATOM 2646 C C . GLU A 1 335 ? 0.110 -20.509 14.529 1.00 93.94 335 GLU A C 1
ATOM 2648 O O . GLU A 1 335 ? -1.121 -20.513 14.548 1.00 93.94 335 GLU A O 1
ATOM 2653 N N . LEU A 1 336 ? 0.817 -19.692 15.318 1.00 94.12 336 LEU A N 1
ATOM 2654 C CA . LEU A 1 336 ? 0.185 -18.780 16.275 1.00 94.12 336 LEU A CA 1
ATOM 2655 C C . LEU A 1 336 ? -0.810 -17.823 15.594 1.00 94.12 336 LEU A C 1
ATOM 2657 O O . LEU A 1 336 ? -1.918 -17.617 16.094 1.00 94.12 336 LEU A O 1
ATOM 2661 N N . TRP A 1 337 ? -0.456 -17.242 14.446 1.00 95.75 337 TRP A N 1
ATOM 2662 C CA . TRP A 1 337 ? -1.356 -16.354 13.701 1.00 95.75 337 TRP A CA 1
ATOM 2663 C C . TRP A 1 337 ? -2.540 -17.095 13.082 1.00 95.75 337 TRP A C 1
ATOM 2665 O O . TRP A 1 337 ? -3.650 -16.559 13.065 1.00 95.75 337 TRP A O 1
ATOM 2675 N N . ARG A 1 338 ? -2.345 -18.334 12.617 1.00 95.50 338 ARG A N 1
ATOM 2676 C CA . ARG A 1 338 ? -3.441 -19.194 12.139 1.00 95.50 338 ARG A CA 1
ATOM 2677 C C . ARG A 1 338 ? -4.416 -19.529 13.264 1.00 95.50 338 ARG A C 1
ATOM 2679 O O . ARG A 1 338 ? -5.628 -19.440 13.060 1.00 95.50 338 ARG A O 1
ATOM 2686 N N . GLU A 1 339 ? -3.916 -19.845 14.455 1.00 94.69 339 GLU A N 1
ATOM 2687 C CA . GLU A 1 339 ? -4.740 -20.072 15.644 1.00 94.69 339 GLU A CA 1
ATOM 2688 C C . GLU A 1 339 ? -5.513 -18.810 16.049 1.00 94.69 339 GLU A C 1
ATOM 2690 O O . GLU A 1 339 ? -6.721 -18.883 16.293 1.00 94.69 339 GLU A O 1
ATOM 2695 N N . GLN A 1 340 ? -4.859 -17.642 16.055 1.00 94.81 340 GLN A N 1
ATOM 2696 C CA . GLN A 1 340 ? -5.519 -16.358 16.315 1.00 94.81 340 GLN A CA 1
ATOM 2697 C C . GLN A 1 340 ? -6.610 -16.057 15.282 1.00 94.81 340 GLN A C 1
ATOM 2699 O O . GLN A 1 340 ? -7.722 -15.690 15.661 1.00 94.81 340 GLN A O 1
ATOM 2704 N N . LEU A 1 341 ? -6.351 -16.263 13.989 1.00 95.94 341 LEU A N 1
ATOM 2705 C CA . LEU A 1 341 ? -7.357 -16.079 12.942 1.00 95.94 341 LEU A CA 1
ATOM 2706 C C . LEU A 1 341 ? -8.542 -17.039 13.114 1.00 95.94 341 LEU A C 1
ATOM 2708 O O . LEU A 1 341 ? -9.701 -16.627 13.025 1.00 95.94 341 LEU A O 1
ATOM 2712 N N . ALA A 1 342 ? -8.272 -18.316 13.394 1.00 95.06 342 ALA A N 1
ATOM 2713 C CA . ALA A 1 342 ? -9.311 -19.306 13.659 1.00 95.06 342 ALA A CA 1
ATOM 2714 C C . ALA A 1 342 ? -10.147 -18.940 14.897 1.00 95.06 342 ALA A C 1
ATOM 2716 O O . ALA A 1 342 ? -11.354 -19.198 14.925 1.00 95.06 342 ALA A O 1
ATOM 2717 N N . TYR A 1 343 ? -9.524 -18.320 15.901 1.00 93.31 343 TYR A N 1
ATOM 2718 C CA . TYR A 1 343 ? -10.202 -17.776 17.071 1.00 93.31 343 TYR A CA 1
ATOM 2719 C C . TYR A 1 343 ? -11.099 -16.585 16.702 1.00 93.31 343 TYR A C 1
ATOM 2721 O O . TYR A 1 343 ? -12.283 -16.603 17.042 1.00 93.31 343 TYR A O 1
ATOM 2729 N N . LEU A 1 344 ? -10.595 -15.605 15.942 1.00 93.81 344 LEU A N 1
ATOM 2730 C CA . LEU A 1 344 ? -11.378 -14.452 15.471 1.00 93.81 344 LEU A CA 1
ATOM 2731 C C . LEU A 1 344 ? -12.643 -14.894 14.722 1.00 93.81 344 LEU A C 1
ATOM 2733 O O . LEU A 1 344 ? -13.735 -14.435 15.043 1.00 93.81 344 LEU A O 1
ATOM 2737 N N . LYS A 1 345 ? -12.521 -15.865 13.809 1.00 94.62 345 LYS A N 1
ATOM 2738 C CA . LYS A 1 345 ? -13.653 -16.402 13.033 1.00 94.62 345 LYS A CA 1
ATOM 2739 C C . LYS A 1 345 ? -14.751 -17.044 13.889 1.00 94.62 345 LYS A C 1
ATOM 2741 O O . LYS A 1 345 ? -15.903 -17.100 13.465 1.00 94.62 345 LYS A O 1
ATOM 2746 N N . LYS A 1 346 ? -14.401 -17.578 15.063 1.00 92.44 346 LYS A N 1
ATOM 2747 C CA . LYS A 1 346 ? -15.328 -18.294 15.959 1.00 92.44 346 LYS A CA 1
ATOM 2748 C C . LYS A 1 346 ? -15.878 -17.420 17.083 1.00 92.44 346 LYS A C 1
ATOM 2750 O O . LYS A 1 346 ? -16.888 -17.786 17.682 1.00 92.44 346 LYS A O 1
ATOM 2755 N N . HIS A 1 347 ? -15.226 -16.301 17.390 1.00 91.06 347 HIS A N 1
ATOM 2756 C CA . HIS A 1 347 ? -15.531 -15.479 18.556 1.00 91.06 347 HIS A CA 1
ATOM 2757 C C . HIS A 1 347 ? -15.856 -14.034 18.150 1.00 91.06 347 HIS A C 1
ATOM 2759 O O . HIS A 1 347 ? -14.946 -13.213 18.038 1.00 91.06 347 HIS A O 1
ATOM 2765 N N . PRO A 1 348 ? -17.151 -13.674 18.026 1.00 91.00 348 PRO A N 1
ATOM 2766 C CA . PRO A 1 348 ? -17.572 -12.340 17.588 1.00 91.00 348 PRO A CA 1
ATOM 2767 C C . PRO A 1 348 ? -17.026 -11.178 18.430 1.00 91.00 348 PRO A C 1
ATOM 2769 O O . PRO A 1 348 ? -16.755 -10.111 17.887 1.00 91.00 348 PRO A O 1
ATOM 2772 N N . TYR A 1 349 ? -16.821 -11.364 19.743 1.00 91.56 349 TYR A N 1
ATOM 2773 C CA . TYR A 1 349 ? -16.169 -10.343 20.581 1.00 91.56 349 TYR A CA 1
ATOM 2774 C C . TYR A 1 349 ? -14.716 -10.114 20.185 1.00 91.56 349 TYR A C 1
ATOM 2776 O O . TYR A 1 349 ? -14.261 -8.976 20.200 1.00 91.56 349 TYR A O 1
ATOM 2784 N N . ALA A 1 350 ? -13.999 -11.179 19.823 1.00 92.31 350 ALA A N 1
ATOM 2785 C CA . ALA A 1 350 ? -12.617 -11.081 19.383 1.00 92.31 350 ALA A CA 1
ATOM 2786 C C . ALA A 1 350 ? -12.534 -10.372 18.027 1.00 92.31 350 ALA A C 1
ATOM 2788 O O . ALA A 1 350 ? -11.740 -9.450 17.881 1.00 92.31 350 ALA A O 1
ATOM 2789 N N . GLU A 1 351 ? -13.422 -10.713 17.087 1.00 93.38 351 GLU A N 1
ATOM 2790 C CA . GLU A 1 351 ? -13.542 -9.997 15.810 1.00 93.38 351 GLU A CA 1
ATOM 2791 C C . GLU A 1 351 ? -13.882 -8.511 16.020 1.00 93.38 351 GLU A C 1
ATOM 2793 O O . GLU A 1 351 ? -13.240 -7.645 15.436 1.00 93.38 351 GLU A O 1
ATOM 2798 N N . ALA A 1 352 ? -14.833 -8.179 16.899 1.00 93.38 352 ALA A N 1
ATOM 2799 C CA . ALA A 1 352 ? -15.150 -6.784 17.212 1.00 93.38 352 ALA A CA 1
ATOM 2800 C C . ALA A 1 352 ? 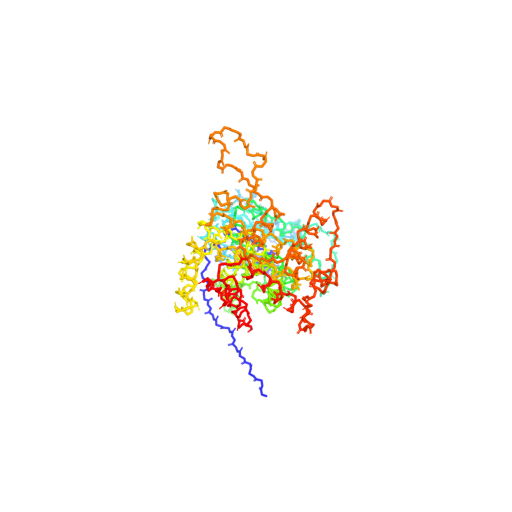-13.964 -6.051 17.865 1.00 93.38 352 ALA A C 1
ATOM 2802 O O . ALA A 1 352 ? -13.698 -4.889 17.558 1.00 93.38 352 ALA A O 1
ATOM 2803 N N . TRP A 1 353 ? -13.225 -6.724 18.748 1.00 94.75 353 TRP A N 1
ATOM 2804 C CA . TRP A 1 353 ? -12.059 -6.156 19.421 1.00 94.75 353 TRP A CA 1
ATOM 2805 C C . TRP A 1 353 ? -10.887 -5.887 18.480 1.00 94.75 353 TRP A C 1
ATOM 2807 O O . TRP A 1 353 ? -10.146 -4.928 18.689 1.00 94.75 353 TRP A O 1
ATOM 2817 N N . GLU A 1 354 ? -10.748 -6.661 17.408 1.00 95.31 354 GLU A N 1
ATOM 2818 C CA . GLU A 1 354 ? -9.732 -6.452 16.370 1.00 95.31 354 GLU A CA 1
ATOM 2819 C C . GLU A 1 354 ? -9.842 -5.050 15.730 1.00 95.31 354 GLU A C 1
ATOM 2821 O O . GLU A 1 354 ? -8.847 -4.463 15.308 1.00 95.31 354 GLU A O 1
ATOM 2826 N N . ALA A 1 355 ? -11.027 -4.422 15.765 1.00 94.00 355 ALA A N 1
ATOM 2827 C CA . ALA A 1 355 ? -11.213 -3.034 15.335 1.00 94.00 355 ALA A CA 1
ATOM 2828 C C . ALA A 1 355 ? -10.410 -2.013 16.168 1.00 94.00 355 ALA A C 1
ATOM 2830 O O . ALA A 1 355 ? -10.177 -0.895 15.695 1.00 94.00 355 ALA A O 1
ATOM 2831 N N . THR A 1 356 ? -9.947 -2.370 17.373 1.00 95.19 356 THR A N 1
ATOM 2832 C CA . THR A 1 356 ? -9.069 -1.510 18.190 1.00 95.19 356 THR A CA 1
ATOM 2833 C C . THR A 1 356 ? -7.756 -1.178 17.484 1.00 95.19 356 THR A C 1
ATOM 2835 O O . THR A 1 356 ? -7.237 -0.079 17.683 1.00 95.19 356 THR A O 1
ATOM 2838 N N . PHE A 1 357 ? -7.281 -2.047 16.584 1.00 95.06 357 PHE A N 1
ATOM 2839 C CA . PHE A 1 357 ? -6.151 -1.753 15.706 1.00 95.06 357 PHE A CA 1
ATOM 2840 C C . PHE A 1 357 ? -6.389 -0.474 14.886 1.00 95.06 357 PHE A C 1
ATOM 2842 O O . PHE A 1 357 ? -5.537 0.411 14.842 1.00 95.06 357 PHE A O 1
ATOM 2849 N N . SER A 1 358 ? -7.572 -0.329 14.278 1.00 94.62 358 SER A N 1
ATOM 2850 C CA . SER A 1 358 ? -7.917 0.855 13.475 1.00 94.62 358 SER A CA 1
ATOM 2851 C C . SER A 1 358 ? -7.990 2.131 14.319 1.00 94.62 358 SER A C 1
ATOM 2853 O O . SER A 1 358 ? -7.504 3.183 13.898 1.00 94.62 358 SER A O 1
ATOM 2855 N N . VAL A 1 359 ? -8.531 2.027 15.540 1.00 95.75 359 VAL A N 1
ATOM 2856 C CA . VAL A 1 359 ? -8.616 3.140 16.495 1.00 95.75 359 VAL A CA 1
ATOM 2857 C C . VAL A 1 359 ? -7.216 3.642 16.820 1.00 95.75 359 VAL A C 1
ATOM 2859 O O . VAL A 1 359 ? -6.944 4.829 16.651 1.00 95.75 359 VAL A O 1
ATOM 2862 N N . GLU A 1 360 ? -6.311 2.745 17.210 1.00 94.00 360 GLU A N 1
ATOM 2863 C CA . GLU A 1 360 ? -4.934 3.103 17.545 1.00 94.00 360 GLU A CA 1
ATOM 2864 C C . GLU A 1 360 ? -4.235 3.819 16.384 1.00 94.00 360 GLU A C 1
ATOM 2866 O O . GLU A 1 360 ? -3.642 4.882 16.586 1.00 94.00 360 GLU A O 1
ATOM 2871 N N . ARG A 1 361 ? -4.365 3.302 15.153 1.00 93.44 361 ARG A N 1
ATOM 2872 C CA . ARG A 1 361 ? -3.752 3.923 13.967 1.00 93.44 361 ARG A CA 1
ATOM 2873 C C . ARG A 1 361 ? -4.305 5.318 13.694 1.00 93.44 361 ARG A C 1
ATOM 2875 O O . ARG A 1 361 ? -3.530 6.237 13.434 1.00 93.44 361 ARG A O 1
ATOM 2882 N N . LEU A 1 362 ? -5.619 5.512 13.799 1.00 94.56 362 LEU A N 1
ATOM 2883 C CA . LEU A 1 362 ? -6.240 6.827 13.604 1.00 94.56 362 LEU A CA 1
ATOM 2884 C C . LEU A 1 362 ? -5.778 7.838 14.659 1.00 94.56 362 LEU A C 1
ATOM 2886 O O . LEU A 1 362 ? -5.511 8.994 14.324 1.00 94.56 362 LEU A O 1
ATOM 2890 N N . LEU A 1 363 ? -5.642 7.418 15.918 1.00 93.94 363 LEU A N 1
ATOM 2891 C CA . LEU A 1 363 ? -5.126 8.287 16.975 1.00 93.94 363 LEU A CA 1
ATOM 2892 C C . LEU A 1 363 ? -3.645 8.623 16.758 1.00 93.94 363 LEU A C 1
ATOM 2894 O O . LEU A 1 363 ? -3.251 9.775 16.928 1.00 93.94 363 LEU A O 1
ATOM 2898 N N . GLN A 1 364 ? -2.838 7.652 16.326 1.00 91.94 364 GLN A N 1
ATOM 2899 C CA . GLN A 1 364 ? -1.427 7.860 16.000 1.00 91.94 364 GLN A CA 1
ATOM 2900 C C . GLN A 1 364 ? -1.237 8.867 14.849 1.00 91.94 364 GLN A C 1
ATOM 2902 O O . GLN A 1 364 ? -0.289 9.649 14.867 1.00 91.94 364 GLN A O 1
ATOM 2907 N N . GLN A 1 365 ? -2.156 8.890 13.878 1.00 91.06 365 GLN A N 1
ATOM 2908 C CA . GLN A 1 365 ? -2.201 9.869 12.782 1.00 91.06 365 GLN A CA 1
ATOM 2909 C C . GLN A 1 365 ? -2.704 11.262 13.214 1.00 91.06 365 GLN A C 1
ATOM 2911 O O . GLN A 1 365 ? -2.790 12.164 12.382 1.00 91.06 365 GLN A O 1
ATOM 2916 N N . GLY A 1 366 ? -3.111 11.447 14.474 1.00 91.75 366 GLY A N 1
ATOM 2917 C CA . GLY A 1 366 ? -3.762 12.676 14.943 1.00 91.75 366 GLY A CA 1
ATOM 2918 C C . GLY A 1 366 ? -5.203 12.850 14.443 1.00 91.75 366 GLY A C 1
ATOM 2919 O O . GLY A 1 366 ? -5.803 13.908 14.626 1.00 91.75 366 GLY A O 1
ATOM 2920 N N . SER A 1 367 ? -5.796 11.816 13.837 1.00 93.31 367 SER A N 1
ATOM 2921 C CA . SER A 1 367 ? -7.184 11.815 13.360 1.00 93.31 367 SER A CA 1
ATOM 2922 C C . SER A 1 367 ? -8.165 11.515 14.500 1.00 93.31 367 SER A C 1
ATOM 2924 O O . SER A 1 367 ? -8.938 10.558 14.440 1.00 93.31 367 SER A O 1
ATOM 2926 N N . TYR A 1 368 ? -8.155 12.343 15.550 1.00 94.62 368 TYR A N 1
ATOM 2927 C CA . TYR A 1 368 ? -8.886 12.103 16.804 1.00 94.62 368 TYR A CA 1
ATOM 2928 C C . TYR A 1 368 ? -10.397 11.949 16.626 1.00 94.62 368 TYR A C 1
ATOM 2930 O O . TYR A 1 368 ? -10.998 11.081 17.251 1.00 94.62 368 TYR A O 1
ATOM 2938 N N . THR A 1 369 ? -11.013 12.722 15.729 1.00 95.50 369 THR A N 1
ATOM 2939 C CA . THR A 1 369 ? -12.451 12.597 15.442 1.00 95.50 369 THR A CA 1
ATOM 2940 C C . THR A 1 369 ? -12.800 11.237 14.850 1.00 95.50 369 THR A C 1
ATOM 2942 O O . THR A 1 369 ? -13.727 10.580 15.316 1.00 95.50 369 THR A O 1
ATOM 2945 N N . ARG A 1 370 ? -12.027 10.774 13.861 1.00 94.31 370 ARG A N 1
ATOM 2946 C CA . ARG A 1 370 ? -12.229 9.449 13.262 1.00 94.31 370 ARG A CA 1
ATOM 2947 C C . ARG A 1 370 ? -11.915 8.345 14.266 1.00 94.31 370 ARG A C 1
ATOM 2949 O O . ARG A 1 370 ? -12.716 7.431 14.408 1.00 94.31 370 ARG A O 1
ATOM 2956 N N . GLY A 1 371 ? -10.806 8.459 14.998 1.00 95.69 371 GLY A N 1
ATOM 2957 C CA . GLY A 1 371 ? -10.442 7.506 16.049 1.00 95.69 371 GLY A CA 1
ATOM 2958 C C . GLY A 1 371 ? -11.543 7.369 17.103 1.00 95.69 371 GLY A C 1
ATOM 2959 O O . GLY A 1 371 ? -11.931 6.255 17.441 1.00 95.69 371 GLY A O 1
ATOM 2960 N N . PHE A 1 372 ? -12.125 8.488 17.545 1.00 96.94 372 PHE A N 1
ATOM 2961 C CA . PHE A 1 372 ? -13.248 8.494 18.481 1.00 96.94 372 PHE A CA 1
ATOM 2962 C C . PHE A 1 372 ? -14.515 7.852 17.898 1.00 96.94 372 PHE A C 1
ATOM 2964 O O . PHE A 1 372 ? -15.174 7.079 18.590 1.00 96.94 372 PHE A O 1
ATOM 2971 N N . LEU A 1 373 ? -14.859 8.138 16.637 1.00 95.69 373 LEU A N 1
ATOM 2972 C CA . LEU A 1 373 ? -16.011 7.515 15.977 1.00 95.69 373 LEU A CA 1
ATOM 2973 C C . LEU A 1 373 ? -15.846 5.997 15.846 1.00 95.69 373 LEU A C 1
ATOM 2975 O O . LEU A 1 373 ? -16.771 5.267 16.198 1.00 95.69 373 LEU A O 1
ATOM 2979 N N . HIS A 1 374 ? -14.672 5.528 15.408 1.00 95.31 374 HIS A N 1
ATOM 2980 C CA . HIS A 1 374 ? -14.366 4.097 15.343 1.00 95.31 374 HIS A CA 1
ATOM 2981 C C . HIS A 1 374 ? -14.431 3.459 16.736 1.00 95.31 374 HIS A C 1
ATOM 2983 O O . HIS A 1 374 ? -15.074 2.430 16.898 1.00 95.31 374 HIS A O 1
ATOM 2989 N N . PHE A 1 375 ? -13.872 4.105 17.764 1.00 97.31 375 PHE A N 1
ATOM 2990 C CA . PHE A 1 375 ? -13.980 3.646 19.151 1.00 97.31 375 PHE A CA 1
ATOM 2991 C C . PHE A 1 375 ? -15.441 3.517 19.618 1.00 97.31 375 PHE A C 1
ATOM 2993 O O . PHE A 1 375 ? -15.825 2.487 20.175 1.00 97.31 375 PHE A O 1
ATOM 3000 N N . ALA A 1 376 ? -16.270 4.536 19.381 1.00 96.75 376 ALA A N 1
ATOM 3001 C CA . ALA A 1 376 ? -17.676 4.523 19.779 1.00 96.75 376 ALA A CA 1
ATOM 3002 C C . ALA A 1 376 ? -18.478 3.451 19.023 1.00 96.75 376 ALA A C 1
ATOM 3004 O O . ALA A 1 376 ? -19.358 2.819 19.606 1.00 96.75 376 ALA A O 1
ATOM 3005 N N . GLN A 1 377 ? -18.156 3.218 17.749 1.00 95.50 377 GLN A N 1
ATOM 3006 C CA . GLN A 1 377 ? -18.739 2.142 16.952 1.00 95.50 377 GLN A CA 1
ATOM 3007 C C . GLN A 1 377 ? -18.326 0.760 17.479 1.00 95.50 377 GLN A C 1
ATOM 3009 O O . GLN A 1 377 ? -19.185 -0.109 17.618 1.00 95.50 377 GLN A O 1
ATOM 3014 N N . THR A 1 378 ? -17.055 0.565 17.845 1.00 95.81 378 THR A N 1
ATOM 3015 C CA . THR A 1 378 ? -16.591 -0.674 18.489 1.00 95.81 378 THR A CA 1
ATOM 3016 C C . THR A 1 378 ? -17.329 -0.917 19.807 1.00 95.81 378 THR A C 1
ATOM 3018 O O . THR A 1 378 ? -17.776 -2.033 20.064 1.00 95.81 378 THR A O 1
ATOM 3021 N N . LEU A 1 379 ? -17.531 0.124 20.624 1.00 97.00 379 LEU A N 1
ATOM 3022 C CA . LEU A 1 379 ? -18.328 0.029 21.852 1.00 97.00 379 LEU A CA 1
ATOM 3023 C C . LEU A 1 379 ? -19.774 -0.396 21.559 1.00 97.00 379 LEU A C 1
ATOM 3025 O O . LEU A 1 379 ? -20.294 -1.300 22.213 1.00 97.00 379 LEU A O 1
ATOM 3029 N N . GLU A 1 380 ? -20.425 0.238 20.581 1.00 95.94 380 GLU A N 1
ATOM 3030 C CA . GLU A 1 380 ? -21.788 -0.108 20.164 1.00 95.94 380 GLU A CA 1
ATOM 3031 C C . GLU A 1 380 ? -21.883 -1.569 19.707 1.00 95.94 380 GLU A C 1
ATOM 3033 O O . GLU A 1 380 ? -22.794 -2.282 20.129 1.00 95.94 380 GLU A O 1
ATOM 3038 N N . GLN A 1 381 ? -20.910 -2.043 18.926 1.00 94.56 381 GLN A N 1
ATOM 3039 C CA . GLN A 1 381 ? -20.848 -3.426 18.458 1.00 94.56 381 GLN A CA 1
ATOM 3040 C C . GLN A 1 381 ? -20.682 -4.423 19.613 1.00 94.56 381 GLN A C 1
ATOM 3042 O O . GLN A 1 381 ? -21.410 -5.412 19.667 1.00 94.56 381 GLN A O 1
ATOM 3047 N N . LEU A 1 382 ? -19.791 -4.157 20.574 1.00 94.81 382 LEU A N 1
ATOM 3048 C CA . LEU A 1 382 ? -19.611 -5.015 21.754 1.00 94.81 382 LEU A CA 1
ATOM 3049 C C . LEU A 1 382 ? -20.884 -5.085 22.611 1.00 94.81 382 LEU A C 1
ATOM 3051 O O . LEU A 1 382 ? -21.293 -6.164 23.044 1.00 94.81 382 LEU A O 1
ATOM 3055 N N . LEU A 1 383 ? -21.561 -3.950 22.810 1.00 95.12 383 LEU A N 1
ATOM 3056 C CA . LEU A 1 383 ? -22.845 -3.913 23.514 1.00 95.12 383 LEU A CA 1
ATOM 3057 C C . LEU A 1 383 ? -23.943 -4.658 22.747 1.00 95.12 383 LEU A C 1
ATOM 3059 O O . LEU A 1 383 ? -24.775 -5.326 23.361 1.00 95.12 383 LEU A O 1
ATOM 3063 N N . TYR A 1 384 ? -23.946 -4.562 21.417 1.00 94.50 384 TYR A N 1
ATOM 3064 C CA . TYR A 1 384 ? -24.881 -5.290 20.565 1.00 94.50 384 TYR A CA 1
ATOM 3065 C C . TYR A 1 384 ? -24.674 -6.809 20.645 1.00 94.50 384 TYR A C 1
ATOM 3067 O O . TYR A 1 384 ? -25.649 -7.561 20.685 1.00 94.50 384 TYR A O 1
ATOM 3075 N N . LEU A 1 385 ? -23.424 -7.272 20.725 1.00 92.75 385 LEU A N 1
ATOM 3076 C CA . LEU A 1 385 ? -23.119 -8.686 20.947 1.00 92.75 385 LEU A CA 1
ATOM 3077 C C . LEU A 1 385 ? -23.656 -9.160 22.302 1.00 92.75 385 LEU A C 1
ATOM 3079 O O . LEU A 1 385 ? -24.383 -10.151 22.346 1.00 92.75 385 LEU A O 1
ATOM 3083 N N . GLN A 1 386 ? -23.439 -8.400 23.384 1.00 91.94 386 GLN A N 1
ATOM 3084 C CA . GLN A 1 386 ? -24.023 -8.749 24.688 1.00 91.94 386 GLN A CA 1
ATOM 3085 C C . GLN A 1 386 ? -25.550 -8.789 24.653 1.00 91.94 386 GLN A C 1
ATOM 3087 O O . GLN A 1 386 ? -26.163 -9.667 25.265 1.00 91.94 386 GLN A O 1
ATOM 3092 N N . TYR A 1 387 ? -26.160 -7.838 23.944 1.00 91.56 387 TYR A N 1
ATOM 3093 C CA . TYR A 1 387 ? -27.599 -7.791 23.719 1.00 91.56 387 TYR A CA 1
ATOM 3094 C C . TYR A 1 387 ? -28.122 -9.093 23.103 1.00 91.56 387 TYR A C 1
ATOM 3096 O O . TYR A 1 387 ? -29.143 -9.610 23.567 1.00 91.56 387 TYR A O 1
ATOM 3104 N N . LYS A 1 388 ? -27.420 -9.625 22.095 1.00 90.38 388 LYS A N 1
ATOM 3105 C CA . LYS A 1 388 ? -27.771 -10.887 21.435 1.00 90.38 388 LYS A CA 1
ATOM 3106 C C . LYS A 1 388 ? -27.523 -12.091 22.334 1.00 90.38 388 LYS A C 1
ATOM 3108 O O . LYS A 1 388 ? -28.446 -12.872 22.539 1.00 90.38 388 LYS A O 1
ATOM 3113 N N . ASP A 1 389 ? -26.333 -12.211 22.909 1.00 89.44 389 ASP A N 1
ATOM 3114 C CA . ASP A 1 389 ? -25.942 -13.401 23.673 1.00 89.44 389 ASP A CA 1
ATOM 3115 C C . ASP A 1 389 ? -26.754 -13.585 24.952 1.00 89.44 389 ASP A C 1
ATOM 3117 O O . ASP A 1 389 ? -27.006 -14.707 25.387 1.00 89.44 389 ASP A O 1
ATOM 3121 N N . ARG A 1 390 ? -27.156 -12.477 25.582 1.00 88.94 390 ARG A N 1
ATOM 3122 C CA . ARG A 1 390 ? -27.916 -12.497 26.836 1.00 88.94 390 ARG A CA 1
ATOM 3123 C C . ARG A 1 390 ? -29.417 -12.334 26.626 1.00 88.94 390 ARG A C 1
ATOM 3125 O O . ARG A 1 390 ? -30.135 -12.291 27.616 1.00 88.94 390 ARG A O 1
ATOM 3132 N N . ASP A 1 391 ? -29.891 -12.218 25.390 1.00 87.50 391 ASP A N 1
ATOM 3133 C CA . ASP A 1 391 ? -31.307 -12.018 25.060 1.00 87.50 391 ASP A CA 1
ATOM 3134 C C . ASP A 1 391 ? -31.977 -10.926 25.921 1.00 87.50 391 ASP A C 1
ATOM 3136 O O . ASP A 1 391 ? -32.930 -11.140 26.679 1.00 87.50 391 ASP A O 1
ATOM 3140 N N . TRP A 1 392 ? -31.438 -9.706 25.852 1.00 90.19 392 TRP A N 1
ATOM 3141 C CA . TRP A 1 392 ? -31.947 -8.579 26.648 1.00 90.19 392 TRP A CA 1
ATOM 3142 C C . TRP A 1 392 ? -33.403 -8.199 26.323 1.00 90.19 392 TRP A C 1
ATOM 3144 O O . TRP A 1 392 ? -34.032 -7.509 27.133 1.00 90.19 392 TRP A O 1
ATOM 3154 N N . LEU A 1 393 ? -33.944 -8.637 25.176 1.00 86.88 393 LEU A N 1
ATOM 3155 C CA . LEU A 1 393 ? -35.369 -8.503 24.856 1.00 86.88 393 LEU A CA 1
ATOM 3156 C C . LEU A 1 393 ? -36.215 -9.397 25.758 1.00 86.88 393 LEU A C 1
ATOM 3158 O O . LEU A 1 393 ? -37.134 -8.892 26.406 1.00 86.88 393 LEU A O 1
ATOM 3162 N N . ALA A 1 394 ? -35.898 -10.692 25.849 1.00 86.12 394 ALA A N 1
ATOM 3163 C CA . ALA A 1 394 ? -36.634 -11.613 26.715 1.00 86.12 394 ALA A CA 1
ATOM 3164 C C . ALA A 1 394 ? -36.542 -11.216 28.197 1.00 86.12 394 ALA A C 1
ATOM 3166 O O . ALA A 1 394 ? -37.493 -11.401 28.954 1.00 86.12 394 ALA A O 1
ATOM 3167 N N . GLN A 1 395 ? -35.430 -10.599 28.603 1.00 86.56 395 GLN A N 1
ATOM 3168 C CA . GLN A 1 395 ? -35.249 -10.074 29.961 1.00 86.56 395 GLN A CA 1
ATOM 3169 C C . GLN A 1 395 ? -35.990 -8.748 30.231 1.00 86.56 395 GLN A C 1
ATOM 3171 O O . GLN A 1 395 ? -35.954 -8.243 31.354 1.00 86.56 395 GLN A O 1
ATOM 3176 N N . GLY A 1 396 ? -36.624 -8.137 29.223 1.00 85.75 396 GLY A N 1
ATOM 3177 C CA . GLY A 1 396 ? -37.322 -6.853 29.361 1.00 85.75 396 GLY A CA 1
ATOM 3178 C C . GLY A 1 396 ? -36.397 -5.660 29.644 1.00 85.75 396 GLY A C 1
ATOM 3179 O O . GLY A 1 396 ? -36.845 -4.613 30.122 1.00 85.75 396 GLY A O 1
ATOM 3180 N N . LEU A 1 397 ? -35.094 -5.793 29.374 1.00 87.31 397 LEU A N 1
ATOM 3181 C CA . LEU A 1 397 ? -34.113 -4.730 29.613 1.00 87.31 397 LEU A CA 1
ATOM 3182 C C . LEU A 1 397 ? -34.219 -3.625 28.559 1.00 87.31 397 LEU A C 1
ATOM 3184 O O . LEU A 1 397 ? -34.086 -2.436 28.891 1.00 87.31 397 LEU A O 1
ATOM 3188 N N . ILE A 1 398 ? -34.528 -4.024 27.324 1.00 85.94 398 ILE A N 1
ATOM 3189 C CA . ILE A 1 398 ? -34.908 -3.148 26.217 1.00 85.94 398 ILE A CA 1
ATOM 3190 C C . ILE A 1 398 ? -36.422 -3.230 26.044 1.00 85.94 398 ILE A C 1
ATOM 3192 O O . ILE A 1 398 ? -36.983 -4.309 25.877 1.00 85.94 398 ILE A O 1
ATOM 3196 N N . VAL A 1 399 ? -37.083 -2.071 26.108 1.00 73.62 399 VAL A N 1
ATOM 3197 C CA . VAL A 1 399 ? -38.531 -1.977 25.907 1.00 73.62 399 VAL A CA 1
ATOM 3198 C C . VAL A 1 399 ? -38.792 -1.701 24.439 1.00 73.62 399 VAL A C 1
ATOM 3200 O O . VAL A 1 399 ? -38.454 -0.635 23.924 1.00 73.62 399 VAL A O 1
ATOM 3203 N N . ASP A 1 400 ? -39.409 -2.678 23.799 1.00 65.81 400 ASP A N 1
ATOM 3204 C CA . ASP A 1 400 ? -39.637 -2.723 22.366 1.00 65.81 400 ASP A CA 1
ATOM 3205 C C . ASP A 1 400 ? -40.893 -1.915 21.992 1.00 65.81 400 ASP A C 1
ATOM 3207 O O . ASP A 1 400 ? -41.977 -2.456 21.774 1.00 65.81 400 ASP A O 1
ATOM 3211 N N . ARG A 1 401 ? -40.783 -0.578 22.034 1.00 61.94 401 ARG A N 1
ATOM 3212 C CA . ARG A 1 401 ? -41.893 0.321 21.657 1.00 61.94 401 ARG A CA 1
ATOM 3213 C C . ARG A 1 401 ? -42.164 0.317 20.149 1.00 61.94 401 ARG A C 1
ATOM 3215 O O . ARG A 1 401 ? -43.301 0.570 19.760 1.00 61.94 401 ARG A O 1
ATOM 3222 N N . ASP A 1 402 ? -41.154 -0.029 19.350 1.00 53.97 402 ASP A N 1
ATOM 3223 C CA . ASP A 1 402 ? -41.168 0.058 17.886 1.00 53.97 402 ASP A CA 1
ATOM 3224 C C . ASP A 1 402 ? -41.083 -1.317 17.194 1.00 53.97 402 ASP A C 1
ATOM 3226 O O . ASP A 1 402 ? -40.881 -1.381 15.978 1.00 53.97 402 ASP A O 1
ATOM 3230 N N . ARG A 1 403 ? -41.268 -2.434 17.925 1.00 60.16 403 ARG A N 1
ATOM 3231 C CA . ARG A 1 403 ? -41.322 -3.772 17.316 1.00 60.16 403 ARG A CA 1
ATOM 3232 C C . ARG A 1 403 ? -42.397 -3.796 16.237 1.00 60.16 403 ARG A C 1
ATOM 3234 O O . ARG A 1 403 ? -43.564 -3.503 16.533 1.00 60.16 403 ARG A O 1
ATOM 3241 N N . PRO A 1 404 ? -42.081 -4.245 15.015 1.00 56.88 404 PRO A N 1
ATOM 3242 C CA . PRO A 1 404 ? -43.113 -4.609 14.064 1.00 56.88 404 PRO A CA 1
ATOM 3243 C C . PRO A 1 404 ? -44.036 -5.648 14.718 1.00 56.88 404 PRO A C 1
ATOM 3245 O O . PRO A 1 404 ? -43.595 -6.730 15.100 1.00 56.88 404 PRO A O 1
ATOM 3248 N N . LYS A 1 405 ? -45.325 -5.319 14.874 1.00 57.00 405 LYS A N 1
ATOM 3249 C CA . LYS A 1 405 ? -46.309 -6.168 15.578 1.00 57.00 405 LYS A CA 1
ATOM 3250 C C . LYS A 1 405 ? -46.533 -7.537 14.915 1.00 57.00 405 LYS A C 1
ATOM 3252 O O . LYS A 1 405 ? -47.149 -8.411 15.516 1.00 57.00 405 LYS A O 1
ATOM 3257 N N . SER A 1 406 ? -46.057 -7.738 13.686 1.00 56.50 406 SER A N 1
ATOM 3258 C CA . SER A 1 406 ? -46.123 -9.024 12.993 1.00 56.50 406 SER A CA 1
ATOM 3259 C C . SER A 1 406 ? -44.989 -9.955 13.434 1.00 56.50 406 SER A C 1
ATOM 3261 O O . SER A 1 406 ? -43.818 -9.585 13.330 1.00 56.50 406 SER A O 1
ATOM 3263 N N . ALA A 1 407 ? -45.320 -11.198 13.797 1.00 54.28 407 ALA A N 1
ATOM 3264 C CA . ALA A 1 407 ? -44.354 -12.243 14.159 1.00 54.28 407 ALA A CA 1
ATOM 3265 C C . ALA A 1 407 ? -43.235 -12.454 13.111 1.00 54.28 407 ALA A C 1
ATOM 3267 O O . ALA A 1 407 ? -42.113 -12.780 13.481 1.00 54.28 407 ALA A O 1
ATOM 3268 N N . ALA A 1 408 ? -43.507 -12.186 11.827 1.00 54.72 408 ALA A N 1
ATOM 3269 C CA . ALA A 1 408 ? -42.535 -12.295 10.733 1.00 54.72 408 ALA A CA 1
ATOM 3270 C C . ALA A 1 408 ? -41.352 -11.304 10.823 1.00 54.72 408 ALA A C 1
ATOM 3272 O O . ALA A 1 408 ? -40.269 -11.600 10.334 1.00 54.72 408 ALA A O 1
ATOM 3273 N N . ASN A 1 409 ? -41.533 -10.157 11.486 1.00 53.22 409 ASN A N 1
ATOM 3274 C CA . ASN A 1 409 ? -40.548 -9.066 11.542 1.00 53.22 409 ASN A CA 1
ATOM 3275 C C . ASN A 1 409 ? -40.000 -8.832 12.961 1.00 53.22 409 ASN A C 1
ATOM 3277 O O . ASN A 1 409 ? -39.219 -7.915 13.204 1.00 53.22 409 ASN A O 1
ATOM 3281 N N . ALA A 1 410 ? -40.392 -9.682 13.909 1.00 52.09 410 ALA A N 1
ATOM 3282 C CA . ALA A 1 410 ? -40.064 -9.563 15.323 1.00 52.09 410 ALA A CA 1
ATOM 3283 C C . ALA A 1 410 ? -38.558 -9.758 15.616 1.00 52.09 410 ALA A C 1
ATOM 3285 O O . ALA A 1 410 ? -38.092 -9.336 16.675 1.00 52.09 410 ALA A O 1
ATOM 3286 N N . ASN A 1 411 ? -37.820 -10.379 14.684 1.00 58.59 411 ASN A N 1
ATOM 3287 C CA . ASN A 1 411 ? -36.372 -10.620 14.739 1.00 58.59 411 ASN A CA 1
ATOM 3288 C C . ASN A 1 411 ? -35.537 -9.516 14.054 1.00 58.59 411 ASN A C 1
ATOM 3290 O O . ASN A 1 411 ? -34.310 -9.555 14.128 1.00 58.59 411 ASN A O 1
ATOM 3294 N N . LEU A 1 412 ? -36.182 -8.536 13.405 1.00 66.19 412 LEU A N 1
ATOM 3295 C CA . LEU A 1 412 ? -35.520 -7.450 12.664 1.00 66.19 412 LEU A CA 1
ATOM 3296 C C . LEU A 1 412 ? -35.228 -6.209 13.520 1.00 66.19 412 LEU A C 1
ATOM 3298 O O . LEU A 1 412 ? -34.610 -5.266 13.034 1.00 66.19 412 LEU A O 1
ATOM 3302 N N . TYR A 1 413 ? -35.668 -6.180 14.781 1.00 76.25 413 TYR A N 1
ATOM 3303 C CA . TYR A 1 413 ? -35.446 -5.029 15.652 1.00 76.25 413 TYR A CA 1
ATOM 3304 C C . TYR A 1 413 ? -33.952 -4.830 15.961 1.00 76.25 413 TYR A C 1
ATOM 3306 O O . TYR A 1 413 ? -33.275 -5.740 16.458 1.00 76.25 413 TYR A O 1
ATOM 3314 N N . GLN A 1 414 ? -33.451 -3.623 15.689 1.00 82.56 414 GLN A N 1
ATOM 3315 C CA . GLN A 1 414 ? -32.072 -3.215 15.952 1.00 82.56 414 GLN A CA 1
ATOM 3316 C C . GLN A 1 414 ? -32.054 -2.046 16.947 1.00 82.56 414 GLN A C 1
ATOM 3318 O O . GLN A 1 414 ? -32.413 -0.927 16.574 1.00 82.56 414 GLN A O 1
ATOM 3323 N N . PRO A 1 415 ? -31.668 -2.277 18.216 1.00 86.62 415 PRO A N 1
ATOM 3324 C CA . PRO A 1 415 ? -31.567 -1.200 19.190 1.00 86.62 415 PRO A CA 1
ATOM 3325 C C . PRO A 1 415 ? -30.395 -0.272 18.864 1.00 86.62 415 PRO A C 1
ATOM 3327 O O . PRO A 1 415 ? -29.296 -0.736 18.576 1.00 86.62 415 PRO A O 1
ATOM 3330 N N . GLY A 1 416 ? -30.609 1.039 18.974 1.00 88.69 416 GLY A N 1
ATOM 3331 C CA . GLY A 1 416 ? -29.520 2.015 18.858 1.00 88.69 416 GLY A CA 1
ATOM 3332 C C . GLY A 1 416 ? -28.664 2.104 20.128 1.00 88.69 416 GLY A C 1
ATOM 3333 O O . GLY A 1 416 ? -29.111 1.720 21.217 1.00 88.69 416 GLY A O 1
ATOM 3334 N N . ILE A 1 417 ? -27.472 2.706 20.023 1.00 91.62 417 ILE A N 1
ATOM 3335 C CA . ILE A 1 417 ? -26.493 2.849 21.120 1.00 91.62 417 ILE A CA 1
ATOM 3336 C C . ILE A 1 417 ? -27.087 3.274 22.475 1.00 91.62 417 ILE A C 1
ATOM 3338 O O . ILE A 1 417 ? -26.745 2.709 23.509 1.00 91.62 417 ILE A O 1
ATOM 3342 N N . LYS A 1 418 ? -28.038 4.219 22.505 1.00 91.06 418 LYS A N 1
ATOM 3343 C CA . LYS A 1 418 ? -28.658 4.692 23.758 1.00 91.06 418 LYS A CA 1
ATOM 3344 C C . LYS A 1 418 ? -29.448 3.592 24.473 1.00 91.06 418 LYS A C 1
ATOM 3346 O O . LYS A 1 418 ? -29.416 3.495 25.701 1.00 91.06 418 LYS A O 1
ATOM 3351 N N . GLN A 1 419 ? -30.177 2.773 23.716 1.00 91.56 419 GLN A N 1
ATOM 3352 C CA . GLN A 1 419 ? -30.935 1.652 24.271 1.00 91.56 419 GLN A CA 1
ATOM 3353 C C . GLN A 1 419 ? -29.993 0.549 24.748 1.00 91.56 419 GLN A C 1
ATOM 3355 O O . GLN A 1 419 ? -30.207 0.011 25.834 1.00 91.56 419 GLN A O 1
ATOM 3360 N N . LEU A 1 420 ? -28.931 0.280 23.984 1.00 94.25 420 LEU A N 1
ATOM 3361 C CA . LEU A 1 420 ? -27.878 -0.667 24.348 1.00 94.25 420 LEU A CA 1
ATOM 3362 C C . LEU A 1 420 ? -27.180 -0.268 25.657 1.00 94.25 420 LEU A C 1
ATOM 3364 O O . LEU A 1 420 ? -27.117 -1.079 26.577 1.00 94.25 420 LEU A O 1
ATOM 3368 N N . ILE A 1 421 ? -26.753 0.992 25.796 1.00 93.31 421 ILE A N 1
ATOM 3369 C CA . ILE A 1 421 ? -26.152 1.521 27.034 1.00 93.31 421 ILE A CA 1
ATOM 3370 C C . ILE A 1 421 ? -27.128 1.383 28.205 1.00 93.31 421 ILE A C 1
ATOM 3372 O O . ILE A 1 421 ? -26.770 0.865 29.262 1.00 93.31 421 ILE A O 1
ATOM 3376 N N . SER A 1 422 ? -28.384 1.808 28.027 1.00 91.00 422 SER A N 1
ATOM 3377 C CA . SER A 1 422 ? -29.382 1.741 29.098 1.00 91.00 422 SER A CA 1
ATOM 3378 C C . SER A 1 422 ? -29.633 0.305 29.567 1.00 91.00 422 SER A C 1
ATOM 3380 O O . SER A 1 422 ? -29.727 0.060 30.772 1.00 91.00 422 SER A O 1
ATOM 3382 N N . ALA A 1 423 ? -29.726 -0.645 28.634 1.00 92.06 423 ALA A N 1
ATOM 3383 C CA . ALA A 1 423 ? -29.916 -2.056 28.939 1.00 92.06 423 ALA A CA 1
ATOM 3384 C C . ALA A 1 423 ? -28.692 -2.668 29.621 1.00 92.06 423 ALA A C 1
ATOM 3386 O O . ALA A 1 423 ? -28.848 -3.331 30.647 1.00 92.06 423 ALA A O 1
ATOM 3387 N N . TRP A 1 424 ? -27.489 -2.371 29.128 1.00 93.00 424 TRP A N 1
ATOM 3388 C CA . TRP A 1 424 ? -26.241 -2.803 29.747 1.00 93.00 424 TRP A CA 1
ATOM 3389 C C . TRP A 1 424 ? -26.130 -2.318 31.194 1.00 93.00 424 TRP A C 1
ATOM 3391 O O . TRP A 1 424 ? -25.841 -3.115 32.087 1.00 93.00 424 TRP A O 1
ATOM 3401 N N . CYS A 1 425 ? -26.446 -1.048 31.471 1.00 90.25 425 CYS A N 1
ATOM 3402 C CA . CYS A 1 425 ? -26.406 -0.508 32.831 1.00 90.25 425 CYS A CA 1
ATOM 3403 C C . CYS A 1 425 ? -27.413 -1.188 33.766 1.00 90.25 425 CYS A C 1
ATOM 3405 O O . CYS A 1 425 ? -27.083 -1.465 34.918 1.00 90.25 425 CYS A O 1
ATOM 3407 N N . LYS A 1 426 ? -28.621 -1.511 33.281 1.00 90.75 426 LYS A N 1
ATOM 3408 C CA . LYS A 1 426 ? -29.591 -2.301 34.058 1.00 90.75 426 LYS A CA 1
ATOM 3409 C C . LYS A 1 426 ? -29.071 -3.716 34.323 1.00 90.75 426 LYS A C 1
ATOM 3411 O O . LYS A 1 426 ? -29.114 -4.166 35.466 1.00 90.75 426 LYS A O 1
ATOM 3416 N N . ALA A 1 427 ? -28.549 -4.392 33.296 1.00 89.62 427 ALA A N 1
ATOM 3417 C CA . ALA A 1 427 ? -28.016 -5.753 33.394 1.00 89.62 427 ALA A CA 1
ATOM 3418 C C . ALA A 1 427 ? -26.855 -5.849 34.396 1.00 89.62 427 ALA A C 1
ATOM 3420 O O . ALA A 1 427 ? -26.747 -6.810 35.153 1.00 89.62 427 ALA A O 1
ATOM 3421 N N . THR A 1 428 ? -25.996 -4.830 34.418 1.00 88.50 428 THR A N 1
ATOM 3422 C CA . THR A 1 428 ? -24.800 -4.760 35.269 1.00 88.50 428 THR A CA 1
ATOM 3423 C C . THR A 1 428 ? -25.028 -4.025 36.592 1.00 88.50 428 THR A C 1
ATOM 3425 O O . THR A 1 428 ? -24.082 -3.868 37.364 1.00 88.50 428 THR A O 1
ATOM 3428 N N . ARG A 1 429 ? -26.273 -3.611 36.880 1.00 88.50 429 ARG A N 1
ATOM 3429 C CA . ARG A 1 429 ? -26.682 -2.865 38.086 1.00 88.50 429 ARG A CA 1
ATOM 3430 C C . ARG A 1 429 ? -25.847 -1.600 38.335 1.00 88.50 429 ARG A C 1
ATOM 3432 O O . ARG A 1 429 ? -25.555 -1.264 39.480 1.00 88.50 429 ARG A O 1
ATOM 3439 N N . GLN A 1 430 ? -25.458 -0.907 37.269 1.00 86.44 430 GLN A N 1
ATOM 3440 C CA . GLN A 1 430 ? -24.742 0.363 37.364 1.00 86.44 430 GLN A CA 1
ATOM 3441 C C . GLN A 1 430 ? -25.699 1.485 37.772 1.00 86.44 430 GLN A C 1
ATOM 3443 O O . GLN A 1 430 ? -26.805 1.597 37.234 1.00 86.44 430 GLN A O 1
ATOM 3448 N N . ASP A 1 431 ? -25.263 2.332 38.704 1.00 85.06 431 ASP A N 1
ATOM 3449 C CA . ASP A 1 431 ? -25.997 3.543 39.067 1.00 85.06 431 ASP A CA 1
ATOM 3450 C C . ASP A 1 431 ? -25.998 4.523 37.883 1.00 85.06 431 ASP A C 1
ATOM 3452 O O . ASP A 1 431 ? -24.958 4.787 37.276 1.00 85.06 431 ASP A O 1
ATOM 3456 N N . LYS A 1 432 ? -27.162 5.106 37.580 1.00 78.69 432 LYS A N 1
ATOM 3457 C CA . LYS A 1 432 ? -27.311 6.156 36.562 1.00 78.69 432 LYS A CA 1
ATOM 3458 C C . LYS A 1 432 ? -26.506 7.412 36.900 1.00 78.69 432 LYS A C 1
ATOM 3460 O O . LYS A 1 432 ? -26.097 8.133 35.995 1.00 78.69 432 LYS A O 1
ATOM 3465 N N . ASN A 1 433 ? -26.264 7.662 38.185 1.00 81.88 433 ASN A N 1
ATOM 3466 C CA . ASN A 1 433 ? -25.394 8.747 38.639 1.00 81.88 433 ASN A CA 1
ATOM 3467 C C . ASN A 1 433 ? -23.914 8.328 38.722 1.00 81.88 433 ASN A C 1
ATOM 3469 O O . ASN A 1 433 ? -23.045 9.171 38.961 1.00 81.88 433 ASN A O 1
ATOM 3473 N N . GLY A 1 434 ? -23.612 7.047 38.491 1.00 87.19 434 GLY A N 1
ATOM 3474 C CA . GLY A 1 434 ? -22.258 6.508 38.477 1.00 87.19 434 GLY A CA 1
ATOM 3475 C C . GLY A 1 434 ? -21.403 7.091 37.349 1.00 87.19 434 GLY A C 1
ATOM 3476 O O . GLY A 1 434 ? -21.901 7.517 36.304 1.00 87.19 434 GLY A O 1
ATOM 3477 N N . SER A 1 435 ? -20.085 7.108 37.552 1.00 89.38 435 SER A N 1
ATOM 3478 C CA . SER A 1 435 ? -19.109 7.582 36.559 1.00 89.38 435 SER A CA 1
ATOM 3479 C C . SER A 1 435 ? -19.218 6.821 35.234 1.00 89.38 435 SER A C 1
ATOM 3481 O O . SER A 1 435 ? -19.261 7.439 34.175 1.00 89.38 435 SER A O 1
ATOM 3483 N N . VAL A 1 436 ? -19.351 5.493 35.293 1.00 90.62 436 VAL A N 1
ATOM 3484 C CA . VAL A 1 436 ? -19.392 4.616 34.113 1.00 90.62 436 VAL A CA 1
ATOM 3485 C C . VAL A 1 436 ? -20.633 4.854 33.249 1.00 90.62 436 VAL A C 1
ATOM 3487 O O . VAL A 1 436 ? -20.507 4.991 32.033 1.00 90.62 436 VAL A O 1
ATOM 3490 N N . TYR A 1 437 ? -21.821 4.978 33.859 1.00 90.69 437 TYR A N 1
ATOM 3491 C CA . TYR A 1 437 ? -23.047 5.315 33.121 1.00 90.69 437 TYR A CA 1
ATOM 3492 C C . TYR A 1 437 ? -22.894 6.658 32.403 1.00 90.69 437 TYR A C 1
ATOM 3494 O O . TYR A 1 437 ? -23.153 6.762 31.203 1.00 90.69 437 TYR A O 1
ATOM 3502 N N . ARG A 1 438 ? -22.439 7.687 33.134 1.00 92.31 438 ARG A N 1
ATOM 3503 C CA . ARG A 1 438 ? -22.255 9.035 32.581 1.00 92.31 438 ARG A CA 1
ATOM 3504 C C . ARG A 1 438 ? -21.232 9.052 31.449 1.00 92.31 438 ARG A C 1
ATOM 3506 O O . ARG A 1 438 ? -21.443 9.777 30.483 1.00 92.31 438 ARG A O 1
ATOM 3513 N N . LEU A 1 439 ? -20.177 8.241 31.533 1.00 94.50 439 LEU A N 1
ATOM 3514 C CA . LEU A 1 439 ? -19.210 8.083 30.449 1.00 94.50 439 LEU A CA 1
ATOM 3515 C C . LEU A 1 439 ? -19.839 7.478 29.201 1.00 94.50 439 LEU A C 1
ATOM 3517 O O . LEU A 1 439 ? -19.699 8.054 28.127 1.00 94.50 439 LEU A O 1
ATOM 3521 N N . PHE A 1 440 ? -20.548 6.357 29.323 1.00 94.88 440 PHE A N 1
ATOM 3522 C CA . PHE A 1 440 ? -21.158 5.705 28.162 1.00 94.88 440 PHE A CA 1
ATOM 3523 C C . PHE A 1 440 ? -22.185 6.629 27.493 1.00 94.88 440 PHE A C 1
ATOM 3525 O O . PHE A 1 440 ? -22.166 6.795 26.272 1.00 94.88 440 PHE A O 1
ATOM 3532 N N . ASP A 1 441 ? -23.029 7.298 28.285 1.00 92.50 441 ASP A N 1
ATOM 3533 C CA . ASP A 1 441 ? -23.992 8.280 27.775 1.00 92.50 441 ASP A CA 1
ATOM 3534 C C . ASP A 1 441 ? -23.286 9.466 27.094 1.00 92.50 441 ASP A C 1
ATOM 3536 O O . ASP A 1 441 ? -23.670 9.874 25.995 1.00 92.50 441 ASP A O 1
ATOM 3540 N N . ARG A 1 442 ? -22.194 9.978 27.681 1.00 94.19 442 ARG A N 1
ATOM 3541 C CA . ARG A 1 442 ? -21.376 11.040 27.078 1.00 94.19 442 ARG A CA 1
ATOM 3542 C C . ARG A 1 442 ? -20.759 10.594 25.756 1.00 94.19 442 ARG A C 1
ATOM 3544 O O . ARG A 1 442 ? -20.833 11.358 24.801 1.00 94.19 442 ARG A O 1
ATOM 3551 N N . ILE A 1 443 ? -20.215 9.379 25.670 1.00 95.50 443 ILE A N 1
ATOM 3552 C CA . ILE A 1 443 ? -19.664 8.820 24.426 1.00 95.50 443 ILE A CA 1
ATOM 3553 C C . ILE A 1 443 ? -20.741 8.786 23.338 1.00 95.50 443 ILE A C 1
ATOM 3555 O O . ILE A 1 443 ? -20.516 9.295 22.238 1.00 95.50 443 ILE A O 1
ATOM 3559 N N . GLY A 1 444 ? -21.929 8.260 23.654 1.00 93.81 444 GLY A N 1
ATOM 3560 C CA . GLY A 1 444 ? -23.051 8.202 22.715 1.00 93.81 444 GLY A CA 1
ATOM 3561 C C . GLY A 1 444 ? -23.513 9.587 22.249 1.00 93.81 444 GLY A C 1
ATOM 3562 O O . GLY A 1 444 ? -23.703 9.808 21.051 1.00 93.81 444 GLY A O 1
ATOM 3563 N N . ASN A 1 445 ? -23.636 10.543 23.173 1.00 92.50 445 ASN A N 1
ATOM 3564 C CA . ASN A 1 445 ? -24.022 11.919 22.854 1.00 92.50 445 ASN A CA 1
ATOM 3565 C C . ASN A 1 445 ? -22.965 12.626 21.994 1.00 92.50 445 ASN A C 1
ATOM 3567 O O . ASN A 1 445 ? -23.322 13.267 21.007 1.00 92.50 445 ASN A O 1
ATOM 3571 N N . THR A 1 446 ? -21.678 12.472 22.313 1.00 93.94 446 THR A N 1
ATOM 3572 C CA . THR A 1 446 ? -20.573 13.033 21.523 1.00 93.94 446 THR A CA 1
ATOM 3573 C C . THR A 1 446 ? -20.536 12.431 20.118 1.00 93.94 446 THR A C 1
ATOM 3575 O O . THR A 1 446 ? -20.465 13.173 19.142 1.00 93.94 446 THR A O 1
ATOM 3578 N N . ARG A 1 447 ? -20.668 11.103 19.983 1.00 94.69 447 ARG A N 1
ATOM 3579 C CA . ARG A 1 447 ? -20.746 10.418 18.679 1.00 94.69 447 ARG A CA 1
ATOM 3580 C C . ARG A 1 447 ? -21.902 10.954 17.838 1.00 94.69 447 ARG A C 1
ATOM 3582 O O . ARG A 1 447 ? -21.716 11.271 16.666 1.00 94.69 447 ARG A O 1
ATOM 3589 N N . ASN A 1 448 ? -23.087 11.089 18.431 1.00 91.75 448 ASN A N 1
ATOM 3590 C CA . ASN A 1 448 ? -24.255 11.627 17.735 1.00 91.75 448 ASN A CA 1
ATOM 3591 C C . ASN A 1 448 ? -24.061 13.096 17.346 1.00 91.75 448 ASN A C 1
ATOM 3593 O O . ASN A 1 448 ? -24.463 13.487 16.254 1.00 91.75 448 ASN A O 1
ATOM 3597 N N . ALA A 1 449 ? -23.418 13.897 18.198 1.00 91.62 449 ALA A N 1
ATOM 3598 C CA . ALA A 1 449 ? -23.137 15.290 17.885 1.00 91.62 449 ALA A CA 1
ATOM 3599 C C . ALA A 1 449 ? -22.195 15.427 16.677 1.00 91.62 449 ALA A C 1
ATOM 3601 O O . ALA A 1 449 ? -22.471 16.214 15.774 1.00 91.62 449 ALA A O 1
ATOM 3602 N N . ILE A 1 450 ? -21.134 14.615 16.622 1.00 93.12 450 ILE A N 1
ATOM 3603 C CA . ILE A 1 450 ? -20.201 14.576 15.487 1.00 93.12 450 ILE A CA 1
ATOM 3604 C C . ILE A 1 450 ? -20.940 14.204 14.194 1.00 93.12 450 ILE A C 1
ATOM 3606 O O . ILE A 1 450 ? -20.805 14.898 13.191 1.00 93.12 450 ILE A O 1
ATOM 3610 N N . LEU A 1 451 ? -21.758 13.146 14.212 1.00 90.38 451 LEU A N 1
ATOM 3611 C CA . LEU A 1 451 ? -22.419 12.645 13.001 1.00 90.38 451 LEU A CA 1
ATOM 3612 C C . LEU A 1 451 ? -23.567 13.525 12.500 1.00 90.38 451 LEU A C 1
ATOM 3614 O O . LEU A 1 451 ? -23.756 13.636 11.293 1.00 90.38 451 LEU A O 1
ATOM 3618 N N . HIS A 1 452 ? -24.347 14.130 13.397 1.00 90.00 452 HIS A N 1
ATOM 3619 C CA . HIS A 1 452 ? -25.513 14.926 13.000 1.00 90.00 452 HIS A CA 1
ATOM 3620 C C . HIS A 1 452 ? -25.190 16.397 12.746 1.00 90.00 452 HIS A C 1
ATOM 3622 O O . HIS A 1 452 ? -25.875 17.027 11.945 1.00 90.00 452 HIS A O 1
ATOM 3628 N N . TYR A 1 453 ? -24.163 16.945 13.401 1.00 90.56 453 TYR A N 1
ATOM 3629 C CA . TYR A 1 453 ? -23.806 18.361 13.273 1.00 90.56 453 TYR A CA 1
ATOM 3630 C C . TYR A 1 453 ? -22.462 18.591 12.572 1.00 90.56 453 TYR A C 1
ATOM 3632 O O . TYR A 1 453 ? -22.062 19.738 12.402 1.00 90.56 453 TYR A O 1
ATOM 3640 N N . GLY A 1 454 ? -21.756 17.528 12.167 1.00 80.50 454 GLY A N 1
ATOM 3641 C CA . GLY A 1 454 ? -20.472 17.628 11.466 1.00 80.50 454 GLY A CA 1
ATOM 3642 C C . GLY A 1 454 ? -19.338 18.202 12.321 1.00 80.50 454 GLY A C 1
ATOM 3643 O O . GLY A 1 454 ? -18.360 18.711 11.780 1.00 80.50 454 GLY A O 1
ATOM 3644 N N . GLY A 1 455 ? -19.467 18.165 13.650 1.00 80.44 455 GLY A N 1
ATOM 3645 C CA . GLY A 1 455 ? -18.462 18.713 14.559 1.00 80.44 455 GLY A CA 1
ATOM 3646 C C . GLY A 1 455 ? -17.172 17.891 14.550 1.00 80.44 455 GLY A C 1
ATOM 3647 O O . GLY A 1 455 ? -17.216 16.669 14.674 1.00 80.44 455 GLY A O 1
ATOM 3648 N N . ALA A 1 456 ? -16.019 18.554 14.449 1.00 86.56 456 ALA A N 1
ATOM 3649 C CA . ALA A 1 456 ? -14.732 17.930 14.743 1.00 86.56 456 ALA A CA 1
ATOM 3650 C C . ALA A 1 456 ? -14.496 17.920 16.260 1.00 86.56 456 ALA A C 1
ATOM 3652 O O . ALA A 1 456 ? -14.814 18.892 16.942 1.00 86.56 456 ALA A O 1
ATOM 3653 N N . ILE A 1 457 ? -13.917 16.836 16.776 1.00 91.31 457 ILE A N 1
ATOM 3654 C CA . ILE A 1 457 ? -13.464 16.736 18.165 1.00 91.31 457 ILE A CA 1
ATOM 3655 C C . ILE A 1 457 ? -11.922 16.698 18.201 1.00 91.31 457 ILE A C 1
ATOM 3657 O O . ILE A 1 457 ? -11.328 15.704 17.758 1.00 91.31 457 ILE A O 1
ATOM 3661 N N . PRO A 1 458 ? -11.250 17.782 18.638 1.00 91.31 458 PRO A N 1
ATOM 3662 C CA . PRO A 1 458 ? -9.804 17.802 18.843 1.00 91.31 458 PRO A CA 1
ATOM 3663 C C . PRO A 1 458 ? -9.407 16.944 20.050 1.00 91.31 458 PRO A C 1
ATOM 3665 O O . PRO A 1 458 ? -10.251 16.520 20.836 1.00 91.31 458 PRO A O 1
ATOM 3668 N N . PHE A 1 459 ? -8.103 16.704 20.211 1.00 91.12 459 PHE A N 1
ATOM 3669 C CA . PHE A 1 459 ? -7.561 15.860 21.280 1.00 91.12 459 PHE A CA 1
ATOM 3670 C C . PHE A 1 459 ? -8.082 16.237 22.673 1.00 91.12 459 PHE A C 1
ATOM 3672 O O . PHE A 1 459 ? -8.612 15.377 23.373 1.00 91.12 459 PHE A O 1
ATOM 3679 N N . ASP A 1 460 ? -7.997 17.517 23.044 1.00 90.81 460 ASP A N 1
ATOM 3680 C CA . ASP A 1 460 ? -8.399 17.998 24.371 1.00 90.81 460 ASP A CA 1
ATOM 3681 C C . ASP A 1 460 ? -9.882 17.724 24.657 1.00 90.81 460 ASP A C 1
ATOM 3683 O O . ASP A 1 460 ? -10.237 17.272 25.746 1.00 90.81 460 ASP A O 1
ATOM 3687 N N . ASP A 1 461 ? -10.746 17.889 23.656 1.00 91.75 461 ASP A N 1
ATOM 3688 C CA . ASP A 1 461 ? -12.174 17.610 23.792 1.00 91.75 461 ASP A CA 1
ATOM 3689 C C . ASP A 1 461 ? -12.460 16.109 23.913 1.00 91.75 461 ASP A C 1
ATOM 3691 O O . ASP A 1 461 ? -13.378 15.712 24.638 1.00 91.75 461 ASP A O 1
ATOM 3695 N N . VAL A 1 462 ? -11.654 15.253 23.269 1.00 92.56 462 VAL A N 1
ATOM 3696 C CA . VAL A 1 462 ? -11.721 13.804 23.506 1.00 92.56 462 VAL A CA 1
ATOM 3697 C C . VAL A 1 462 ? -11.358 13.500 24.961 1.00 92.56 462 VAL A C 1
ATOM 3699 O O . VAL A 1 462 ? -12.071 12.734 25.606 1.00 92.56 462 VAL A O 1
ATOM 3702 N N . LEU A 1 463 ? -10.323 14.130 25.528 1.00 92.44 463 LEU A N 1
ATOM 3703 C CA . LEU A 1 463 ? -9.971 13.942 26.943 1.00 92.44 463 LEU A CA 1
ATOM 3704 C C . LEU A 1 463 ? -11.102 14.381 27.884 1.00 92.44 463 LEU A C 1
ATOM 3706 O O . LEU A 1 463 ? -11.348 13.724 28.902 1.00 92.44 463 LEU A O 1
ATOM 3710 N N . LEU A 1 464 ? -11.819 15.455 27.534 1.00 92.06 464 LEU A N 1
ATOM 3711 C CA . LEU A 1 464 ? -12.961 15.953 28.305 1.00 92.06 464 LEU A CA 1
ATOM 3712 C C . LEU A 1 464 ? -14.106 14.941 28.408 1.00 92.06 464 LEU A C 1
ATOM 3714 O O . LEU A 1 464 ? -14.820 14.949 29.413 1.00 92.06 464 LEU A O 1
ATOM 3718 N N . VAL A 1 465 ? -14.276 14.038 27.434 1.00 93.75 465 VAL A N 1
ATOM 3719 C CA . VAL A 1 465 ? -15.274 12.950 27.519 1.00 93.75 465 VAL A CA 1
ATOM 3720 C C . VAL A 1 465 ? -15.042 12.091 28.765 1.00 93.75 465 VAL A C 1
ATOM 3722 O O . VAL A 1 465 ? -15.995 11.731 29.454 1.00 93.75 465 VAL A O 1
ATOM 3725 N N . TRP A 1 466 ? -13.780 11.829 29.094 1.00 94.44 466 TRP A N 1
ATOM 3726 C CA . TRP A 1 466 ? -13.378 11.009 30.232 1.00 94.44 466 TRP A CA 1
ATOM 3727 C C . TRP A 1 466 ? -13.240 11.814 31.526 1.00 94.44 466 TRP A C 1
ATOM 3729 O O . TRP A 1 466 ? -13.815 11.442 32.555 1.00 94.44 466 TRP A O 1
ATOM 3739 N N . SER A 1 467 ? -12.545 12.952 31.498 1.00 90.31 467 SER A N 1
ATOM 3740 C CA . SER A 1 467 ? -12.260 13.729 32.713 1.00 90.31 467 SER A CA 1
ATOM 3741 C C . SER A 1 467 ? -13.525 14.275 33.386 1.00 90.31 467 SER A C 1
ATOM 3743 O O . SER A 1 467 ? -13.644 14.209 34.609 1.00 90.31 467 SER A O 1
ATOM 3745 N N . THR A 1 468 ? -14.526 14.704 32.609 1.00 88.94 468 THR A N 1
ATOM 3746 C CA . THR A 1 468 ? -15.802 15.225 33.142 1.00 88.94 468 THR A CA 1
ATOM 3747 C C . THR A 1 468 ? -16.673 14.161 33.817 1.00 88.94 468 THR A C 1
ATOM 3749 O O . THR A 1 468 ? -17.635 14.489 34.512 1.00 88.94 468 THR A O 1
ATOM 3752 N N . THR A 1 469 ? -16.324 12.883 33.663 1.00 88.00 469 THR A N 1
ATOM 3753 C CA . THR A 1 469 ? -17.033 11.747 34.274 1.00 88.00 469 THR A CA 1
ATOM 3754 C C . THR A 1 469 ? -16.296 11.175 35.487 1.00 88.00 469 THR A C 1
ATOM 3756 O O . THR A 1 469 ? -16.777 10.226 36.107 1.00 88.00 469 THR A O 1
ATOM 3759 N N . GLY A 1 470 ? -15.161 11.778 35.867 1.00 84.69 470 GLY A N 1
ATOM 3760 C CA . GLY A 1 470 ? -14.320 11.334 36.980 1.00 84.69 470 GLY A CA 1
ATOM 3761 C C . GLY A 1 470 ? -13.358 10.198 36.622 1.00 84.69 470 GLY A C 1
ATOM 3762 O O . GLY A 1 470 ? -12.879 9.517 37.523 1.00 84.69 470 GLY A O 1
ATOM 3763 N N . MET A 1 471 ? -13.081 9.975 35.333 1.00 86.94 471 MET A N 1
ATOM 3764 C CA . MET A 1 471 ? -12.176 8.922 34.849 1.00 86.94 471 MET A CA 1
ATOM 3765 C C . MET A 1 471 ? -11.077 9.509 33.952 1.00 86.94 471 MET A C 1
ATOM 3767 O O . MET A 1 471 ? -11.055 9.220 32.762 1.00 86.94 471 MET A O 1
ATOM 3771 N N . PRO A 1 472 ? -10.190 10.376 34.476 1.00 88.31 472 PRO A N 1
ATOM 3772 C CA . PRO A 1 472 ? -9.237 11.128 33.663 1.00 88.31 472 PRO A CA 1
ATOM 3773 C C . PRO A 1 472 ? -8.267 10.227 32.882 1.00 88.31 472 PRO A C 1
ATOM 3775 O O . PRO A 1 472 ? -7.880 9.144 33.322 1.00 88.31 472 PRO A O 1
ATOM 3778 N N . VAL A 1 473 ? -7.851 10.699 31.709 1.00 88.75 473 VAL A N 1
ATOM 3779 C CA . VAL A 1 473 ? -6.822 10.057 30.881 1.00 88.75 473 VAL A CA 1
ATOM 3780 C C . VAL A 1 473 ? -5.441 10.440 31.413 1.00 88.75 473 VAL A C 1
ATOM 3782 O O . VAL A 1 473 ? -5.191 11.613 31.688 1.00 88.75 473 VAL A O 1
ATOM 3785 N N . GLU A 1 474 ? -4.544 9.466 31.553 1.00 85.62 474 GLU A N 1
ATOM 3786 C CA . GLU A 1 474 ? -3.157 9.738 31.931 1.00 85.62 474 GLU A CA 1
ATOM 3787 C C . GLU A 1 474 ? -2.391 10.377 30.773 1.00 85.62 474 GLU A C 1
ATOM 3789 O O . GLU A 1 474 ? -2.495 9.954 29.620 1.00 85.62 474 GLU A O 1
ATOM 3794 N N . PHE A 1 475 ? -1.603 11.406 31.077 1.00 80.31 475 PHE A N 1
ATOM 3795 C CA . PHE A 1 475 ? -0.838 12.111 30.060 1.00 80.31 475 PHE A CA 1
ATOM 3796 C C . PHE A 1 475 ? 0.485 11.390 29.787 1.00 80.31 475 PHE A C 1
ATOM 3798 O O . PHE A 1 475 ? 1.416 11.444 30.590 1.00 80.31 475 PHE A O 1
ATOM 3805 N N . THR A 1 476 ? 0.583 10.737 28.632 1.00 84.44 476 THR A N 1
ATOM 3806 C CA . THR A 1 476 ? 1.786 10.024 28.178 1.00 84.44 476 THR A CA 1
ATOM 3807 C C . THR A 1 476 ? 2.454 10.744 27.005 1.00 84.44 476 THR A C 1
ATOM 3809 O O . THR A 1 476 ? 1.845 11.573 26.328 1.00 84.44 476 THR A O 1
ATOM 3812 N N . ARG A 1 477 ? 3.716 10.410 26.708 1.00 80.25 477 ARG A N 1
ATOM 3813 C CA . ARG A 1 477 ? 4.352 10.737 25.422 1.00 80.25 477 ARG A CA 1
ATOM 3814 C C . ARG A 1 477 ? 4.709 9.435 24.696 1.00 80.25 477 ARG A C 1
ATOM 3816 O O . ARG A 1 477 ? 5.507 8.683 25.248 1.00 80.25 477 ARG A O 1
ATOM 3823 N N . PRO A 1 478 ? 4.176 9.176 23.486 1.00 85.38 478 PRO A N 1
ATOM 3824 C CA . PRO A 1 478 ? 3.214 9.988 22.725 1.00 85.38 478 PRO A CA 1
ATOM 3825 C C . PRO A 1 478 ? 1.841 10.146 23.409 1.00 85.38 478 PRO A C 1
ATOM 3827 O O . PRO A 1 478 ? 1.418 9.278 24.171 1.00 85.38 478 PRO A O 1
ATOM 3830 N N . GLN A 1 479 ? 1.141 11.251 23.121 1.00 84.88 479 GLN A N 1
ATOM 3831 C CA . GLN A 1 479 ? -0.138 11.619 23.759 1.00 84.88 479 GLN A CA 1
ATOM 3832 C C . GLN A 1 479 ? -1.263 10.605 23.512 1.00 84.88 479 GLN A C 1
ATOM 3834 O O . GLN A 1 479 ? -2.088 10.367 24.390 1.00 84.88 479 GLN A O 1
ATOM 3839 N N . TYR A 1 480 ? -1.284 9.975 22.334 1.00 90.31 480 TYR A N 1
ATOM 3840 C CA . TYR A 1 480 ? -2.335 9.024 21.978 1.00 90.31 480 TYR A CA 1
ATOM 3841 C C . TYR A 1 480 ? -2.306 7.732 22.810 1.00 90.31 480 TYR A C 1
ATOM 3843 O O . TYR A 1 480 ? -3.332 7.067 22.902 1.00 90.31 480 TYR A O 1
ATOM 3851 N N . VAL A 1 481 ? -1.167 7.373 23.417 1.00 91.81 481 VAL A N 1
ATOM 3852 C CA . VAL A 1 481 ? -0.997 6.097 24.134 1.00 91.81 481 VAL A CA 1
ATOM 3853 C C . VAL A 1 481 ? -1.903 6.032 25.365 1.00 91.81 481 VAL A C 1
ATOM 3855 O O . VAL A 1 481 ? -2.668 5.082 25.511 1.00 91.81 481 VAL A O 1
ATOM 3858 N N . GLY A 1 482 ? -1.890 7.067 26.210 1.00 92.19 482 GLY A N 1
ATOM 3859 C CA . GLY A 1 482 ? -2.764 7.156 27.381 1.00 92.19 482 GLY A CA 1
ATOM 3860 C C . GLY A 1 482 ? -4.244 7.186 27.001 1.00 92.19 482 GLY A C 1
ATOM 3861 O O . GLY A 1 482 ? -5.067 6.529 27.640 1.00 92.19 482 GLY A O 1
ATOM 3862 N N . LEU A 1 483 ? -4.585 7.881 25.908 1.00 94.69 483 LEU A N 1
ATOM 3863 C CA . LEU A 1 483 ? -5.948 7.895 25.379 1.00 94.69 483 LEU A CA 1
ATOM 3864 C C . LEU A 1 483 ? -6.386 6.504 24.900 1.00 94.69 483 LEU A C 1
ATOM 3866 O O . LEU A 1 483 ? -7.476 6.056 25.253 1.00 94.69 483 LEU A O 1
ATOM 3870 N N . MET A 1 484 ? -5.539 5.805 24.143 1.00 95.12 484 MET A N 1
ATOM 3871 C CA . MET A 1 484 ? -5.833 4.460 23.648 1.00 95.12 484 MET A CA 1
ATOM 3872 C C . MET A 1 484 ? -5.983 3.457 24.796 1.00 95.12 484 MET A C 1
ATOM 3874 O O . MET A 1 484 ? -6.922 2.664 24.789 1.00 95.12 484 MET A O 1
ATOM 3878 N N . ALA A 1 485 ? -5.117 3.522 25.812 1.00 93.88 485 ALA A N 1
ATOM 3879 C CA . ALA A 1 485 ? -5.231 2.689 27.007 1.00 93.88 485 ALA A CA 1
ATOM 3880 C C . ALA A 1 485 ? -6.592 2.887 27.691 1.00 93.88 485 ALA A C 1
ATOM 3882 O O . ALA A 1 485 ? -7.303 1.918 27.965 1.00 93.88 485 ALA A O 1
ATOM 3883 N N . ARG A 1 486 ? -7.016 4.144 27.867 1.00 94.19 486 ARG A N 1
ATOM 3884 C CA . ARG A 1 486 ? -8.319 4.451 28.466 1.00 94.19 486 ARG A CA 1
ATOM 3885 C C . ARG A 1 486 ? -9.494 4.025 27.577 1.00 94.19 486 ARG A C 1
ATOM 3887 O O . ARG A 1 486 ? -10.517 3.567 28.091 1.00 94.19 486 ARG A O 1
ATOM 3894 N N . MET A 1 487 ? -9.363 4.130 26.255 1.00 96.31 487 MET A N 1
ATOM 3895 C CA . MET A 1 487 ? -10.349 3.593 25.314 1.00 96.31 487 MET A CA 1
ATOM 3896 C C . MET A 1 487 ? -10.465 2.069 25.441 1.00 96.31 487 MET A C 1
ATOM 3898 O O . MET A 1 487 ? -11.578 1.575 25.611 1.00 96.31 487 MET A O 1
ATOM 3902 N N . LYS A 1 488 ? -9.352 1.322 25.458 1.00 94.75 488 LYS A N 1
ATOM 3903 C CA . LYS A 1 488 ? -9.359 -0.139 25.664 1.00 94.75 488 LYS A CA 1
ATOM 3904 C C . LYS A 1 488 ? -9.990 -0.525 27.004 1.00 94.75 488 LYS A C 1
ATOM 3906 O O . LYS A 1 488 ? -10.845 -1.406 27.035 1.00 94.75 488 LYS A O 1
ATOM 3911 N N . GLU A 1 489 ? -9.650 0.162 28.093 1.00 93.44 489 GLU A N 1
ATOM 3912 C CA . GLU A 1 489 ? -10.307 -0.051 29.391 1.00 93.44 489 GLU A CA 1
ATOM 3913 C C . GLU A 1 489 ? -11.814 0.219 29.337 1.00 93.44 489 GLU A C 1
ATOM 3915 O O . GLU A 1 489 ? -12.598 -0.496 29.949 1.00 93.44 489 GLU A O 1
ATOM 3920 N N . THR A 1 490 ? -12.245 1.232 28.588 1.00 95.06 490 THR A N 1
ATOM 3921 C CA . THR A 1 490 ? -13.674 1.534 28.440 1.00 95.06 490 THR A CA 1
ATOM 3922 C C . THR A 1 490 ? -14.392 0.442 27.641 1.00 95.06 490 THR A C 1
ATOM 3924 O O . THR A 1 490 ? -15.492 0.037 28.017 1.00 95.06 490 THR A O 1
ATOM 3927 N N . LEU A 1 491 ? -13.773 -0.069 26.571 1.00 95.12 491 LEU A N 1
ATOM 3928 C CA . LEU A 1 491 ? -14.316 -1.181 25.782 1.00 95.12 491 LEU A CA 1
ATOM 3929 C C . LEU A 1 491 ? -14.391 -2.472 26.601 1.00 95.12 491 LEU A C 1
ATOM 3931 O O . LEU A 1 491 ? -15.380 -3.194 26.495 1.00 95.12 491 LEU A O 1
ATOM 3935 N N . SER A 1 492 ? -13.399 -2.752 27.452 1.00 92.19 492 SER A N 1
ATOM 3936 C CA . SER A 1 492 ? -13.372 -3.980 28.257 1.00 92.19 492 SER A CA 1
ATOM 3937 C C . SER A 1 492 ? -14.530 -4.062 29.259 1.00 92.19 492 SER A C 1
ATOM 3939 O O . SER A 1 492 ? -14.990 -5.160 29.571 1.00 92.19 492 SER A O 1
ATOM 3941 N N . LEU A 1 493 ? -15.088 -2.924 29.694 1.00 90.75 493 LEU A N 1
ATOM 3942 C CA . LEU A 1 493 ? -16.316 -2.888 30.500 1.00 90.75 493 LEU A CA 1
ATOM 3943 C C . LEU A 1 493 ? -17.534 -3.455 29.746 1.00 90.75 493 LEU A C 1
ATOM 3945 O O . LEU A 1 493 ? -18.434 -4.024 30.367 1.00 90.75 493 LEU A O 1
ATOM 3949 N N . ALA A 1 494 ? -17.569 -3.303 28.419 1.00 89.56 494 ALA A N 1
ATOM 3950 C CA . ALA A 1 494 ? -18.622 -3.816 27.542 1.00 89.56 494 ALA A CA 1
ATOM 3951 C C . ALA A 1 494 ? -18.357 -5.250 27.050 1.00 89.56 494 ALA A C 1
ATOM 3953 O O . ALA A 1 494 ? -19.178 -5.815 26.327 1.00 89.56 494 ALA A O 1
ATOM 3954 N N . CYS A 1 495 ? -17.252 -5.870 27.458 1.00 86.38 495 CYS A N 1
ATOM 3955 C CA . CYS A 1 495 ? -16.936 -7.259 27.150 1.00 86.38 495 CYS A CA 1
ATOM 3956 C C . CYS A 1 495 ? -17.511 -8.226 28.197 1.00 86.38 495 CYS A C 1
ATOM 3958 O O . CYS A 1 495 ? -17.847 -7.835 29.320 1.00 86.38 495 CYS A O 1
ATOM 3960 N N . ASP A 1 496 ? -17.634 -9.508 27.840 1.00 76.25 496 ASP A N 1
ATOM 3961 C CA . ASP A 1 496 ? -17.963 -10.534 28.830 1.00 76.25 496 ASP A CA 1
ATOM 3962 C C . ASP A 1 496 ? -16.804 -10.722 29.825 1.00 76.25 496 ASP A C 1
ATOM 3964 O O . ASP A 1 496 ? -15.640 -10.776 29.437 1.00 76.25 496 ASP A O 1
ATOM 3968 N N . ARG A 1 497 ? -17.113 -10.857 31.120 1.00 71.25 497 ARG A N 1
ATOM 3969 C CA . ARG A 1 497 ? -16.103 -10.919 32.199 1.00 71.25 497 ARG A CA 1
ATOM 3970 C C . ARG A 1 497 ? -15.221 -12.163 32.132 1.00 71.25 497 ARG A C 1
ATOM 3972 O O . ARG A 1 497 ? -14.125 -12.161 32.679 1.00 71.25 497 ARG A O 1
ATOM 3979 N N . ASN A 1 498 ? -15.718 -13.219 31.496 1.00 73.19 498 ASN A N 1
ATOM 3980 C CA . ASN A 1 498 ? -15.002 -14.480 31.342 1.00 73.19 498 ASN A CA 1
ATOM 3981 C C . ASN A 1 498 ? -14.154 -14.520 30.064 1.00 73.19 498 ASN A C 1
ATOM 3983 O O . ASN A 1 498 ? -13.431 -15.491 29.838 1.00 73.19 498 ASN A O 1
ATOM 3987 N N . TRP A 1 499 ? -14.247 -13.492 29.220 1.00 80.88 499 TRP A N 1
ATOM 3988 C CA . TRP A 1 499 ? -13.513 -13.437 27.971 1.00 80.88 499 TRP A CA 1
ATOM 3989 C C . TRP A 1 499 ? -12.091 -12.910 28.195 1.00 80.88 499 TRP A C 1
ATOM 3991 O O . TRP A 1 499 ? -11.886 -11.863 28.807 1.00 80.88 499 TRP A O 1
ATOM 4001 N N . LYS A 1 500 ? -11.095 -13.648 27.693 1.00 78.88 500 LYS A N 1
ATOM 4002 C CA . LYS A 1 500 ? -9.701 -13.199 27.670 1.00 78.88 500 LYS A CA 1
ATOM 4003 C C . LYS A 1 500 ? -9.459 -12.416 26.390 1.00 78.88 500 LYS A C 1
ATOM 4005 O O . LYS A 1 500 ? -9.544 -12.977 25.302 1.00 78.88 500 LYS A O 1
ATOM 4010 N N . ILE A 1 501 ? -9.140 -11.139 26.550 1.00 80.25 501 ILE A N 1
ATOM 4011 C CA . ILE A 1 501 ? -8.790 -10.256 25.444 1.00 80.25 501 ILE A CA 1
ATOM 4012 C C . ILE A 1 501 ? -7.445 -10.723 24.858 1.00 80.25 501 ILE A C 1
ATOM 4014 O O . ILE A 1 501 ? -6.470 -10.802 25.611 1.00 80.25 501 ILE A O 1
ATOM 4018 N N . PRO A 1 502 ? -7.372 -11.052 23.557 1.00 75.75 502 PRO A N 1
ATOM 4019 C CA . PRO A 1 502 ? -6.109 -11.363 22.904 1.00 75.75 502 PRO A CA 1
ATOM 4020 C C . PRO A 1 502 ? -5.273 -10.083 22.762 1.00 75.75 502 PRO A C 1
ATOM 4022 O O . PRO A 1 502 ? -5.716 -9.106 22.161 1.00 75.75 502 PRO A O 1
ATOM 4025 N N . GLU A 1 503 ? -4.070 -10.085 23.338 1.00 81.50 503 GLU A N 1
ATOM 4026 C CA . GLU A 1 503 ? -3.077 -9.015 23.198 1.00 81.50 503 GLU A CA 1
ATOM 4027 C C . GLU A 1 503 ? -1.705 -9.650 22.880 1.00 81.50 503 GLU A C 1
ATOM 4029 O O . GLU A 1 503 ? -1.279 -10.545 23.620 1.00 81.50 503 GLU A O 1
ATOM 4034 N N . PRO A 1 504 ? -1.005 -9.216 21.813 1.00 88.88 504 PRO A N 1
ATOM 4035 C CA . PRO A 1 504 ? -1.450 -8.237 20.813 1.00 88.88 504 PRO A CA 1
ATOM 4036 C C . PRO A 1 504 ? -2.605 -8.768 19.941 1.00 88.88 504 PRO A C 1
ATOM 4038 O O . PRO A 1 504 ? -2.823 -9.975 19.839 1.00 88.88 504 PRO A O 1
ATOM 4041 N N . THR A 1 505 ? -3.339 -7.851 19.303 1.00 93.38 505 THR A N 1
ATOM 4042 C CA . THR A 1 505 ? -4.292 -8.191 18.223 1.00 93.38 505 THR A CA 1
ATOM 4043 C C . THR A 1 505 ? -3.557 -8.803 17.025 1.00 93.38 505 THR A C 1
ATOM 4045 O O . THR A 1 505 ? -2.353 -8.573 16.855 1.00 93.38 505 THR A O 1
ATOM 4048 N N . LEU A 1 506 ? -4.260 -9.553 16.168 1.00 96.06 506 LEU A N 1
ATOM 4049 C CA . LEU A 1 506 ? -3.633 -10.202 15.006 1.00 96.06 506 LEU A CA 1
ATOM 4050 C C . LEU A 1 506 ? -3.029 -9.158 14.053 1.00 96.06 506 LEU A C 1
ATOM 4052 O O . LEU A 1 506 ? -1.879 -9.274 13.631 1.00 96.06 506 LEU A O 1
ATOM 4056 N N . GLY A 1 507 ? -3.773 -8.093 13.764 1.00 95.75 507 GLY A N 1
ATOM 4057 C CA . GLY A 1 507 ? -3.341 -6.970 12.942 1.00 95.75 507 GLY A CA 1
ATOM 4058 C C . GLY A 1 507 ? -2.131 -6.246 13.523 1.00 95.75 507 GLY A C 1
ATOM 4059 O O . GLY A 1 507 ? -1.232 -5.866 12.772 1.00 95.75 507 GLY A O 1
ATOM 4060 N N . GLN A 1 508 ? -2.056 -6.099 14.850 1.00 95.31 508 GLN A N 1
ATOM 4061 C CA . GLN A 1 508 ? -0.881 -5.524 15.504 1.00 95.31 508 GLN A CA 1
ATOM 4062 C C . GLN A 1 508 ? 0.343 -6.430 15.349 1.00 95.31 508 GLN A C 1
ATOM 4064 O O . GLN A 1 508 ? 1.381 -5.950 14.895 1.00 95.31 508 GLN A O 1
ATOM 4069 N N . ALA A 1 509 ? 0.214 -7.725 15.650 1.00 96.06 509 ALA A N 1
ATOM 4070 C CA . ALA A 1 509 ? 1.316 -8.680 15.545 1.00 96.06 509 ALA A CA 1
ATOM 4071 C C . ALA A 1 509 ? 1.881 -8.749 14.114 1.00 96.06 509 ALA A C 1
ATOM 4073 O O . ALA A 1 509 ? 3.092 -8.663 13.906 1.00 96.06 509 ALA A O 1
ATOM 4074 N N . LEU A 1 510 ? 0.997 -8.825 13.117 1.00 96.62 510 LEU A N 1
ATOM 4075 C CA . LEU A 1 510 ? 1.367 -8.835 11.702 1.00 96.62 510 LEU A CA 1
ATOM 4076 C C . LEU A 1 510 ? 2.005 -7.515 11.253 1.00 96.62 510 LEU A C 1
ATOM 4078 O O . LEU A 1 510 ? 3.010 -7.515 10.540 1.00 96.62 510 LEU A O 1
ATOM 4082 N N . SER A 1 511 ? 1.449 -6.380 11.681 1.00 96.62 511 SER A N 1
ATOM 4083 C CA . SER A 1 511 ? 1.998 -5.058 11.370 1.00 96.62 511 SER A CA 1
ATOM 4084 C C . SER A 1 511 ? 3.394 -4.864 11.965 1.00 96.62 511 SER A C 1
ATOM 4086 O O . SER A 1 511 ? 4.251 -4.267 11.313 1.00 96.62 511 SER A O 1
ATOM 4088 N N . GLU A 1 512 ? 3.629 -5.322 13.194 1.00 95.69 512 GLU A N 1
ATOM 4089 C CA . GLU A 1 512 ? 4.934 -5.242 13.861 1.00 95.69 512 GLU A CA 1
ATOM 4090 C C . GLU A 1 512 ? 5.968 -6.138 13.179 1.00 95.69 512 GLU A C 1
ATOM 4092 O O . GLU A 1 512 ? 7.083 -5.684 12.911 1.00 95.69 512 GLU A O 1
ATOM 4097 N N . TRP A 1 513 ? 5.583 -7.365 12.818 1.00 95.94 513 TRP A N 1
ATOM 4098 C CA . TRP A 1 513 ? 6.442 -8.275 12.062 1.00 95.94 513 TRP A CA 1
ATOM 4099 C C . TRP A 1 513 ? 6.836 -7.693 10.700 1.00 95.94 513 TRP A C 1
ATOM 4101 O O . TRP A 1 513 ? 8.027 -7.604 10.391 1.00 95.94 513 TRP A O 1
ATOM 4111 N N . GLY A 1 514 ? 5.858 -7.224 9.917 1.00 95.19 514 GLY A N 1
ATOM 4112 C CA . GLY A 1 514 ? 6.115 -6.644 8.597 1.00 95.19 514 GLY A CA 1
ATOM 4113 C C . GLY A 1 514 ? 7.027 -5.420 8.678 1.00 95.19 514 GLY A C 1
ATOM 4114 O O . GLY A 1 514 ? 7.991 -5.308 7.922 1.00 95.19 514 GLY A O 1
ATOM 4115 N N . LEU A 1 515 ? 6.805 -4.543 9.663 1.00 95.31 515 LEU A N 1
ATOM 4116 C CA . LEU A 1 515 ? 7.677 -3.393 9.907 1.00 95.31 515 LEU A CA 1
ATOM 4117 C C . LEU A 1 515 ? 9.104 -3.814 10.285 1.00 95.31 515 LEU A C 1
ATOM 4119 O O . LEU A 1 515 ? 10.065 -3.218 9.794 1.00 95.31 515 LEU A O 1
ATOM 4123 N N . GLY A 1 516 ? 9.251 -4.820 11.152 1.00 94.44 516 GLY A N 1
ATOM 4124 C CA . GLY A 1 516 ? 10.552 -5.362 11.543 1.00 94.44 516 GLY A CA 1
ATOM 4125 C C . GLY A 1 516 ? 11.335 -5.879 10.338 1.00 94.44 516 GLY A C 1
ATOM 4126 O O . GLY A 1 516 ? 12.518 -5.562 10.182 1.00 94.44 516 GLY A O 1
ATOM 4127 N N . LEU A 1 517 ? 10.655 -6.580 9.431 1.00 91.81 517 LEU A N 1
ATOM 4128 C CA . LEU A 1 517 ? 11.271 -7.107 8.222 1.00 91.81 517 LEU A CA 1
ATOM 4129 C C . LEU A 1 517 ? 11.733 -5.990 7.272 1.00 91.81 517 LEU A C 1
ATOM 4131 O O . LEU A 1 517 ? 12.890 -6.013 6.847 1.00 91.81 517 LEU A O 1
ATOM 4135 N N . VAL A 1 518 ? 10.897 -4.971 7.027 1.00 90.44 518 VAL A N 1
ATOM 4136 C CA . VAL A 1 518 ? 11.261 -3.798 6.199 1.00 90.44 518 VAL A CA 1
ATOM 4137 C C . VAL A 1 518 ? 12.473 -3.058 6.780 1.00 90.44 518 VAL A C 1
ATOM 4139 O O . VAL A 1 518 ? 13.332 -2.590 6.036 1.00 90.44 518 VAL A O 1
ATOM 4142 N N . ILE A 1 519 ? 12.566 -2.942 8.110 1.00 90.38 519 ILE A N 1
ATOM 4143 C CA . ILE A 1 519 ? 13.699 -2.282 8.778 1.00 90.38 519 ILE A CA 1
ATOM 4144 C C . ILE A 1 519 ? 14.990 -3.096 8.626 1.00 90.38 519 ILE A C 1
ATOM 4146 O O . ILE A 1 519 ? 16.050 -2.506 8.424 1.00 90.38 519 ILE A O 1
ATOM 4150 N N . SER A 1 520 ? 14.905 -4.425 8.734 1.00 85.25 520 SER A N 1
ATOM 4151 C CA . SER A 1 520 ? 16.073 -5.317 8.709 1.00 85.25 520 SER A CA 1
ATOM 4152 C C . SER A 1 520 ? 16.751 -5.453 7.338 1.00 85.25 520 SER A C 1
ATOM 4154 O O . SER A 1 520 ? 17.943 -5.737 7.294 1.00 85.25 520 SER A O 1
ATOM 4156 N N . HIS A 1 521 ? 16.038 -5.200 6.234 1.00 73.31 521 HIS A N 1
ATOM 4157 C CA . HIS A 1 521 ? 16.553 -5.323 4.855 1.00 73.31 521 HIS A CA 1
ATOM 4158 C C . HIS A 1 521 ? 17.206 -4.030 4.355 1.00 73.31 521 HIS A C 1
ATOM 4160 O O . HIS A 1 521 ? 16.905 -3.534 3.267 1.00 73.31 521 HIS A O 1
ATOM 4166 N N . GLY A 1 522 ? 18.025 -3.427 5.217 1.00 55.44 522 GLY A N 1
ATOM 4167 C CA . GLY A 1 522 ? 18.518 -2.065 5.066 1.00 55.44 522 GLY A CA 1
ATOM 4168 C C . GLY A 1 522 ? 19.880 -1.894 4.424 1.00 55.44 522 GLY A C 1
ATOM 4169 O O . GLY A 1 522 ? 20.711 -2.812 4.545 1.00 55.44 522 GLY A O 1
#

Foldseek 3Di:
DDDPDPPPPDDPDQLQAAAEEEEEFDQQFKWFQAPVRFTDGSNCCVDPVNVVRLCVVLPNDPPDPPCVVVSPPAASLQSVLCCCVPVVVLDLVGMDGQQCPLVLVSNQVRQYAEYEYEYADPRHRQSVLSSVVSVCCVVPVPGYHYHYDDPDPVPPDPDDDPVLLVVLLCCVVPPVVCVRCVVLVVDPCQLPHEYEYEYEPPDPSNVSSVLVCLQVVLLRHWYKYKAFDDQPPDPDDGHSHRRNDIDIDGSLPVCLVVLLVVLLVCLLLLVLQSNLSSLSSPVVLVSVLLSLLSQLSNCLLVVVLVCQLPPPPNHCVVSLPDPSVCVVDDVVVSVVLVVLSVVLVVDVLQSLVSSLVNLLSCVSNQVNQVSLLSLLVSLFSLLVVCCVVVVLVVVCLQPCPPQPPDPVRNVVDDDDQVSSLSSLCVVVVPDCLALLSQLSVLSSVVSCCCVVVVDDQGPVNLQCSQVVSVRGFDQDVVRVPSVSVVSVVSSVSSHDPPDDHDPPRSSVVSSVVSSVSSVVSD

Secondary structure (DSSP, 8-state):
------------------SEEEEEE-GGGEEEE-TTS-EEEGGGGGSHHHHHHHHHHTT--TT-TTTHHHHTT--HHHHHHHIIIIISTT--TTEEETTTHHHHHHHHHTT--EEEEEESSTTTHHHHHHHHHHHHHHHSTTT-EEEEE---GGG-S---THHHHHHHHHHIIIIIHHHHTHHHHTSS-GGG-EEEEE--TT-HHHHHHHHTTHHHHTTTSEEEEEEEPPP---SSSS-------EEEEETTGGGHHHHHHHHHHHHHTT-HHHHHHHHHT-GGGTHHHHHHHHHHHHHHHTT-HHHHHH-TTTSHHHHHT-HHHHTTS-HHHHHHHHHHHHHHHH-HHHHHHHTHHHHHHHHHTT-HHHHHHHHHHHHHHHHHHHHHHTTTTTTTSS--SS--SSGGGTT-----HHHHHHHHHHHTT--TTSHHHHHHHHHHHHHHHHHHH-----HHHHHHHHHTTT-PPP--SSHHHHHHHHHHHHHHHTS-TTPPPPSS-HHHHHHHHHHHHHHH--

pLDDT: mean 80.4, std 16.4, range [22.45, 97.31]

Radius of gyration: 34.35 Å; chains: 1; bounding box: 90×45×102 Å

Sequence (522 aa):
MSPSANFSSFVECQLDRVDVLLMRVGSSQVGWHCQDGIVRSLSETDRDDGENLLRRELGANPLGIAESEKWIGGNWGERFYRYCTDTLGGDFSRVELLTDDAIVEDCARSGLKRLILWAIDPQESLWFARLISGKVRQSWHQLIEVNVLTPDVAAGKAQTGEAEVESLQHRLKMEVLPFALQDAIEADEPDRFVLAIRDFSGDNAFSTALERCAPSLARQCRVLHLHPHPVATSETEGSDESAARYKITTLADDNWALDRLRAIAAWRQGWFQEAATRLAAYPNFYGGVLSELARRLTLLSRGETHRFVHDRDLGIESWLQDPTFSQLADPNLVELWREQLAYLKKHPYAEAWEATFSVERLLQQGSYTRGFLHFAQTLEQLLYLQYKDRDWLAQGLIVDRDRPKSAANANLYQPGIKQLISAWCKATRQDKNGSVYRLFDRIGNTRNAILHYGGAIPFDDVLLVWSTTGMPVEFTRPQYVGLMARMKETLSLACDRNWKIPEPTLGQALSEWGLGLVISHG